Protein AF-0000000071400602 (afdb_homodimer)

Nearest PDB structures (foldseek):
  2wb8-assembly1_A  TM=9.797E-01  e=1.158E-50  Homo sapiens
  6g39-assembly1_A  TM=9.875E-01  e=8.197E-50  Homo sapiens
  6g36-assembly1_A  TM=9.840E-01  e=9.197E-50  Homo sapiens
  6g3a-assembly1_A  TM=9.836E-01  e=4.608E-49  Homo sapiens
  9flt-assembly1_A  TM=9.696E-01  e=3.261E-48  Homo sapiens

Secondary structure (DSSP, 8-state):
---------HHHHHHHHTT-SS-B-HHHHS-HHHHTT-EEEEEETTEEEEEEE-TTS-EEEEEEEEES-SS-BTTBPPBPHHHHHHHHHHHHHHHGGGG-SSSB-S-BPPEEEEEEEESSPPHHHHHHHHHHHHHH---SPPS----TT-EEEEEEEE---EEGGGGTTTS--HHHHHHHHHHHHHHHHHHHHHH--B-S---GGGEEEEE-S-SEEEEEETTEEEEEE-TTEEEEE---TT-EEEETTEEEE---TT-HHHHH--SSHHHHHHHHHHHHTTT--SS--THHHHHHHHHHHHHHHHS--SS----HHHHHHHHHHHHHGGGSSSHHHHHHH-GGG-/---------HHHHHHHHTT-SS-B-HHHHS-HHHHTT-EEEEEETTEEEEEEE-TTS-EEEEEEEEES-SS-BTTBPPBPHHHHHHHHHHHHHHHGGGG-SSSB-S-BPPEEEEEEEESSPPHHHHHHHHHHHHHH---SPPS----TT-EEEEEEEE---EEGGGGTTTS--HHHHHHHHHHHHHHHHHHHHHH--B-S---GGGEEEEE-S-SEEEEEETTEEEEEE-TTEEEEE---TT-EEEETTEEEE---TT-HHHHH--SSHHHHHHHHHHHHTTT--SS--THHHHHHHHHHHHHHHHS--SS----HHHHHHHHHHHHHGGGSSSHHHHHHH-GGG-

Sequence (692 aa):
MASYDEDISDAEKVYQECHQSGPLSFSDCIPPARMKLCSKIGEGTFGEVFSTINDSNKTVALKIIPVEGSQQVNGEQQKTFGEILHEIIISKELSCLNMKEINKTDGFIGLNNLHCVRGCYPDALLKAWDKFDRQKGSENDRPDFFDDEQLFLILEFEFGGSDLENMNGKLSSLVQAKSVLHQVTAALAVAEQALCFEHRDLHWGNILVKDVKHKHNEFILNGTVHCIETRGVHVNIIDYSLSRLEIDGLTVSCDISNDEELFMGQGDYQFEIYRLMKKENNNCWSTYNPHSNVLWLHYLAEKLLNMKYKNKGQQKTLKNALTSFQSEILSFPSATEALMNCRLFQMASYDEDISDAEKVYQECHQSGPLSFSDCIPPARMKLCSKIGEGTFGEVFSTINDSNKTVALKIIPVEGSQQVNGEQQKTFGEILHEIIISKELSCLNMKEINKTDGFIGLNNLHCVRGCYPDALLKAWDKFDRQKGSENDRPDFFDDEQLFLILEFEFGGSDLENMNGKLSSLVQAKSVLHQVTAALAVAEQALCFEHRDLHWGNILVKDVKHKHNEFILNGTVHCIETRGVHVNIIDYSLSRLEIDGLTVSCDISNDEELFMGQGDYQFEIYRLMKKENNNCWSTYNPHSNVLWLHYLAEKLLNMKYKNKGQQKTLKNALTSFQSEILSFPSATEALMNCRLFQ

pLDDT: mean 93.56, std 9.43, range [18.41, 98.94]

Radius of gyration: 28.65 Å; Cα contacts (8 Å, |Δi|>4): 1351; chains: 2; bounding box: 56×82×63 Å

Solvent-accessible surface area (backbone atoms only — not comparable to full-atom values): 36496 Å² total; per-residue (Å²): 133,79,66,88,72,66,86,66,52,51,61,51,50,48,22,51,76,35,74,37,97,55,68,38,42,58,56,77,76,42,42,64,77,42,35,66,59,33,38,48,74,50,72,54,78,64,34,43,25,28,32,30,56,48,95,83,71,40,64,27,28,36,38,40,28,56,28,71,44,89,60,62,44,74,86,32,76,39,44,42,51,60,59,48,45,49,40,51,52,52,43,52,55,49,29,46,25,57,74,43,78,40,36,17,31,66,30,39,48,41,64,73,48,50,42,46,26,36,31,49,63,53,66,50,55,50,50,21,44,51,52,38,34,73,74,71,57,62,90,62,63,79,72,77,77,55,49,68,77,33,34,30,40,35,43,30,26,53,61,46,64,43,34,44,62,78,33,59,45,63,42,56,34,68,69,35,48,49,26,49,53,49,48,53,34,48,32,46,20,22,36,32,73,64,22,55,35,33,51,79,56,60,48,52,73,28,31,19,40,27,81,44,86,59,57,64,46,64,36,20,52,83,61,41,79,46,78,42,62,21,70,40,41,46,54,19,42,49,75,54,76,56,19,32,35,38,56,96,75,25,34,37,52,42,79,59,71,81,44,60,69,64,53,63,46,75,88,56,70,63,27,54,48,46,42,49,43,36,63,74,45,68,58,36,57,68,63,86,58,43,37,48,45,21,52,33,49,36,52,47,41,53,50,60,72,71,48,52,45,59,45,78,77,67,56,65,66,57,53,51,46,50,52,52,44,46,70,48,45,75,78,34,65,24,30,48,54,36,54,77,63,38,71,83,73,101,131,78,68,86,73,65,88,64,52,52,61,53,50,48,22,51,74,35,73,38,97,54,68,39,43,59,56,77,76,41,43,64,76,42,35,65,59,33,38,49,75,49,75,53,78,65,32,42,26,28,31,32,56,48,98,83,70,40,64,27,28,37,39,41,28,57,29,72,44,88,61,64,43,73,85,33,76,39,44,42,50,61,59,48,45,48,40,51,52,51,44,51,56,48,30,47,24,56,74,43,77,40,36,16,30,66,28,39,47,43,65,73,47,50,42,46,25,38,31,49,66,52,67,50,54,50,50,22,44,50,52,37,32,74,73,70,56,64,92,62,65,77,70,77,78,56,49,66,78,33,34,31,41,35,41,30,27,53,62,47,64,43,35,44,62,77,33,58,46,63,41,56,33,68,68,36,47,50,26,50,53,49,48,52,34,49,32,45,21,24,38,32,72,65,22,55,35,33,49,80,56,61,48,52,72,29,29,19,41,26,81,44,84,60,58,64,43,65,35,19,52,84,60,41,80,44,78,42,61,21,70,40,40,44,53,19,40,49,75,54,76,56,19,31,34,38,56,97,76,25,35,36,52,42,81,57,72,81,46,59,68,64,53,65,47,76,88,55,69,64,26,55,48,47,42,50,42,38,64,73,44,68,57,37,56,68,61,85,59,42,37,46,44,20,53,33,49,37,51,47,42,52,52,60,72,70,48,51,44,58,45,77,76,68,57,64,69,57,53,51,45,50,51,51,44,46,70,49,43,74,77,34,65,24,32,47,55,37,56,76,62,38,71,83,71,103

InterPro domains:
  IPR000719 Protein kinase domain [PS50011] (35-346)
  IPR000719 Protein kinase domain [SM00220] (35-310)
  IPR011009 Protein kinase-like domain superfamily [SSF56112] (34-251)
  IPR017441 Protein kinase, ATP binding site [PS00107] (41-63)
  IPR024604 Serine/threonine-protein kinase haspin, C-terminal [SM01331] (260-345)

Foldseek 3Di:
DDPVPPPDDLQCVQCVLQVHNHAAAPCVVQPPVFLLQWAWDDDDQFFTKIWTADPVRAIKIKTKGWEPDPDHWNNHDGHYSVLVVLVSVVQQVLLCQCVDQFQHAPQAWHWDHKHKHFAFDDPSVLVNVVVCCVPPNDSTDRRGPDGRGIIMMMTMTHDQAAQQVVCFAPAAALVQLLLQLLRLLSSFLSQCQPWLKDQLQQASRQKHKDFDDDQWDWTHHRNDIDITGNVGIGIHGDDRSQMWTHDPNRIRGDQCLPVVVLQPDDDQCSNVLNVVVCVVCVSDTRDRQQLSVLSVSLSSLVCSLPGHHNDPPHDPVSSVLSVVCSVCSSVDRHSNRCCVDRPSND/DPPPPPPDDLQCVQCVLQVHRHAAAPCVVQPPVFLLQWAWDDDDQFFTKIWTADPVRAIKIKTKGWEPDPDHWNNHDGHYSVLVVLVSVVQQVLLCQCVDQFQHAPQAWHWDHKHKHFAFDDPSVLVSVVVCCVPPNDSTDRRGPDGRGIIMMMTMTHDQAAQQVVCFAPAAALVQLLLQLLRLLSSFLSQCQPWLKDQLQQASRQKHKDFDDDQWGWTHHRNDIDITGNVGIGIHGHDRSQMWTHDPNRIRGDQCLPVPVLQPDDDQCSNVLNVVVCVVCVSDTRDRQQLSVLSVSLSSLVCSLPGHHNDPPHPPVSSVLSVVCSVCSSVDRHSNRCCVDRPSND

Organism: Carassius auratus (NCBI:txid7957)

Structure (mmCIF, N/CA/C/O backbone):
data_AF-0000000071400602-model_v1
#
loop_
_entity.id
_entity.type
_entity.pdbx_description
1 polymer 'Serine/threonine-protein kinase haspin'
#
loop_
_atom_site.group_PDB
_atom_site.id
_atom_site.type_symbol
_atom_site.label_atom_id
_atom_site.label_alt_id
_atom_site.label_comp_id
_atom_site.label_asym_id
_atom_site.label_entity_id
_atom_site.label_seq_id
_atom_site.pdbx_PDB_ins_code
_atom_site.Cartn_x
_atom_site.Cartn_y
_atom_site.Cartn_z
_atom_site.occupancy
_atom_site.B_iso_or_equiv
_atom_site.auth_seq_id
_atom_site.auth_comp_id
_atom_site.auth_asym_id
_atom_site.auth_atom_id
_atom_site.pdbx_PDB_model_num
ATOM 1 N N . MET A 1 1 ? -4.184 2.812 -19.953 1 19.97 1 MET A N 1
ATOM 2 C CA . MET A 1 1 ? -3.195 2.539 -20.984 1 19.97 1 MET A CA 1
ATOM 3 C C . MET A 1 1 ? -1.793 2.906 -20.516 1 19.97 1 MET A C 1
ATOM 5 O O . MET A 1 1 ? -1.378 4.062 -20.641 1 19.97 1 MET A O 1
ATOM 9 N N . ALA A 1 2 ? -1.433 2.35 -19.422 1 27.62 2 ALA A N 1
ATOM 10 C CA . ALA A 1 2 ? -0.216 2.676 -18.672 1 27.62 2 ALA A CA 1
ATOM 11 C C . ALA A 1 2 ? 1.011 2.604 -19.578 1 27.62 2 ALA A C 1
ATOM 13 O O . ALA A 1 2 ? 1.208 1.616 -20.297 1 27.62 2 ALA A O 1
ATOM 14 N N . SER A 1 3 ? 1.55 3.67 -19.938 1 30.3 3 SER A N 1
ATOM 15 C CA . SER A 1 3 ? 2.885 3.809 -20.516 1 30.3 3 SER A CA 1
ATOM 16 C C . SER A 1 3 ? 3.834 2.748 -19.969 1 30.3 3 SER A C 1
ATOM 18 O O . SER A 1 3 ? 3.607 2.207 -18.875 1 30.3 3 SER A O 1
ATOM 20 N N . TYR A 1 4 ? 4.508 2.051 -20.766 1 35.31 4 TYR A N 1
ATOM 21 C CA . TYR A 1 4 ? 5.684 1.217 -20.547 1 35.31 4 TYR A CA 1
ATOM 22 C C . TYR A 1 4 ? 6.523 1.742 -19.391 1 35.31 4 TYR A C 1
ATOM 24 O O . TYR A 1 4 ? 7.27 2.711 -19.547 1 35.31 4 TYR A O 1
ATOM 32 N N . ASP A 1 5 ? 5.992 2.033 -18.203 1 42.81 5 ASP A N 1
ATOM 33 C CA . ASP A 1 5 ? 6.656 2.699 -17.078 1 42.81 5 ASP A CA 1
ATOM 34 C C . ASP A 1 5 ? 7.945 1.975 -16.703 1 42.81 5 ASP A C 1
ATOM 36 O O . ASP A 1 5 ? 7.918 0.796 -16.344 1 42.81 5 ASP A O 1
ATOM 40 N N . GLU A 1 6 ? 8.977 2.279 -17.406 1 48.59 6 GLU A N 1
ATOM 41 C CA . GLU A 1 6 ? 10.359 2.023 -17.016 1 48.59 6 GLU A CA 1
ATOM 42 C C . GLU A 1 6 ? 10.516 1.976 -15.5 1 48.59 6 GLU A C 1
ATOM 44 O O . GLU A 1 6 ? 9.766 2.629 -14.773 1 48.59 6 GLU A O 1
ATOM 49 N N . ASP A 1 7 ? 10.961 0.85 -15.023 1 60.34 7 ASP A N 1
ATOM 50 C CA . ASP A 1 7 ? 11.398 0.739 -13.633 1 60.34 7 ASP A CA 1
ATOM 51 C C . ASP A 1 7 ? 12.117 2.006 -13.188 1 60.34 7 ASP A C 1
ATOM 53 O O . ASP A 1 7 ? 13.328 2.15 -13.398 1 60.34 7 ASP A O 1
ATOM 57 N N . ILE A 1 8 ? 11.516 3.016 -12.953 1 73.81 8 ILE A N 1
ATOM 58 C CA . ILE A 1 8 ? 12.133 4.289 -12.594 1 73.81 8 ILE A CA 1
ATOM 59 C C . ILE A 1 8 ? 12.461 4.293 -11.102 1 73.81 8 ILE A C 1
ATOM 61 O O . ILE A 1 8 ? 11.75 3.686 -10.297 1 73.81 8 ILE A O 1
ATOM 65 N N . SER A 1 9 ? 13.695 4.801 -10.719 1 81.81 9 SER A N 1
ATOM 66 C CA . SER A 1 9 ? 14.18 4.918 -9.352 1 81.81 9 SER A CA 1
ATOM 67 C C . SER A 1 9 ? 13.266 5.797 -8.508 1 81.81 9 SER A C 1
ATOM 69 O O . SER A 1 9 ? 12.43 6.523 -9.047 1 81.81 9 SER A O 1
ATOM 71 N N . ASP A 1 10 ? 13.352 5.684 -7.223 1 85.12 10 ASP A N 1
ATOM 72 C CA . ASP A 1 10 ? 12.602 6.547 -6.312 1 85.12 10 ASP A CA 1
ATOM 73 C C . ASP A 1 10 ? 12.898 8.016 -6.586 1 85.12 10 ASP A C 1
ATOM 75 O O . ASP A 1 10 ? 12 8.859 -6.5 1 85.12 10 ASP A O 1
ATOM 79 N N . ALA A 1 11 ? 14.172 8.281 -6.859 1 91.12 11 ALA A N 1
ATOM 80 C CA . ALA A 1 11 ? 14.539 9.648 -7.207 1 91.12 11 ALA A CA 1
ATOM 81 C C . ALA A 1 11 ? 13.758 10.141 -8.422 1 91.12 11 ALA A C 1
ATOM 83 O O . ALA A 1 11 ? 13.203 11.242 -8.406 1 91.12 11 ALA A O 1
ATOM 84 N N . GLU A 1 12 ? 13.703 9.344 -9.367 1 89.5 12 GLU A N 1
ATOM 85 C CA . GLU A 1 12 ? 13 9.703 -10.602 1 89.5 12 GLU A CA 1
ATOM 86 C C . GLU A 1 12 ? 11.508 9.883 -10.344 1 89.5 12 GLU A C 1
ATOM 88 O O 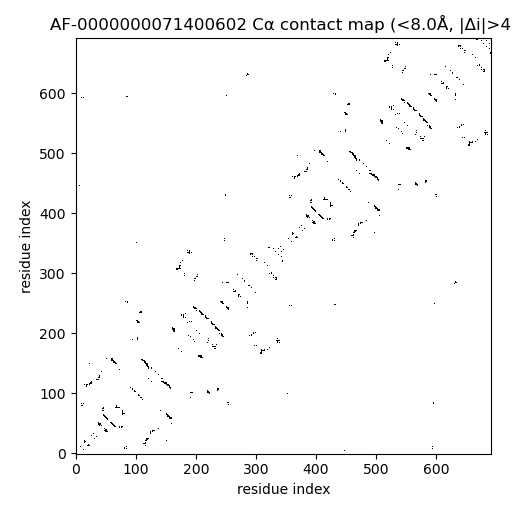. GLU A 1 12 ? 10.875 10.773 -10.93 1 89.5 12 GLU A O 1
ATOM 93 N N . LYS A 1 13 ? 10.977 9.031 -9.523 1 88.69 13 LYS A N 1
ATOM 94 C CA . LYS A 1 13 ? 9.562 9.164 -9.164 1 88.69 13 LYS A CA 1
ATOM 95 C C . LYS A 1 13 ? 9.297 10.508 -8.492 1 88.69 13 LYS A C 1
ATOM 97 O O . LYS A 1 13 ? 8.289 11.164 -8.781 1 88.69 13 LYS A O 1
ATOM 102 N N . VAL A 1 14 ? 10.195 10.867 -7.562 1 93.56 14 VAL A N 1
ATOM 103 C CA . VAL A 1 14 ? 10.055 12.148 -6.879 1 93.56 14 VAL A CA 1
ATOM 104 C C . VAL A 1 14 ? 10.156 13.289 -7.891 1 93.56 14 VAL A C 1
ATOM 106 O O . VAL A 1 14 ? 9.359 14.227 -7.852 1 93.56 14 VAL A O 1
ATOM 109 N N . TYR A 1 15 ? 11.125 13.203 -8.82 1 95.69 15 TYR A N 1
ATOM 110 C CA . TYR A 1 15 ? 11.266 14.227 -9.844 1 95.69 15 TYR A CA 1
ATOM 111 C C . TYR A 1 15 ? 10.008 14.328 -10.695 1 95.69 15 TYR A C 1
ATOM 113 O O . TYR A 1 15 ? 9.594 15.43 -11.07 1 95.69 15 TYR A O 1
ATOM 121 N N . GLN A 1 16 ? 9.398 13.211 -10.961 1 91.75 16 GLN A N 1
ATOM 122 C CA . GLN A 1 16 ? 8.164 13.195 -11.734 1 91.75 16 GLN A CA 1
ATOM 123 C C . GLN A 1 16 ? 7.035 13.898 -10.984 1 91.75 16 GLN A C 1
ATOM 125 O O . GLN A 1 16 ? 6.273 14.672 -11.578 1 91.75 16 GLN A O 1
ATOM 130 N N . GLU A 1 17 ? 6.938 13.586 -9.695 1 92.12 17 GLU A N 1
ATOM 131 C CA . GLU A 1 17 ? 5.934 14.25 -8.867 1 92.12 17 GLU A CA 1
ATOM 132 C C . GLU A 1 17 ? 6.137 15.758 -8.867 1 92.12 17 GLU A C 1
ATOM 134 O O . GLU A 1 17 ? 5.172 16.516 -8.773 1 92.12 17 GLU A O 1
ATOM 139 N N . CYS A 1 18 ? 7.379 16.156 -8.977 1 95.81 18 CYS A N 1
ATOM 140 C CA . CYS A 1 18 ? 7.727 17.578 -8.977 1 95.81 18 CYS A CA 1
ATOM 141 C C . CYS A 1 18 ? 7.641 18.156 -10.391 1 95.81 18 CYS A C 1
ATOM 143 O O . CYS A 1 18 ? 7.848 19.344 -10.586 1 95.81 18 CYS A O 1
ATOM 145 N N . HIS A 1 19 ? 7.371 17.328 -11.391 1 95.12 19 HIS A N 1
ATOM 146 C CA . HIS A 1 19 ? 7.414 17.719 -12.797 1 95.12 19 HIS A CA 1
ATOM 147 C C . HIS A 1 19 ? 8.781 18.281 -13.164 1 95.12 19 HIS A C 1
ATOM 149 O O . HIS A 1 19 ? 8.867 19.344 -13.797 1 95.12 19 HIS A O 1
ATOM 155 N N . GLN A 1 20 ? 9.797 17.625 -12.672 1 96.25 20 GLN A N 1
ATOM 156 C CA . GLN A 1 20 ? 11.188 17.984 -12.914 1 96.25 20 GLN A CA 1
ATOM 157 C C . GLN A 1 20 ? 11.961 16.828 -13.516 1 96.25 20 GLN A C 1
ATOM 159 O O . GLN A 1 20 ? 11.602 15.656 -13.305 1 96.25 20 GLN A O 1
ATOM 164 N N . SER A 1 21 ? 13.008 17.078 -14.297 1 94.69 21 SER A N 1
ATOM 165 C CA . SER A 1 21 ? 13.898 16.031 -14.805 1 94.69 21 SER A CA 1
ATOM 166 C C . SER A 1 21 ? 15.008 15.719 -13.805 1 94.69 21 SER A C 1
ATOM 168 O O . SER A 1 21 ? 15.656 14.672 -13.898 1 94.69 21 SER A O 1
ATOM 170 N N . GLY A 1 22 ? 15.227 16.578 -12.898 1 96.69 22 GLY A N 1
ATOM 171 C CA . GLY A 1 22 ? 16.234 16.516 -11.844 1 96.69 22 GLY A CA 1
ATOM 172 C C . GLY A 1 22 ? 16.125 17.656 -10.852 1 96.69 22 GLY A C 1
ATOM 173 O O . GLY A 1 22 ? 15.203 18.484 -10.938 1 96.69 22 GLY A O 1
ATOM 174 N N . PRO A 1 23 ? 16.969 17.625 -9.914 1 97.88 23 PRO A N 1
ATOM 175 C CA . PRO A 1 23 ? 16.891 18.703 -8.922 1 97.88 23 PRO A CA 1
ATOM 176 C C . PRO A 1 23 ? 17.219 20.078 -9.523 1 97.88 23 PRO A C 1
ATOM 178 O O . PRO A 1 23 ? 18 20.172 -10.477 1 97.88 23 PRO A O 1
ATOM 181 N N . LEU A 1 24 ? 16.609 21.078 -8.984 1 98.06 24 LEU A N 1
ATOM 182 C CA . LEU A 1 24 ? 16.859 22.469 -9.359 1 98.06 24 LEU A CA 1
ATOM 183 C C . LEU A 1 24 ? 17.625 23.203 -8.25 1 98.06 24 LEU A C 1
ATOM 185 O O . LEU A 1 24 ? 17.891 22.625 -7.191 1 98.06 24 LEU A O 1
ATOM 189 N N . SER A 1 25 ? 18.016 24.422 -8.57 1 97.44 25 SER A N 1
ATOM 190 C CA . SER A 1 25 ? 18.594 25.25 -7.516 1 97.44 25 SER A CA 1
ATOM 191 C C . SER A 1 25 ? 17.5 25.906 -6.664 1 97.44 25 SER A C 1
ATOM 193 O O . SER A 1 25 ? 16.344 26.016 -7.098 1 97.44 25 SER A O 1
ATOM 195 N N . PHE A 1 26 ? 17.859 26.312 -5.488 1 97.19 26 PHE A N 1
ATOM 196 C CA . PHE A 1 26 ? 16.922 27.031 -4.633 1 97.19 26 PHE A CA 1
ATOM 197 C C . PHE A 1 26 ? 16.375 28.266 -5.352 1 97.19 26 PHE A C 1
ATOM 199 O O . PHE A 1 26 ? 15.172 28.547 -5.281 1 97.19 26 PHE A O 1
ATOM 206 N N . SER A 1 27 ? 17.266 28.969 -6.051 1 95.62 27 SER A N 1
ATOM 207 C CA . SER A 1 27 ? 16.875 30.219 -6.703 1 95.62 27 SER A CA 1
ATOM 208 C C . SER A 1 27 ? 15.938 29.969 -7.875 1 95.62 27 SER A C 1
ATOM 210 O O . SER A 1 27 ? 15.117 30.812 -8.219 1 95.62 27 SER A O 1
ATOM 212 N N . ASP A 1 28 ? 16.094 28.812 -8.5 1 94 28 ASP A N 1
ATOM 213 C CA . ASP A 1 28 ? 15.172 28.438 -9.578 1 94 28 ASP A CA 1
ATOM 214 C C . ASP A 1 28 ? 13.758 28.219 -9.039 1 94 28 ASP A C 1
ATOM 216 O O . ASP A 1 28 ? 12.781 28.5 -9.742 1 94 28 ASP A O 1
ATOM 220 N N . CYS A 1 29 ? 13.656 27.75 -7.828 1 93.12 29 CYS A N 1
ATOM 221 C CA . CYS A 1 29 ? 12.367 27.391 -7.25 1 93.12 29 CYS A CA 1
ATOM 222 C C . CYS A 1 29 ? 11.773 28.578 -6.48 1 93.12 29 CYS A C 1
ATOM 224 O O . CYS A 1 29 ? 10.562 28.781 -6.504 1 93.12 29 CYS A O 1
ATOM 226 N N . ILE A 1 30 ? 12.633 29.266 -5.781 1 94.56 30 ILE A N 1
ATOM 227 C CA . ILE A 1 30 ? 12.266 30.453 -5.031 1 94.56 30 ILE A CA 1
ATOM 228 C C . ILE A 1 30 ? 13.094 31.641 -5.512 1 94.56 30 ILE A C 1
ATOM 230 O O . ILE A 1 30 ? 14.195 31.891 -5.008 1 94.56 30 ILE A O 1
ATOM 234 N N . PRO A 1 31 ? 12.508 32.375 -6.355 1 92.12 31 PRO A N 1
ATOM 235 C CA . PRO A 1 31 ? 13.273 33.531 -6.832 1 92.12 31 PRO A CA 1
ATOM 236 C C . PRO A 1 31 ? 13.812 34.406 -5.691 1 92.12 31 PRO A C 1
ATOM 238 O O . PRO A 1 31 ? 13.148 34.562 -4.664 1 92.12 31 PRO A O 1
AT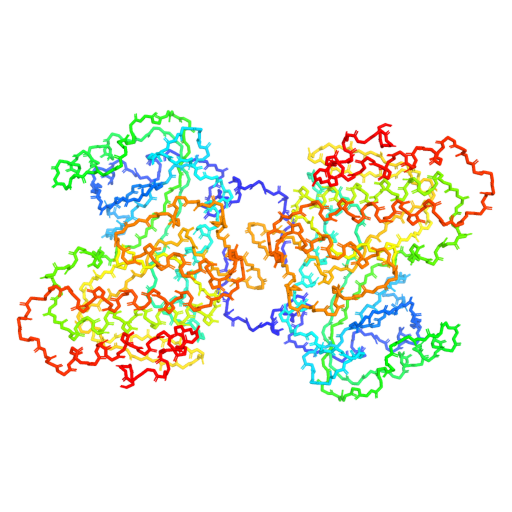OM 241 N N . PRO A 1 32 ? 14.922 34.969 -5.953 1 90.88 32 PRO A N 1
ATOM 242 C CA . PRO A 1 32 ? 15.602 35.719 -4.898 1 90.88 32 PRO A CA 1
ATOM 243 C C . PRO A 1 32 ? 14.711 36.812 -4.285 1 90.88 32 PRO A C 1
ATOM 245 O O . PRO A 1 32 ? 14.727 37 -3.066 1 90.88 32 PRO A O 1
ATOM 248 N N . ALA A 1 33 ? 13.977 37.469 -5.094 1 90.12 33 ALA A N 1
ATOM 249 C CA . ALA A 1 33 ? 13.094 38.5 -4.582 1 90.12 33 ALA A CA 1
ATOM 250 C C . ALA A 1 33 ? 12.062 37.938 -3.615 1 90.12 33 ALA A C 1
ATOM 252 O O . ALA A 1 33 ? 11.742 38.531 -2.598 1 90.12 33 ALA A O 1
ATOM 253 N N . ARG A 1 34 ? 11.547 36.812 -3.906 1 92.38 34 ARG A N 1
ATOM 254 C CA . ARG A 1 34 ? 10.594 36.125 -3.051 1 92.38 34 ARG A CA 1
ATOM 255 C C . ARG A 1 34 ? 11.273 35.562 -1.797 1 92.38 34 ARG A C 1
ATOM 257 O O . ARG A 1 34 ? 10.68 35.562 -0.716 1 92.38 34 ARG A O 1
ATOM 264 N N . MET A 1 35 ? 12.43 35.094 -1.925 1 92.44 35 MET A N 1
ATOM 265 C CA . MET A 1 35 ? 13.188 34.531 -0.818 1 92.44 35 MET A CA 1
ATOM 266 C C . MET A 1 35 ? 13.453 35.562 0.264 1 92.44 35 MET A C 1
ATOM 268 O O . MET A 1 35 ? 13.43 35.25 1.455 1 92.44 35 MET A O 1
ATOM 272 N N . LYS A 1 36 ? 13.68 36.781 -0.177 1 91.31 36 LYS A N 1
ATOM 273 C CA . LYS A 1 36 ? 13.945 37.875 0.751 1 91.31 36 LYS A CA 1
ATOM 274 C C . LYS A 1 36 ? 12.711 38.188 1.598 1 91.31 36 LYS A C 1
ATOM 276 O O . LYS A 1 36 ? 12.828 38.75 2.684 1 91.31 36 LYS A O 1
ATOM 281 N N . LEU A 1 37 ? 11.602 37.781 1.11 1 93.5 37 LEU A N 1
ATOM 282 C CA . LEU A 1 37 ? 10.344 38.062 1.798 1 93.5 37 LEU A CA 1
ATOM 283 C C . LEU A 1 37 ? 9.945 36.875 2.688 1 93.5 37 LEU A C 1
ATOM 285 O O . LEU A 1 37 ? 8.922 36.938 3.373 1 93.5 37 LEU A O 1
ATOM 289 N N . CYS A 1 38 ? 10.742 35.906 2.773 1 96.38 38 CYS A N 1
ATOM 290 C CA . CYS A 1 38 ? 10.414 34.688 3.537 1 96.38 38 CYS A CA 1
ATOM 291 C C . CYS A 1 38 ? 10.547 34.969 5.035 1 96.38 38 CYS A C 1
ATOM 293 O O . CYS A 1 38 ? 11.461 35.656 5.469 1 96.38 38 CYS A O 1
ATOM 295 N N . SER A 1 39 ? 9.641 34.469 5.781 1 97.25 39 SER A N 1
ATOM 296 C CA . SER A 1 39 ? 9.703 34.438 7.242 1 97.25 39 SER A CA 1
ATOM 297 C C . SER A 1 39 ? 9.508 33.031 7.766 1 97.25 39 SER A C 1
ATOM 299 O O . SER A 1 39 ? 8.602 32.312 7.328 1 97.25 39 SER A O 1
ATOM 301 N N . LYS A 1 40 ? 10.422 32.625 8.625 1 97.56 40 LYS A N 1
ATOM 302 C CA . LYS A 1 40 ? 10.219 31.312 9.25 1 97.56 40 LYS A CA 1
ATOM 303 C C . LYS A 1 40 ? 9 31.312 10.164 1 97.56 40 LYS A C 1
ATOM 305 O O . LYS A 1 40 ? 8.828 32.219 10.969 1 97.56 40 LYS A O 1
ATOM 310 N N . ILE A 1 41 ? 8.141 30.312 10.016 1 95.69 41 ILE A N 1
ATOM 311 C CA . ILE A 1 41 ? 6.895 30.312 10.766 1 95.69 41 ILE A CA 1
ATOM 312 C C . ILE A 1 41 ? 6.758 29.016 11.562 1 95.69 41 ILE A C 1
ATOM 314 O O . ILE A 1 41 ? 5.828 28.875 12.359 1 95.69 41 ILE A O 1
ATOM 318 N N . GLY A 1 42 ? 7.602 28.109 11.344 1 94 42 GLY A N 1
ATOM 319 C CA . GLY A 1 42 ? 7.496 26.859 12.078 1 94 42 GLY A CA 1
ATOM 320 C C . GLY A 1 42 ? 8.656 25.922 11.828 1 94 42 GLY A C 1
ATOM 321 O O . GLY A 1 42 ? 9.531 26.203 11 1 94 42 GLY A O 1
ATOM 322 N N . GLU A 1 43 ? 8.695 24.875 12.594 1 93.88 43 GLU A N 1
ATOM 323 C CA . GLU A 1 43 ? 9.75 23.875 12.477 1 93.88 43 GLU A CA 1
ATOM 324 C C . GLU A 1 43 ? 9.266 22.5 12.961 1 93.88 43 GLU A C 1
ATOM 326 O O . GLU A 1 43 ? 8.32 22.422 13.75 1 93.88 43 GLU A O 1
ATOM 331 N N . GLY A 1 44 ? 9.781 21.484 12.312 1 89.44 44 GLY A N 1
ATOM 332 C CA . GLY A 1 44 ? 9.672 20.094 12.734 1 89.44 44 GLY A CA 1
ATOM 333 C C . GLY A 1 44 ? 10.992 19.344 12.695 1 89.44 44 GLY A C 1
ATOM 334 O O . GLY A 1 44 ? 11.961 19.828 12.109 1 89.44 44 GLY A O 1
ATOM 335 N N . THR A 1 45 ? 11.008 18.203 13.219 1 86.44 45 THR A N 1
ATOM 336 C CA . THR A 1 45 ? 12.227 17.406 13.328 1 86.44 45 THR A CA 1
ATOM 337 C C . THR A 1 45 ? 12.906 17.266 11.969 1 86.44 45 THR A C 1
ATOM 339 O O . THR A 1 45 ? 14.133 17.281 11.875 1 86.44 45 THR A O 1
ATOM 342 N N . PHE A 1 46 ? 12.164 17.328 10.891 1 88.12 46 PHE A N 1
ATOM 343 C CA . PHE A 1 46 ? 12.75 16.953 9.609 1 88.12 46 PHE A CA 1
ATOM 344 C C . PHE A 1 46 ? 12.852 18.172 8.695 1 88.12 46 PHE A C 1
ATOM 346 O O . PHE A 1 46 ? 13.305 18.062 7.555 1 88.12 46 PHE A O 1
ATOM 353 N N . GLY A 1 47 ? 12.422 19.328 9.227 1 92.88 47 GLY A N 1
ATOM 354 C CA . GLY A 1 47 ? 12.523 20.438 8.305 1 92.88 47 GLY A CA 1
ATOM 355 C C . GLY A 1 47 ? 12.062 21.75 8.914 1 92.88 47 GLY A C 1
ATOM 356 O O . GLY A 1 47 ? 11.734 21.812 10.102 1 92.88 47 GLY A O 1
ATOM 357 N N . GLU A 1 48 ? 12.195 22.797 8.086 1 96.69 48 GLU A N 1
ATOM 358 C CA . GLU A 1 48 ? 11.812 24.172 8.43 1 96.69 48 GLU A CA 1
ATOM 359 C C . GLU A 1 48 ? 10.633 24.641 7.586 1 96.69 48 GLU A C 1
ATOM 361 O O . GLU A 1 48 ? 10.461 24.188 6.449 1 96.69 48 GLU A O 1
ATOM 366 N N . VAL A 1 49 ? 9.859 25.484 8.188 1 97.56 49 VAL A N 1
ATOM 367 C CA . VAL A 1 49 ? 8.711 26 7.465 1 97.56 49 VAL A CA 1
ATOM 368 C C . VAL A 1 49 ? 8.797 27.516 7.375 1 97.56 49 VAL A C 1
ATOM 370 O O . VAL A 1 49 ? 8.977 28.203 8.391 1 97.56 49 VAL A O 1
ATOM 373 N N . PHE A 1 50 ? 8.664 28.047 6.16 1 97.81 50 PHE A N 1
ATOM 374 C CA . PHE A 1 50 ? 8.719 29.484 5.895 1 97.81 50 PHE A CA 1
ATOM 375 C C . PHE A 1 50 ? 7.434 29.969 5.234 1 97.81 50 PHE A C 1
ATOM 377 O O . PHE A 1 50 ? 6.766 29.203 4.539 1 97.81 50 PHE A O 1
ATOM 384 N N . SER A 1 51 ? 7.074 31.125 5.48 1 97.56 51 SER A N 1
ATOM 385 C CA . SER A 1 51 ? 6.008 31.781 4.73 1 97.56 51 SER A CA 1
ATOM 386 C C . SER A 1 51 ? 6.574 32.75 3.703 1 97.56 51 SER A C 1
ATOM 388 O O . SER A 1 51 ? 7.641 33.344 3.912 1 97.56 51 SER A O 1
ATOM 390 N N . THR A 1 52 ? 5.938 32.844 2.611 1 96.5 52 THR A N 1
ATOM 391 C CA . THR A 1 52 ? 6.289 33.812 1.575 1 96.5 52 THR A CA 1
ATOM 392 C C . THR A 1 52 ? 5.086 34.125 0.687 1 96.5 52 THR A C 1
ATOM 394 O O . THR A 1 52 ? 3.98 33.656 0.949 1 96.5 52 THR A O 1
ATOM 397 N N . ILE A 1 53 ? 5.309 35.031 -0.222 1 94.62 53 ILE A N 1
ATOM 398 C CA . ILE A 1 53 ? 4.27 35.375 -1.179 1 94.62 53 ILE A CA 1
ATOM 399 C C . ILE A 1 53 ? 4.566 34.75 -2.533 1 94.62 53 ILE A C 1
ATOM 401 O O . ILE A 1 53 ? 5.68 34.875 -3.053 1 94.62 53 ILE A O 1
ATOM 405 N N . ASN A 1 54 ? 3.609 34.031 -3.059 1 90.31 54 ASN A N 1
ATOM 406 C CA . ASN A 1 54 ? 3.852 33.375 -4.328 1 90.31 54 ASN A CA 1
ATOM 407 C C . ASN A 1 54 ? 3.578 34.281 -5.516 1 90.31 54 ASN A C 1
ATOM 409 O O . ASN A 1 54 ? 3.377 35.5 -5.336 1 90.31 54 ASN A O 1
ATOM 413 N N . ASP A 1 55 ? 3.668 33.688 -6.75 1 86.81 55 ASP A N 1
ATOM 414 C CA . ASP A 1 55 ? 3.555 34.469 -7.98 1 86.81 55 ASP A CA 1
ATOM 415 C C . ASP A 1 55 ? 2.162 35.062 -8.117 1 86.81 55 ASP A C 1
ATOM 417 O O . ASP A 1 55 ? 1.989 36.094 -8.781 1 86.81 55 ASP A O 1
ATOM 421 N N . SER A 1 56 ? 1.159 34.5 -7.484 1 90.12 56 SER A N 1
ATOM 422 C CA . SER A 1 56 ? -0.207 35.031 -7.52 1 90.12 56 SER A CA 1
ATOM 423 C C . SER A 1 56 ? -0.469 35.969 -6.363 1 90.12 56 SER A C 1
ATOM 425 O O . SER A 1 56 ? -1.623 36.281 -6.039 1 90.12 56 SER A O 1
ATOM 427 N N . ASN A 1 57 ? 0.554 36.344 -5.656 1 91.25 57 ASN A N 1
ATOM 428 C CA . ASN A 1 57 ? 0.493 37.312 -4.551 1 91.25 57 ASN A CA 1
ATOM 429 C C . ASN A 1 57 ? -0.305 36.75 -3.375 1 91.25 57 ASN A C 1
ATOM 431 O O . ASN A 1 57 ? -1.004 37.5 -2.686 1 91.25 57 ASN A O 1
ATOM 435 N N . LYS A 1 58 ? -0.289 35.5 -3.258 1 94.19 58 LYS A N 1
ATOM 436 C CA . LYS A 1 58 ? -0.908 34.844 -2.117 1 94.19 58 LYS A CA 1
ATOM 437 C C . LYS A 1 58 ? 0.146 34.344 -1.123 1 94.19 58 LYS A C 1
ATOM 439 O O . LYS A 1 58 ? 1.221 33.906 -1.521 1 94.19 58 LYS A O 1
ATOM 444 N N . THR A 1 59 ? -0.206 34.5 0.11 1 95.81 59 THR A N 1
ATOM 445 C CA . THR A 1 59 ? 0.674 33.969 1.147 1 95.81 59 THR A CA 1
ATOM 446 C C . THR A 1 59 ? 0.683 32.438 1.127 1 95.81 59 THR A C 1
ATOM 448 O O . THR A 1 59 ? -0.374 31.828 1.05 1 95.81 59 THR A O 1
ATOM 451 N N . VAL A 1 60 ? 1.862 31.891 1.119 1 97 60 VAL A N 1
ATOM 452 C CA . VAL A 1 60 ? 2.004 30.438 1.097 1 97 60 VAL A CA 1
ATOM 453 C C . VAL A 1 60 ? 3.014 30 2.156 1 97 60 VAL A C 1
ATOM 455 O O . VAL A 1 60 ? 3.738 30.828 2.711 1 97 60 VAL A O 1
ATOM 458 N N . ALA A 1 61 ? 2.969 28.75 2.514 1 97.5 61 ALA A N 1
ATOM 459 C CA . ALA A 1 61 ? 3.928 28.141 3.432 1 97.5 61 ALA A CA 1
ATOM 460 C C . ALA A 1 61 ? 4.84 27.172 2.701 1 97.5 61 ALA A C 1
ATOM 462 O O . ALA A 1 61 ? 4.371 26.328 1.924 1 97.5 61 ALA A O 1
ATOM 463 N N . LEU A 1 62 ? 6.125 27.266 2.895 1 97.38 62 LEU A N 1
ATOM 464 C CA . LEU A 1 62 ? 7.129 26.391 2.303 1 97.38 62 LEU A CA 1
ATOM 465 C C . LEU A 1 62 ? 7.75 25.484 3.361 1 97.38 62 LEU A C 1
ATOM 467 O O . LEU A 1 62 ? 8.422 25.969 4.281 1 97.38 62 LEU A O 1
ATOM 471 N N . LYS A 1 63 ? 7.469 24.203 3.279 1 97.25 63 LYS A N 1
ATOM 472 C CA . LYS A 1 63 ? 8.164 23.234 4.109 1 97.25 63 LYS A CA 1
ATOM 473 C C . LYS A 1 63 ? 9.391 22.672 3.391 1 97.25 63 LYS A C 1
ATOM 475 O O . LYS A 1 63 ? 9.273 22.062 2.324 1 97.25 63 LYS A O 1
ATOM 480 N N . ILE A 1 64 ? 10.539 22.938 3.938 1 97.69 64 ILE A N 1
ATOM 481 C CA . ILE A 1 64 ? 11.797 22.531 3.32 1 97.69 64 ILE A CA 1
ATOM 482 C C . ILE A 1 64 ? 12.391 21.359 4.098 1 97.69 64 ILE A C 1
ATOM 484 O O . ILE A 1 64 ? 12.727 21.5 5.277 1 97.69 64 ILE A O 1
ATOM 488 N N . ILE A 1 65 ? 12.594 20.219 3.418 1 96.88 65 ILE A N 1
ATOM 489 C CA . ILE A 1 65 ? 13.016 18.969 4.062 1 96.88 65 ILE A CA 1
ATOM 490 C C . ILE A 1 65 ? 14.297 18.469 3.408 1 96.88 65 ILE A C 1
ATOM 492 O O . ILE A 1 65 ? 14.297 18.094 2.229 1 96.88 65 ILE A O 1
ATOM 496 N N . PRO A 1 66 ? 15.422 18.438 4.137 1 97.38 66 PRO A N 1
ATOM 497 C CA . PRO A 1 66 ? 16.609 17.766 3.584 1 97.38 66 PRO A CA 1
ATOM 498 C C . PRO A 1 66 ? 16.406 16.266 3.379 1 97.38 66 PRO A C 1
ATOM 500 O O . PRO A 1 66 ? 15.789 15.609 4.219 1 97.38 66 PRO A O 1
ATOM 503 N N . VAL A 1 67 ? 16.875 15.789 2.225 1 97 67 VAL A N 1
ATOM 504 C CA . VAL A 1 67 ? 16.672 14.375 1.923 1 97 67 VAL A CA 1
ATOM 505 C C . VAL A 1 67 ? 17.969 13.766 1.402 1 97 67 VAL A C 1
ATOM 507 O O . VAL A 1 67 ? 18.812 14.469 0.848 1 97 67 VAL A O 1
ATOM 510 N N . GLU A 1 68 ? 18.188 12.461 1.566 1 96.06 68 GLU A N 1
ATOM 511 C CA . GLU A 1 68 ? 19.203 11.602 0.96 1 96.06 68 GLU A CA 1
ATOM 512 C C . GLU A 1 68 ? 20.609 12 1.407 1 96.06 68 GLU A C 1
ATOM 514 O O . GLU A 1 68 ? 21.594 11.5 0.873 1 96.06 68 GLU A O 1
ATOM 519 N N . GLY A 1 69 ? 20.703 12.883 2.367 1 94.94 69 GLY A N 1
ATOM 520 C CA . GLY A 1 69 ? 22.016 13.242 2.869 1 94.94 69 GLY A CA 1
ATOM 521 C C . GLY A 1 69 ? 22.516 12.328 3.971 1 94.94 69 GLY A C 1
ATOM 522 O O . GLY A 1 69 ? 21.719 11.656 4.629 1 94.94 69 GLY A O 1
ATOM 523 N N . SER A 1 70 ? 23.781 12.32 4.215 1 92.44 70 SER A N 1
ATOM 524 C CA . SER A 1 70 ? 24.375 11.453 5.223 1 92.44 70 SER A CA 1
ATOM 525 C C . SER A 1 70 ? 24.453 12.148 6.582 1 92.44 70 SER A C 1
ATOM 527 O O . SER A 1 70 ? 24.578 11.484 7.613 1 92.44 70 SER A O 1
ATOM 529 N N . GLN A 1 71 ? 24.375 13.438 6.555 1 91.38 71 GLN A N 1
ATOM 530 C CA . GLN A 1 71 ? 24.438 14.172 7.812 1 91.38 71 GLN A CA 1
ATOM 531 C C . GLN A 1 71 ? 23.109 14.078 8.57 1 91.38 71 GLN A C 1
ATOM 533 O O . GLN A 1 71 ? 22.047 14.117 7.969 1 91.38 71 GLN A O 1
ATOM 538 N N . GLN A 1 72 ? 23.234 13.969 9.852 1 92.25 72 GLN A N 1
ATOM 539 C CA . GLN A 1 72 ? 22.047 14.008 10.695 1 92.25 72 GLN A CA 1
ATOM 540 C C . GLN A 1 72 ? 21.5 15.422 10.805 1 92.25 72 GLN A C 1
ATOM 542 O O . GLN A 1 72 ? 22.25 16.391 10.797 1 92.25 72 GLN A O 1
ATOM 547 N N . VAL A 1 73 ? 20.297 15.531 10.82 1 91.62 73 VAL A N 1
ATOM 548 C CA . VAL A 1 73 ? 19.578 16.797 11.023 1 91.62 73 VAL A CA 1
ATOM 549 C C . VAL A 1 73 ? 18.734 16.703 12.289 1 91.62 73 VAL A C 1
ATOM 551 O O . VAL A 1 73 ? 17.812 15.883 12.375 1 91.62 73 VAL A O 1
ATOM 554 N N . ASN A 1 74 ? 19.047 17.547 13.281 1 92.25 74 ASN A N 1
ATOM 555 C CA . ASN A 1 74 ? 18.344 17.531 14.555 1 92.25 74 ASN A CA 1
ATOM 556 C C . ASN A 1 74 ? 18.406 16.156 15.219 1 92.25 74 ASN A C 1
ATOM 558 O O . ASN A 1 74 ? 17.422 15.695 15.805 1 92.25 74 ASN A O 1
ATOM 562 N N . GLY A 1 75 ? 19.422 15.492 14.953 1 89.12 75 GLY A N 1
ATOM 563 C CA . GLY A 1 75 ? 19.656 14.203 15.594 1 89.12 75 GLY A CA 1
ATOM 564 C C . GLY A 1 75 ? 19.062 13.039 14.828 1 89.12 75 GLY A C 1
ATOM 565 O O . GLY A 1 75 ? 19.125 11.898 15.273 1 89.12 75 GLY A O 1
ATOM 566 N N . GLU A 1 76 ? 18.453 13.273 13.688 1 89.75 76 GLU A N 1
ATOM 567 C CA . GLU A 1 76 ? 17.781 12.234 12.906 1 89.75 76 GLU A CA 1
ATOM 568 C C . GLU A 1 76 ? 18.422 12.086 11.523 1 89.75 76 GLU A C 1
ATOM 570 O O . GLU A 1 76 ? 18.984 13.047 10.984 1 89.75 76 GLU A O 1
ATOM 575 N N . GLN A 1 77 ? 18.359 10.883 11.062 1 91.12 77 GLN A N 1
ATOM 576 C CA . GLN A 1 77 ? 18.766 10.672 9.68 1 91.12 77 GLN A CA 1
ATOM 577 C C . GLN A 1 77 ? 17.812 11.383 8.711 1 91.12 77 GLN A C 1
ATOM 579 O O . GLN A 1 77 ? 16.625 11.492 8.977 1 91.12 77 GLN A O 1
ATOM 584 N N . GLN A 1 78 ? 18.406 11.883 7.668 1 94.12 78 GLN A N 1
ATOM 585 C CA . GLN A 1 78 ? 17.547 12.484 6.641 1 94.12 78 GLN A CA 1
ATOM 586 C C . GLN A 1 78 ? 16.656 11.438 5.992 1 94.12 78 GLN A C 1
ATOM 588 O O . GLN A 1 78 ? 17.031 10.273 5.863 1 94.12 78 GLN A O 1
ATOM 593 N N . LYS A 1 79 ? 15.477 11.859 5.594 1 91.12 79 LYS A N 1
ATOM 594 C CA . LYS A 1 79 ? 14.562 10.953 4.898 1 91.12 79 LYS A CA 1
ATOM 595 C C . LYS A 1 79 ? 15.133 10.531 3.549 1 91.12 79 LYS A C 1
ATOM 597 O O . LYS A 1 79 ? 15.852 11.289 2.902 1 91.12 79 LYS A O 1
ATOM 602 N N . THR A 1 80 ? 14.805 9.352 3.172 1 91.06 80 THR A N 1
ATOM 603 C CA . THR A 1 80 ? 15.133 8.859 1.837 1 91.06 80 THR A CA 1
ATOM 604 C C . THR A 1 80 ? 14.078 9.305 0.825 1 91.06 80 THR A C 1
ATOM 606 O O . THR A 1 80 ? 13.016 9.797 1.204 1 91.06 80 THR A O 1
ATOM 609 N N . PHE A 1 81 ? 14.359 9.109 -0.456 1 91 81 PHE A N 1
ATOM 610 C CA . PHE A 1 81 ? 13.383 9.391 -1.501 1 91 81 PHE A CA 1
ATOM 611 C C . PHE A 1 81 ? 12.148 8.508 -1.334 1 91 81 PHE A C 1
ATOM 613 O O . PHE A 1 81 ? 11.023 8.953 -1.589 1 91 81 PHE A O 1
ATOM 620 N N . GLY A 1 82 ? 12.336 7.312 -0.921 1 84.31 82 GLY A N 1
ATOM 621 C CA . GLY A 1 82 ? 11.211 6.434 -0.669 1 84.31 82 GLY A CA 1
ATOM 622 C C . GLY A 1 82 ? 10.281 6.953 0.413 1 84.31 82 GLY A C 1
ATOM 623 O O . GLY A 1 82 ? 9.055 6.941 0.247 1 84.31 82 GLY A O 1
ATOM 624 N N . GLU A 1 83 ? 10.891 7.383 1.459 1 84.12 83 GLU A N 1
ATOM 625 C CA . GLU A 1 83 ? 10.102 7.891 2.578 1 84.12 83 GLU A CA 1
ATOM 626 C C . GLU A 1 83 ? 9.383 9.188 2.205 1 84.12 83 GLU A C 1
ATOM 628 O O . GLU A 1 83 ? 8.227 9.391 2.57 1 84.12 83 GLU A O 1
ATOM 633 N N . ILE A 1 84 ? 10.07 10.023 1.52 1 90.75 84 ILE A N 1
ATOM 634 C CA . ILE A 1 84 ? 9.492 11.32 1.207 1 90.75 84 ILE A CA 1
ATOM 635 C C . ILE A 1 84 ? 8.398 11.164 0.15 1 90.75 84 ILE A C 1
ATOM 637 O O . ILE A 1 84 ? 7.457 11.953 0.098 1 90.75 84 ILE A O 1
ATOM 641 N N . LEU A 1 85 ? 8.578 10.188 -0.75 1 89.62 85 LEU A N 1
ATOM 642 C CA . LEU A 1 85 ? 7.551 9.891 -1.739 1 89.62 85 LEU A CA 1
ATOM 643 C C . LEU A 1 85 ? 6.215 9.609 -1.063 1 89.62 85 LEU A C 1
ATOM 645 O O . LEU A 1 85 ? 5.164 10.039 -1.547 1 89.62 85 LEU A O 1
ATOM 649 N N . HIS A 1 86 ? 6.234 8.961 0.031 1 89.19 86 HIS A N 1
ATOM 650 C CA . HIS A 1 86 ? 5.031 8.688 0.811 1 89.19 86 HIS A CA 1
ATOM 651 C C . HIS A 1 86 ? 4.352 9.984 1.249 1 89.19 86 HIS A C 1
ATOM 653 O O . HIS A 1 86 ? 3.133 10.117 1.14 1 89.19 86 HIS A O 1
ATOM 659 N N . GLU A 1 87 ? 5.113 10.812 1.716 1 89.75 87 GLU A N 1
ATOM 660 C CA . GLU A 1 87 ? 4.59 12.094 2.18 1 89.75 87 GLU A CA 1
ATOM 661 C C . GLU A 1 87 ? 3.979 12.891 1.03 1 89.75 87 GLU A C 1
ATOM 663 O O . GLU A 1 87 ? 2.945 13.539 1.199 1 89.75 87 GLU A O 1
ATOM 668 N N . ILE A 1 88 ? 4.66 12.805 -0.089 1 94 88 ILE A N 1
ATOM 669 C CA . ILE A 1 88 ? 4.168 13.5 -1.274 1 94 88 ILE A CA 1
ATOM 670 C C . ILE A 1 88 ? 2.807 12.938 -1.674 1 94 88 ILE A C 1
ATOM 672 O O . ILE A 1 88 ? 1.849 13.695 -1.863 1 94 88 ILE A O 1
ATOM 676 N N . ILE A 1 89 ? 2.699 11.656 -1.711 1 92.25 89 ILE A N 1
ATOM 677 C CA . ILE A 1 89 ? 1.486 10.977 -2.152 1 92.25 89 ILE A CA 1
ATOM 678 C C . ILE A 1 89 ? 0.337 11.297 -1.201 1 92.25 89 ILE A C 1
ATOM 680 O O . ILE A 1 89 ? -0.75 11.68 -1.64 1 92.25 89 ILE A O 1
ATOM 684 N N . ILE A 1 90 ? 0.576 11.227 0.043 1 95.31 90 ILE A N 1
ATOM 685 C CA . ILE A 1 90 ? -0.459 11.469 1.043 1 95.31 90 ILE A CA 1
ATOM 686 C C . ILE A 1 90 ? -0.906 12.93 0.979 1 95.31 90 ILE A C 1
ATOM 688 O O . ILE A 1 90 ? -2.105 13.219 0.987 1 95.31 90 ILE A O 1
ATOM 692 N N . SER A 1 91 ? 0.041 13.812 0.882 1 96.69 91 SER A N 1
ATOM 693 C CA . SER A 1 91 ? -0.285 15.234 0.805 1 96.69 91 SER A CA 1
ATOM 694 C C . SER A 1 91 ? -1.146 15.539 -0.417 1 96.69 91 SER A C 1
ATOM 696 O O . SER A 1 91 ? -2.105 16.312 -0.33 1 96.69 91 SER A O 1
ATOM 698 N N . LYS A 1 92 ? -0.804 14.961 -1.535 1 95.31 92 LYS A N 1
ATOM 699 C CA . LYS A 1 92 ? -1.559 15.172 -2.768 1 95.31 92 LYS A CA 1
ATOM 700 C C . LYS A 1 92 ? -2.986 14.656 -2.633 1 95.31 92 LYS A C 1
ATOM 702 O O . LYS A 1 92 ? -3.941 15.344 -2.998 1 95.31 92 LYS A O 1
ATOM 707 N N . GLU A 1 93 ? -3.127 13.469 -2.119 1 94.31 93 GLU A N 1
ATOM 708 C CA . GLU A 1 93 ? -4.434 12.828 -2.002 1 94.31 93 GLU A CA 1
ATOM 709 C C . GLU A 1 93 ? -5.344 13.602 -1.052 1 94.31 93 GLU A C 1
ATOM 711 O O . GLU A 1 93 ? -6.523 13.805 -1.345 1 94.31 93 GLU A O 1
ATOM 716 N N . LEU A 1 94 ? -4.781 13.984 0.07 1 97.88 94 LEU A N 1
ATOM 717 C CA . LEU A 1 94 ? -5.582 14.719 1.045 1 97.88 94 LEU A CA 1
ATOM 718 C C . LEU A 1 94 ? -5.938 16.109 0.524 1 97.88 94 LEU A C 1
ATOM 720 O O . LEU A 1 94 ? -7.043 16.594 0.759 1 97.88 94 LEU A O 1
ATOM 724 N N . SER A 1 95 ? -5.008 16.719 -0.158 1 97.44 95 SER A N 1
ATOM 725 C CA . SER A 1 95 ? -5.262 18.016 -0.776 1 97.44 95 SER A CA 1
ATOM 726 C C . SER A 1 95 ? -6.414 17.938 -1.774 1 97.44 95 SER A C 1
ATOM 728 O O . SER A 1 95 ? -7.195 18.875 -1.902 1 97.44 95 SER A O 1
ATOM 730 N N . CYS A 1 96 ? -6.605 16.859 -2.434 1 96.19 96 CYS A N 1
ATOM 731 C CA . CYS A 1 96 ? -7.574 16.688 -3.51 1 96.19 96 CYS A CA 1
ATOM 732 C C . CYS A 1 96 ? -8.953 16.359 -2.955 1 96.19 96 CYS A C 1
ATOM 734 O O . CYS A 1 96 ? -9.945 16.375 -3.688 1 96.19 96 CYS A O 1
ATOM 736 N N . LEU A 1 97 ? -9.094 16.109 -1.685 1 96.75 97 LEU A N 1
ATOM 737 C CA . LEU A 1 97 ? -10.383 15.75 -1.104 1 96.75 97 LEU A CA 1
ATOM 738 C C . LEU A 1 97 ? -11.391 16.875 -1.291 1 96.75 97 LEU A C 1
ATOM 740 O O . LEU A 1 97 ? -12.602 16.641 -1.3 1 96.75 97 LEU A O 1
ATOM 744 N N . ASN A 1 98 ? -10.914 18.109 -1.452 1 96.5 98 ASN A N 1
ATOM 745 C CA . ASN A 1 98 ? -11.82 19.25 -1.593 1 96.5 98 ASN A CA 1
ATOM 746 C C . ASN A 1 98 ? -12.438 19.297 -2.984 1 96.5 98 ASN A C 1
ATOM 748 O O . ASN A 1 98 ? -13.328 20.109 -3.242 1 96.5 98 ASN A O 1
ATOM 752 N N . MET A 1 99 ? -12.062 18.438 -3.865 1 94.88 99 MET A N 1
ATOM 753 C CA . MET A 1 99 ? -12.578 18.438 -5.23 1 94.88 99 MET A CA 1
ATOM 754 C C . MET A 1 99 ? -13.375 17.156 -5.496 1 94.88 99 MET A C 1
ATOM 756 O O . MET A 1 99 ? -13.891 16.969 -6.598 1 94.88 99 MET A O 1
ATOM 760 N N . LYS A 1 100 ? -13.461 16.266 -4.461 1 93.94 100 LYS A N 1
ATOM 761 C CA . LYS A 1 100 ? -14.148 15 -4.648 1 93.94 100 LYS A CA 1
ATOM 762 C C . LYS A 1 100 ? -15.656 15.172 -4.559 1 93.94 100 LYS A C 1
ATOM 764 O O . LYS A 1 100 ? -16.141 16.234 -4.156 1 93.94 100 LYS A O 1
ATOM 769 N N . GLU A 1 101 ? -16.422 14.172 -4.984 1 93.44 101 GLU A N 1
ATOM 770 C CA . GLU A 1 101 ? -17.875 14.32 -5.102 1 93.44 101 GLU A CA 1
ATOM 771 C C . GLU A 1 101 ? -18.594 13.523 -4.023 1 93.44 101 GLU A C 1
ATOM 773 O O . GLU A 1 101 ? -19.656 13.945 -3.541 1 93.44 101 GLU A O 1
ATOM 778 N N . ILE A 1 102 ? -18.078 12.383 -3.602 1 94.25 102 ILE A N 1
ATOM 779 C CA . ILE A 1 102 ? -18.781 11.461 -2.711 1 94.25 102 ILE A CA 1
ATOM 780 C C . ILE A 1 102 ? -18.344 11.703 -1.27 1 94.25 102 ILE A C 1
ATOM 782 O O . ILE A 1 102 ? -19.156 11.633 -0.345 1 94.25 102 ILE A O 1
ATOM 786 N N . ASN A 1 103 ? -17.047 11.867 -1.054 1 96.75 103 ASN A N 1
ATOM 787 C CA . ASN A 1 103 ? -16.422 12.25 0.205 1 96.75 103 ASN A CA 1
ATOM 788 C C . ASN A 1 103 ? -15.5 13.461 0.029 1 96.75 103 ASN A C 1
ATOM 790 O O . ASN A 1 103 ? -14.398 13.336 -0.509 1 96.75 103 ASN A O 1
ATOM 794 N N . LYS A 1 104 ? -15.992 14.586 0.54 1 97.88 104 LYS A N 1
ATOM 795 C CA . LYS A 1 104 ? -15.352 15.867 0.255 1 97.88 104 LYS A CA 1
ATOM 796 C C . LYS A 1 104 ? -15.156 16.688 1.531 1 97.88 104 LYS A C 1
ATOM 798 O O . LYS A 1 104 ? -16.031 16.703 2.398 1 97.88 104 LYS A O 1
ATOM 803 N N . THR A 1 105 ? -14.016 17.297 1.686 1 98.56 105 THR A N 1
ATOM 804 C CA . THR A 1 105 ? -13.758 18.203 2.795 1 98.56 105 THR A CA 1
ATOM 805 C C . THR A 1 105 ? -12.648 19.188 2.439 1 98.56 105 THR A C 1
ATOM 807 O O . THR A 1 105 ? -11.812 18.906 1.576 1 98.56 105 THR A O 1
ATOM 810 N N . ASP A 1 106 ? -12.703 20.297 2.996 1 97.69 106 ASP A N 1
ATOM 811 C CA . ASP A 1 106 ? -11.641 21.297 2.871 1 97.69 106 ASP A CA 1
ATOM 812 C C . ASP A 1 106 ? -10.797 21.359 4.141 1 97.69 106 ASP A C 1
ATOM 814 O O . ASP A 1 106 ? -10.141 22.359 4.406 1 97.69 106 ASP A O 1
ATOM 818 N N . GLY A 1 107 ? -10.828 20.312 4.918 1 98.44 107 GLY A N 1
ATOM 819 C CA . GLY A 1 107 ? -10.203 20.344 6.23 1 98.44 107 GLY A CA 1
ATOM 820 C C . GLY A 1 107 ? -8.719 20.031 6.195 1 98.44 107 GLY A C 1
ATOM 821 O O . GLY A 1 107 ? -8.039 20.109 7.223 1 98.44 107 GLY A O 1
ATOM 822 N N . PHE A 1 108 ? -8.172 19.625 5.047 1 98.81 108 PHE A N 1
ATOM 823 C CA . PHE A 1 108 ? -6.754 19.344 4.898 1 98.81 108 PHE A CA 1
ATOM 824 C C . PHE A 1 108 ? -6.059 20.422 4.086 1 98.81 108 PHE A C 1
ATOM 826 O O . PHE A 1 108 ? -6.617 20.922 3.109 1 98.81 108 PHE A O 1
ATOM 833 N N . ILE A 1 109 ? -4.859 20.766 4.504 1 98.5 109 ILE A N 1
ATOM 834 C CA . ILE A 1 109 ? -4.145 21.875 3.889 1 98.5 109 ILE A CA 1
ATOM 835 C C . ILE A 1 109 ? -3.893 21.578 2.412 1 98.5 109 ILE A C 1
ATOM 837 O O . ILE A 1 109 ? -3.561 20.453 2.051 1 98.5 109 ILE A O 1
ATOM 841 N N . GLY A 1 110 ? -4.105 22.547 1.612 1 97.81 110 GLY A N 1
ATOM 842 C CA . GLY A 1 110 ? -3.885 22.391 0.182 1 97.81 110 GLY A CA 1
ATOM 843 C C . GLY A 1 110 ? -2.414 22.391 -0.196 1 97.81 110 GLY A C 1
ATOM 844 O O . GLY A 1 110 ? -1.638 23.203 0.305 1 97.81 110 GLY A O 1
ATOM 845 N N . LEU A 1 111 ? -2.014 21.438 -1.004 1 97.94 111 LEU A N 1
ATOM 846 C CA . LEU A 1 111 ? -0.68 21.391 -1.594 1 97.94 111 LEU A CA 1
ATOM 847 C C . LEU A 1 111 ? -0.648 22.141 -2.924 1 97.94 111 LEU A C 1
ATOM 849 O O . LEU A 1 111 ? -1.312 21.734 -3.881 1 97.94 111 LEU A O 1
ATOM 853 N N . ASN A 1 112 ? 0.159 23.172 -2.973 1 96.5 112 ASN A N 1
ATOM 854 C CA . ASN A 1 112 ? 0.189 24.016 -4.16 1 96.5 112 ASN A CA 1
ATOM 855 C C . ASN A 1 112 ? 1.25 23.547 -5.152 1 96.5 112 ASN A C 1
ATOM 857 O O . ASN A 1 112 ? 1.055 23.641 -6.367 1 96.5 112 ASN A O 1
ATOM 861 N N . ASN A 1 113 ? 2.35 23.156 -4.621 1 95.12 113 ASN A N 1
ATOM 862 C CA . ASN A 1 113 ? 3.477 22.828 -5.488 1 95.12 113 ASN A CA 1
ATOM 863 C C . ASN A 1 113 ? 4.516 21.984 -4.766 1 95.12 113 ASN A C 1
ATOM 865 O O . ASN A 1 113 ? 4.5 21.891 -3.535 1 95.12 113 ASN A O 1
ATOM 869 N N . LEU A 1 114 ? 5.348 21.328 -5.555 1 97.06 114 LEU A N 1
ATOM 870 C CA . LEU A 1 114 ? 6.457 20.5 -5.09 1 97.06 114 LEU A CA 1
ATOM 871 C C . LEU A 1 114 ? 7.73 20.812 -5.871 1 97.06 114 LEU A C 1
ATOM 873 O O . LEU A 1 114 ? 7.688 20.953 -7.098 1 97.06 114 LEU A O 1
ATOM 877 N N . HIS A 1 115 ? 8.852 20.938 -5.172 1 97.38 115 HIS A N 1
ATOM 878 C CA . HIS A 1 115 ? 10.141 21.109 -5.84 1 97.38 115 HIS A CA 1
ATOM 879 C C . HIS A 1 115 ? 11.234 20.297 -5.156 1 97.38 115 HIS A C 1
ATOM 881 O O . HIS A 1 115 ? 11.297 20.25 -3.926 1 97.38 115 HIS A O 1
ATOM 887 N N . CYS A 1 116 ? 11.984 19.625 -5.934 1 98.19 116 CYS A N 1
ATOM 888 C CA . CYS A 1 116 ? 13.234 19.047 -5.465 1 98.19 116 CYS A CA 1
ATOM 889 C C . CYS A 1 116 ? 14.414 19.938 -5.82 1 98.19 116 CYS A C 1
ATOM 891 O O . CYS A 1 116 ? 14.594 20.312 -6.98 1 98.19 116 CYS A O 1
ATOM 893 N N . VAL A 1 117 ? 15.188 20.281 -4.852 1 98.38 117 VAL A N 1
ATOM 894 C CA . VAL A 1 117 ? 16.266 21.25 -5.09 1 98.38 117 VAL A CA 1
ATOM 895 C C . VAL A 1 117 ? 17.578 20.688 -4.543 1 98.38 117 VAL A C 1
ATOM 897 O O . VAL A 1 117 ? 17.578 19.766 -3.73 1 98.38 117 VAL A O 1
ATOM 900 N N . ARG A 1 118 ? 18.609 21.203 -5.039 1 98.31 118 ARG A N 1
ATOM 901 C CA . ARG A 1 118 ? 19.953 20.828 -4.613 1 98.31 118 ARG A CA 1
ATOM 902 C C . ARG A 1 118 ? 20.797 22.078 -4.324 1 98.31 118 ARG A C 1
ATOM 904 O O . ARG A 1 118 ? 20.734 23.062 -5.059 1 98.31 118 ARG A O 1
ATOM 911 N N . GLY A 1 119 ? 21.562 22.016 -3.211 1 97.38 119 GLY A N 1
A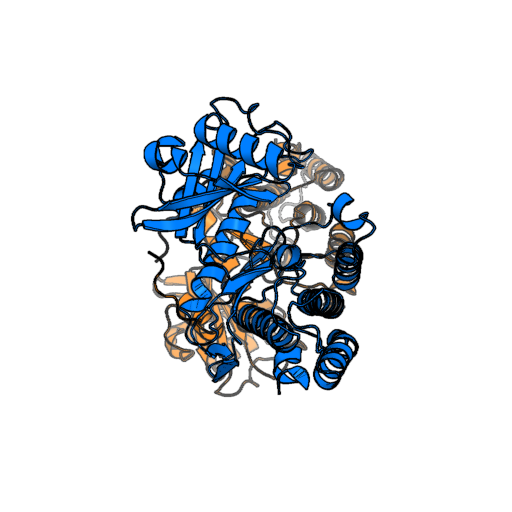TOM 912 C CA . GLY A 1 119 ? 22.484 23.109 -2.904 1 97.38 119 GLY A CA 1
ATOM 913 C C . GLY A 1 119 ? 22.531 23.438 -1.426 1 97.38 119 GLY A C 1
ATOM 914 O O . GLY A 1 119 ? 21.906 22.766 -0.606 1 97.38 119 GLY A O 1
ATOM 915 N N . CYS A 1 120 ? 23.312 24.484 -1.132 1 96.81 120 CYS A N 1
ATOM 916 C CA . CYS A 1 120 ? 23.375 25 0.23 1 96.81 120 CYS A CA 1
ATOM 917 C C . CYS A 1 120 ? 22.109 25.797 0.572 1 96.81 120 CYS A C 1
ATOM 919 O O . CYS A 1 120 ? 21.469 26.344 -0.315 1 96.81 120 CYS A O 1
ATOM 921 N N . TYR A 1 121 ? 21.797 25.75 1.827 1 96.38 121 TYR A N 1
ATOM 922 C CA . TYR A 1 121 ? 20.688 26.578 2.285 1 96.38 121 TYR A CA 1
ATOM 923 C C . TYR A 1 121 ? 20.922 28.047 1.979 1 96.38 121 TYR A C 1
ATOM 925 O O . TYR A 1 121 ? 21.984 28.594 2.32 1 96.38 121 TYR A O 1
ATOM 933 N N . PRO A 1 122 ? 20.078 28.797 1.3 1 96.94 122 PRO A N 1
ATOM 934 C CA . PRO A 1 122 ? 20.312 30.188 0.875 1 96.94 122 PRO A CA 1
ATOM 935 C C . PRO A 1 122 ? 20.453 31.141 2.051 1 96.94 122 PRO A C 1
ATOM 937 O O . PRO A 1 122 ? 19.766 31 3.062 1 96.94 122 PRO A O 1
ATOM 940 N N . ASP A 1 123 ? 21.156 32.219 1.856 1 96.31 123 ASP A N 1
ATOM 941 C CA . ASP A 1 123 ? 21.438 33.188 2.889 1 96.31 123 ASP A CA 1
ATOM 942 C C . ASP A 1 123 ? 20.141 33.844 3.377 1 96.31 123 ASP A C 1
ATOM 944 O O . ASP A 1 123 ? 19.984 34.094 4.574 1 96.31 123 ASP A O 1
ATOM 948 N N . ALA A 1 124 ? 19.297 34.188 2.455 1 96.88 124 ALA A N 1
ATOM 949 C CA . ALA A 1 124 ? 18.047 34.844 2.814 1 96.88 124 ALA A CA 1
ATOM 950 C C . ALA A 1 124 ? 17.219 33.969 3.75 1 96.88 124 ALA A C 1
ATOM 952 O O . ALA A 1 124 ? 16.578 34.469 4.676 1 96.88 124 ALA A O 1
ATOM 953 N N . LEU A 1 125 ? 17.172 32.688 3.529 1 97.56 125 LEU A N 1
ATOM 954 C CA . LEU A 1 125 ? 16.438 31.766 4.387 1 97.56 125 LEU A CA 1
ATOM 955 C C . LEU A 1 125 ? 17.125 31.625 5.738 1 97.56 125 LEU A C 1
ATOM 957 O O . LEU A 1 125 ? 16.453 31.469 6.766 1 97.56 125 LEU A O 1
ATOM 961 N N . LEU A 1 126 ? 18.469 31.625 5.73 1 97.81 126 LEU A N 1
ATOM 962 C CA . LEU A 1 126 ? 19.219 31.562 6.98 1 97.81 126 LEU A CA 1
ATOM 963 C C . LEU A 1 126 ? 18.953 32.812 7.832 1 97.81 126 LEU A C 1
ATOM 965 O O . LEU A 1 126 ? 18.844 32.719 9.055 1 97.81 126 LEU A O 1
ATOM 969 N N . LYS A 1 127 ? 18.859 33.906 7.141 1 97.5 127 LYS A N 1
ATOM 970 C CA . LYS A 1 127 ? 18.516 35.156 7.855 1 97.5 127 LYS A CA 1
ATOM 971 C C . LYS A 1 127 ? 17.125 35.062 8.484 1 97.5 127 LYS A C 1
ATOM 973 O O . LYS A 1 127 ? 16.922 35.5 9.617 1 97.5 127 LYS A O 1
ATOM 978 N N . ALA A 1 128 ? 16.203 34.562 7.703 1 97.75 128 ALA A N 1
ATOM 979 C CA . ALA A 1 128 ? 14.859 34.344 8.234 1 97.75 128 ALA A CA 1
ATOM 980 C C . ALA A 1 128 ? 14.883 33.406 9.422 1 97.75 128 ALA A C 1
ATOM 982 O O . ALA A 1 128 ? 14.156 33.594 10.398 1 97.75 128 ALA A O 1
ATOM 983 N N . TRP A 1 129 ? 15.703 32.344 9.336 1 98.06 129 TRP A N 1
ATOM 984 C CA . TRP A 1 129 ? 15.867 31.391 10.43 1 98.06 129 TRP A CA 1
ATOM 985 C C . TRP A 1 129 ? 16.422 32.094 11.672 1 98.06 129 TRP A C 1
ATOM 987 O O . TRP A 1 129 ? 15.891 31.906 12.773 1 98.06 129 TRP A O 1
ATOM 997 N N . ASP A 1 130 ? 17.422 32.938 11.531 1 98.25 130 ASP A N 1
ATOM 998 C CA . ASP A 1 130 ? 18.062 33.656 12.625 1 98.25 130 ASP A CA 1
ATOM 999 C C . ASP A 1 130 ? 17.062 34.562 13.32 1 98.25 130 ASP A C 1
ATOM 1001 O O . ASP A 1 130 ? 17.078 34.719 14.547 1 98.25 130 ASP A O 1
ATOM 1005 N N . LYS A 1 131 ? 16.281 35.25 12.484 1 97.81 131 LYS A N 1
ATOM 1006 C CA . LYS A 1 131 ? 15.266 36.125 13.047 1 97.81 131 LYS A CA 1
ATOM 1007 C C . LYS A 1 131 ? 14.289 35.375 13.922 1 97.81 131 LYS A C 1
ATOM 1009 O O . LYS A 1 131 ? 13.953 35.812 15.023 1 97.81 131 LYS A O 1
ATOM 1014 N N . PHE A 1 132 ? 13.836 34.281 13.453 1 97.38 132 PHE A N 1
ATOM 1015 C CA . PHE A 1 132 ? 12.938 33.406 14.211 1 97.38 132 PHE A CA 1
ATOM 1016 C C . PHE A 1 132 ? 13.594 32.938 15.5 1 97.38 132 PHE A C 1
ATOM 1018 O O . PHE A 1 132 ? 12.961 32.938 16.562 1 97.38 132 PHE A O 1
ATOM 1025 N N . ASP A 1 133 ? 14.828 32.5 15.43 1 97.31 133 ASP A N 1
ATOM 1026 C CA . ASP A 1 133 ? 15.57 32 16.594 1 97.31 133 ASP A CA 1
ATOM 1027 C C . ASP A 1 133 ? 15.695 33.094 17.656 1 97.31 133 ASP A C 1
ATOM 1029 O O . ASP A 1 133 ? 15.555 32.844 18.844 1 97.31 133 ASP A O 1
ATOM 1033 N N . ARG A 1 134 ? 15.938 34.281 17.234 1 97.25 134 ARG A N 1
ATOM 1034 C CA . ARG A 1 134 ? 16.078 35.406 18.156 1 97.25 134 ARG A CA 1
ATOM 1035 C C . ARG A 1 134 ? 14.742 35.75 18.828 1 97.25 134 ARG A C 1
ATOM 1037 O O . ARG A 1 134 ? 14.703 36.031 20.016 1 97.25 134 ARG A O 1
ATOM 1044 N N . GLN A 1 135 ? 13.68 35.656 18.078 1 96 135 GLN A N 1
ATOM 1045 C CA . GLN A 1 135 ? 12.383 36.125 18.547 1 96 135 GLN A CA 1
ATOM 1046 C C . GLN A 1 135 ? 11.648 35.031 19.312 1 96 135 GLN A C 1
ATOM 1048 O O . GLN A 1 135 ? 10.984 35.312 20.312 1 96 135 GLN A O 1
ATOM 1053 N N . LYS A 1 136 ? 11.727 33.812 18.875 1 92.44 136 LYS A N 1
ATOM 1054 C CA . LYS A 1 136 ? 10.883 32.75 19.422 1 92.44 136 LYS A CA 1
ATOM 1055 C C . LYS A 1 136 ? 11.727 31.625 19.984 1 92.44 136 LYS A C 1
ATOM 1057 O O . LYS A 1 136 ? 11.242 30.797 20.75 1 92.44 136 LYS A O 1
ATOM 1062 N N . GLY A 1 137 ? 13.031 31.625 19.656 1 93.88 137 GLY A N 1
ATOM 1063 C CA . GLY A 1 137 ? 13.883 30.516 20.047 1 93.88 137 GLY A CA 1
ATOM 1064 C C . GLY A 1 137 ? 13.648 29.266 19.219 1 93.88 137 GLY A C 1
ATOM 1065 O O . GLY A 1 137 ? 12.57 28.672 19.266 1 93.88 137 GLY A O 1
ATOM 1066 N N . SER A 1 138 ? 14.602 28.797 18.453 1 94.44 138 SER A N 1
ATOM 1067 C CA . SER A 1 138 ? 14.516 27.594 17.641 1 94.44 138 SER A CA 1
ATOM 1068 C C . SER A 1 138 ? 15.031 26.375 18.391 1 94.44 138 SER A C 1
ATOM 1070 O O . SER A 1 138 ? 16.016 26.469 19.125 1 94.44 138 SER A O 1
ATOM 1072 N N . GLU A 1 139 ? 14.359 25.266 18.234 1 92.75 139 GLU A N 1
ATOM 1073 C CA . GLU A 1 139 ? 14.82 24 18.812 1 92.75 139 GLU A CA 1
ATOM 1074 C C . GLU A 1 139 ? 15.68 23.234 17.812 1 92.75 139 GLU A C 1
ATOM 1076 O O . GLU A 1 139 ? 16.391 22.297 18.188 1 92.75 139 GLU A O 1
ATOM 1081 N N . ASN A 1 140 ? 15.648 23.609 16.562 1 95.5 140 ASN A N 1
ATOM 1082 C CA . ASN A 1 140 ? 16.359 22.906 15.492 1 95.5 140 ASN A CA 1
ATOM 1083 C C . ASN A 1 140 ? 17.781 23.438 15.32 1 95.5 140 ASN A C 1
ATOM 1085 O O . ASN A 1 140 ? 18.078 24.562 15.711 1 95.5 140 ASN A O 1
ATOM 1089 N N . ASP A 1 141 ? 18.578 22.578 14.719 1 93.81 141 ASP A N 1
ATOM 1090 C CA . ASP A 1 141 ? 19.891 23.031 14.266 1 93.81 141 ASP A CA 1
ATOM 1091 C C . ASP A 1 141 ? 19.766 24.031 13.125 1 93.81 141 ASP A C 1
ATOM 1093 O O . ASP A 1 141 ? 18.922 23.891 12.242 1 93.81 141 ASP A O 1
ATOM 1097 N N . ARG A 1 142 ? 20.578 25.062 13.273 1 96.75 142 ARG A N 1
ATOM 1098 C CA . ARG A 1 142 ? 20.625 26 12.141 1 96.75 142 ARG A CA 1
ATOM 1099 C C . ARG A 1 142 ? 21.078 25.281 10.875 1 96.75 142 ARG A C 1
ATOM 1101 O O . ARG A 1 142 ? 22.109 24.594 10.867 1 96.75 142 ARG A O 1
ATOM 1108 N N . PRO A 1 143 ? 20.312 25.422 9.82 1 96.38 143 PRO A N 1
ATOM 1109 C CA . PRO A 1 143 ? 20.609 24.609 8.633 1 96.38 143 PRO A CA 1
ATOM 1110 C C . PRO A 1 143 ? 21.672 25.234 7.738 1 96.38 143 PRO A C 1
ATOM 1112 O O . PRO A 1 143 ? 21.484 25.344 6.523 1 96.38 143 PRO A O 1
ATOM 1115 N N . ASP A 1 144 ? 22.828 25.562 8.281 1 96.5 144 ASP A N 1
ATOM 1116 C CA . ASP A 1 144 ? 23.906 26.188 7.523 1 96.5 144 ASP A CA 1
ATOM 1117 C C . ASP A 1 144 ? 25.062 25.203 7.312 1 96.5 144 ASP A C 1
ATOM 1119 O O . ASP A 1 144 ? 26.156 25.594 6.898 1 96.5 144 ASP A O 1
ATOM 1123 N N . PHE A 1 145 ? 24.891 23.984 7.531 1 95.69 145 PHE A N 1
ATOM 1124 C CA . PHE A 1 145 ? 25.984 23.031 7.5 1 95.69 145 PHE A CA 1
ATOM 1125 C C . PHE A 1 145 ? 25.906 22.141 6.266 1 95.69 145 PHE A C 1
ATOM 1127 O O . PHE A 1 145 ? 26.781 21.312 6.035 1 95.69 145 PHE A O 1
ATOM 1134 N N . PHE A 1 146 ? 24.844 22.281 5.508 1 95.5 146 PHE A N 1
ATOM 1135 C CA . PHE A 1 146 ? 24.688 21.469 4.316 1 95.5 146 PHE A CA 1
ATOM 1136 C C . PHE A 1 146 ? 25.672 21.891 3.232 1 95.5 146 PHE A C 1
ATOM 1138 O O . PHE A 1 146 ? 25.953 23.078 3.064 1 95.5 146 PHE A O 1
ATOM 1145 N N . ASP A 1 147 ? 26.156 20.969 2.441 1 94.94 147 ASP A N 1
ATOM 1146 C CA . ASP A 1 147 ? 27.031 21.297 1.316 1 94.94 147 ASP A CA 1
ATOM 1147 C C . ASP A 1 147 ? 26.219 21.547 0.048 1 94.94 147 ASP A C 1
ATOM 1149 O O . ASP A 1 147 ? 24.984 21.594 0.094 1 94.94 147 ASP A O 1
ATOM 1153 N N . ASP A 1 148 ? 26.953 21.766 -1.067 1 96.25 148 ASP A N 1
ATOM 1154 C CA . ASP A 1 148 ? 26.297 22.203 -2.299 1 96.25 148 ASP A CA 1
ATOM 1155 C C . ASP A 1 148 ? 25.672 21.016 -3.027 1 96.25 148 ASP A C 1
ATOM 1157 O O . ASP A 1 148 ? 24.953 21.188 -4.02 1 96.25 148 ASP A O 1
ATOM 1161 N N . GLU A 1 149 ? 25.797 19.797 -2.492 1 97.06 149 GLU A N 1
ATOM 1162 C CA . GLU A 1 149 ? 25.219 18.609 -3.125 1 97.06 149 GLU A CA 1
ATOM 1163 C C . GLU A 1 149 ? 23.953 18.156 -2.408 1 97.06 149 GLU A C 1
ATOM 1165 O O . GLU A 1 149 ? 23.266 17.266 -2.883 1 97.06 149 GLU A O 1
ATOM 1170 N N . GLN A 1 150 ? 23.656 18.812 -1.299 1 97.88 150 GLN A N 1
ATOM 1171 C CA . GLN A 1 150 ? 22.516 18.406 -0.489 1 97.88 150 GLN A CA 1
ATOM 1172 C C . GLN A 1 150 ? 21.219 18.547 -1.27 1 97.88 150 GLN A C 1
ATOM 1174 O O . GLN A 1 150 ? 20.984 19.562 -1.931 1 97.88 150 GLN A O 1
ATOM 1179 N N . LEU A 1 151 ? 20.375 17.5 -1.2 1 98.31 151 LEU A N 1
ATOM 1180 C CA . LEU A 1 151 ? 19.062 17.516 -1.81 1 98.31 151 LEU A CA 1
ATOM 1181 C C . LEU A 1 151 ? 18 17.906 -0.788 1 98.31 151 LEU A C 1
ATOM 1183 O O . LEU A 1 151 ? 18.109 17.547 0.39 1 98.31 151 LEU A O 1
ATOM 1187 N N . PHE A 1 152 ? 17 18.688 -1.258 1 98.12 152 PHE A N 1
ATOM 1188 C CA . PHE A 1 152 ? 15.836 19.062 -0.45 1 98.12 152 PHE A CA 1
ATOM 1189 C C . PHE A 1 152 ? 14.539 18.828 -1.224 1 98.12 152 PHE A C 1
ATOM 1191 O O . PHE A 1 152 ? 14.523 18.938 -2.451 1 98.12 152 PHE A O 1
ATOM 1198 N N . LEU A 1 153 ? 13.539 18.516 -0.493 1 97.81 153 LEU A N 1
ATOM 1199 C CA . LEU A 1 153 ? 12.172 18.641 -1.001 1 97.81 153 LEU A CA 1
ATOM 1200 C C . LEU A 1 153 ? 11.492 19.875 -0.427 1 97.81 153 LEU A C 1
ATOM 1202 O O . LEU A 1 153 ? 11.539 20.109 0.783 1 97.81 153 LEU A O 1
ATOM 1206 N N . ILE A 1 154 ? 10.93 20.656 -1.264 1 97.5 154 ILE A N 1
ATOM 1207 C CA . ILE A 1 154 ? 10.133 21.812 -0.852 1 97.5 154 ILE A CA 1
ATOM 1208 C C . ILE A 1 154 ? 8.656 21.547 -1.159 1 97.5 154 ILE A C 1
ATOM 1210 O O . ILE A 1 154 ? 8.281 21.391 -2.32 1 97.5 154 ILE A O 1
ATOM 1214 N N . LEU A 1 155 ? 7.871 21.484 -0.135 1 97.31 155 LEU A N 1
ATOM 1215 C CA . LEU A 1 155 ? 6.418 21.422 -0.28 1 97.31 155 LEU A CA 1
ATOM 1216 C C . LEU A 1 155 ? 5.797 22.797 -0.069 1 97.31 155 LEU A C 1
ATOM 1218 O O . LEU A 1 155 ? 5.98 23.406 0.984 1 97.31 155 LEU A O 1
ATOM 1222 N N . GLU A 1 156 ? 5.141 23.297 -1.06 1 97 156 GLU A N 1
ATOM 1223 C CA . GLU A 1 156 ? 4.43 24.562 -0.938 1 97 156 GLU A CA 1
ATOM 1224 C C . GLU A 1 156 ? 2.953 24.328 -0.619 1 97 156 GLU A C 1
ATOM 1226 O O . GLU A 1 156 ? 2.229 23.719 -1.404 1 97 156 GLU A O 1
ATOM 1231 N N . PHE A 1 157 ? 2.566 24.844 0.508 1 97.81 157 PHE A N 1
ATOM 1232 C CA . PHE A 1 157 ? 1.179 24.734 0.946 1 97.81 157 PHE A CA 1
ATOM 1233 C C . PHE A 1 157 ? 0.507 26.109 0.953 1 97.81 157 PHE A C 1
ATOM 1235 O O . PHE A 1 157 ? 1.184 27.141 0.988 1 97.81 157 PHE A O 1
ATOM 1242 N N . GLU A 1 158 ? -0.793 26.047 0.85 1 96.94 158 GLU A N 1
ATOM 1243 C CA . GLU A 1 158 ? -1.52 27.266 1.168 1 96.94 158 GLU A CA 1
ATOM 1244 C C . GLU A 1 158 ? -1.29 27.688 2.617 1 96.94 158 GLU A C 1
ATOM 1246 O O . GLU A 1 158 ? -0.89 26.875 3.449 1 96.94 158 GLU A O 1
ATOM 1251 N N . PHE A 1 159 ? -1.461 28.906 2.852 1 96.12 159 PHE A N 1
ATOM 1252 C CA . PHE A 1 159 ? -1.325 29.391 4.219 1 96.12 159 PHE A CA 1
ATOM 1253 C C . PHE A 1 159 ? -2.562 29.062 5.039 1 96.12 159 PHE A C 1
ATOM 1255 O O . PHE A 1 159 ? -3.662 29.531 4.742 1 96.12 159 PHE A O 1
ATOM 1262 N N . GLY A 1 160 ? -2.396 28.25 6.109 1 95.69 160 GLY A N 1
ATOM 1263 C CA . GLY A 1 160 ? -3.525 27.719 6.855 1 95.69 160 GLY A CA 1
ATOM 1264 C C . GLY A 1 160 ? -3.754 28.438 8.172 1 95.69 160 GLY A C 1
ATOM 1265 O O . GLY A 1 160 ? -4.633 28.062 8.953 1 95.69 160 GLY A O 1
ATOM 1266 N N . GLY A 1 161 ? -2.971 29.453 8.461 1 94.75 161 GLY A N 1
ATOM 1267 C CA . GLY A 1 161 ? -3.137 30.172 9.711 1 94.75 161 GLY A CA 1
ATOM 1268 C C . GLY A 1 161 ? -2.133 29.75 10.773 1 94.75 161 GLY A C 1
ATOM 1269 O O . GLY A 1 161 ? -0.961 29.531 10.469 1 94.75 161 GLY A O 1
ATOM 1270 N N . SER A 1 162 ? -2.609 29.812 12.016 1 95.44 162 SER A N 1
ATOM 1271 C CA . SER A 1 162 ? -1.75 29.484 13.148 1 95.44 162 SER A CA 1
ATOM 1272 C C . SER A 1 162 ? -2.113 28.141 13.742 1 95.44 162 SER A C 1
ATOM 1274 O O . SER A 1 162 ? -3.281 27.734 13.734 1 95.44 162 SER A O 1
ATOM 1276 N N . ASP A 1 163 ? -1.058 27.484 14.227 1 96.12 163 ASP A N 1
ATOM 1277 C CA . ASP A 1 163 ? -1.362 26.203 14.852 1 96.12 163 ASP A CA 1
ATOM 1278 C C . ASP A 1 163 ? -2.148 26.391 16.141 1 96.12 163 ASP A C 1
ATOM 1280 O O . ASP A 1 163 ? -2.014 27.422 16.812 1 96.12 163 ASP A O 1
ATOM 1284 N N . LEU A 1 164 ? -2.922 25.453 16.484 1 97.19 164 LEU A N 1
ATOM 1285 C CA . LEU A 1 164 ? -3.834 25.531 17.625 1 97.19 164 LEU A CA 1
ATOM 1286 C C . LEU A 1 164 ? -3.064 25.703 18.922 1 97.19 164 LEU A C 1
ATOM 1288 O O . LEU A 1 164 ? -3.551 26.344 19.859 1 97.19 164 LEU A O 1
ATOM 1292 N N . GLU A 1 165 ? -1.881 25.125 19.031 1 94.06 165 GLU A N 1
ATOM 1293 C CA . GLU A 1 165 ? -1.033 25.297 20.203 1 94.06 165 GLU A CA 1
ATOM 1294 C C . GLU A 1 165 ? -0.759 26.781 20.469 1 94.06 165 GLU A C 1
ATOM 1296 O O . GLU A 1 165 ? -0.815 27.219 21.625 1 94.06 165 GLU A O 1
ATOM 1301 N N . ASN A 1 166 ? -0.583 27.531 19.438 1 92.25 166 ASN A N 1
ATOM 1302 C CA . ASN A 1 166 ? -0.284 28.953 19.562 1 92.25 166 ASN A CA 1
ATOM 1303 C C . ASN A 1 166 ? -1.559 29.797 19.609 1 92.25 166 ASN A C 1
ATOM 1305 O O . ASN A 1 166 ? -1.497 31.031 19.641 1 92.25 166 ASN A O 1
ATOM 1309 N N . MET A 1 167 ? -2.652 29.188 19.625 1 94.06 167 MET A N 1
ATOM 1310 C CA . MET A 1 167 ? -3.934 29.875 19.719 1 94.06 167 MET A CA 1
ATOM 1311 C C . MET A 1 167 ? -4.418 29.922 21.172 1 94.06 167 MET A C 1
ATOM 1313 O O . MET A 1 167 ? -5.48 30.484 21.453 1 94.06 167 MET A O 1
ATOM 1317 N N . ASN A 1 168 ? -3.639 29.359 22.031 1 92.19 168 ASN A N 1
ATOM 1318 C CA . ASN A 1 168 ? -3.992 29.422 23.438 1 92.19 168 ASN A CA 1
ATOM 1319 C C . ASN A 1 168 ? -4.215 30.859 23.906 1 92.19 168 ASN A C 1
ATOM 1321 O O . ASN A 1 168 ? -3.32 31.688 23.781 1 92.19 168 ASN A O 1
ATOM 1325 N N . GLY A 1 169 ? -5.414 31.172 24.297 1 91.62 169 GLY A N 1
ATOM 1326 C CA . GLY A 1 169 ? -5.766 32.531 24.719 1 91.62 169 GLY A CA 1
ATOM 1327 C C . GLY A 1 169 ? -6.254 33.406 23.578 1 91.62 169 GLY A C 1
ATOM 1328 O O . GLY A 1 169 ? -6.664 34.531 23.812 1 91.62 169 GLY A O 1
ATOM 1329 N N . LYS A 1 170 ? -6.27 32.781 22.422 1 93.62 170 LYS A N 1
ATOM 1330 C CA . LYS A 1 170 ? -6.594 33.625 21.266 1 93.62 170 LYS A CA 1
ATOM 1331 C C . LYS A 1 170 ? -7.934 33.219 20.656 1 93.62 170 LYS A C 1
ATOM 1333 O O . LYS A 1 170 ? -8.547 34 19.922 1 93.62 170 LYS A O 1
ATOM 1338 N N . LEU A 1 171 ? -8.375 32 20.922 1 94.31 171 LEU A N 1
ATOM 1339 C CA . LEU A 1 171 ? -9.727 31.641 20.516 1 94.31 171 LEU A CA 1
ATOM 1340 C C . LEU A 1 171 ? -10.766 32.406 21.328 1 94.31 171 LEU A C 1
ATOM 1342 O O . LEU A 1 171 ? -10.562 32.688 22.516 1 94.31 171 LEU A O 1
ATOM 1346 N N . SER A 1 172 ? -11.867 32.688 20.734 1 92.31 172 SER A N 1
ATOM 1347 C CA . SER A 1 172 ? -12.828 33.594 21.344 1 92.31 172 SER A CA 1
ATOM 1348 C C . SER A 1 172 ? -13.586 32.906 22.484 1 92.31 172 SER A C 1
ATOM 1350 O O . SER A 1 172 ? -13.891 33.562 23.5 1 92.31 172 SER A O 1
ATOM 1352 N N . SER A 1 173 ? -13.984 31.672 22.281 1 93.06 173 SER A N 1
ATOM 1353 C CA . SER A 1 173 ? -14.883 31.031 23.234 1 93.06 173 SER A CA 1
ATOM 1354 C C . SER A 1 173 ? -14.906 29.516 23.031 1 93.06 173 SER A C 1
ATOM 1356 O O . SER A 1 173 ? -14.312 29 22.078 1 93.06 173 SER A O 1
ATOM 1358 N N . LEU A 1 174 ? -15.609 28.875 23.906 1 94.19 174 LEU A N 1
ATOM 1359 C CA . LEU A 1 174 ? -15.805 27.438 23.797 1 94.19 174 LEU A CA 1
ATOM 1360 C C . LEU A 1 174 ? -16.672 27.078 22.594 1 94.19 174 LEU A C 1
ATOM 1362 O O . LEU A 1 174 ? -16.578 25.969 22.062 1 94.19 174 LEU A O 1
ATOM 1366 N N . VAL A 1 175 ? -17.453 28.016 22.141 1 94.25 175 VAL A N 1
ATOM 1367 C CA . VAL A 1 175 ? -18.25 27.828 20.922 1 94.25 175 VAL A CA 1
ATOM 1368 C C . VAL A 1 175 ? -17.312 27.656 19.719 1 94.25 175 VAL A C 1
ATOM 1370 O O . VAL A 1 175 ? -17.531 26.781 18.891 1 94.25 175 VAL A O 1
ATOM 1373 N N . GLN A 1 176 ? -16.328 28.469 19.703 1 95.44 176 GLN A N 1
ATOM 1374 C CA . GLN A 1 176 ? -15.312 28.359 18.641 1 95.44 176 GLN A CA 1
ATOM 1375 C C . GLN A 1 176 ? -14.523 27.062 18.781 1 95.44 176 GLN A C 1
ATOM 1377 O O . GLN A 1 176 ? -14.18 26.438 17.781 1 95.44 176 GLN A O 1
ATOM 1382 N N . ALA A 1 177 ? -14.227 26.688 20.031 1 95.94 177 ALA A N 1
ATOM 1383 C CA . ALA A 1 177 ? -13.531 25.438 20.297 1 95.94 177 ALA A CA 1
ATOM 1384 C C . ALA A 1 177 ? -14.336 24.25 19.766 1 95.94 177 ALA A C 1
ATOM 1386 O O . ALA A 1 177 ? -13.773 23.328 19.172 1 95.94 177 ALA A O 1
ATOM 1387 N N . LYS A 1 178 ? -15.609 24.297 20.047 1 96.56 178 LYS A N 1
ATOM 1388 C CA . LYS A 1 178 ? -16.484 23.234 19.562 1 96.56 178 LYS A CA 1
ATOM 1389 C C . LYS A 1 178 ? -16.453 23.156 18.031 1 96.56 178 LYS A C 1
ATOM 1391 O O . LYS A 1 178 ? -16.438 22.078 17.469 1 96.56 178 LYS A O 1
ATOM 1396 N N . SER A 1 179 ? -16.484 24.297 17.391 1 97.56 179 SER A N 1
ATOM 1397 C CA . SER A 1 179 ? -16.438 24.328 15.93 1 97.56 179 SER A CA 1
ATOM 1398 C C . SER A 1 179 ? -15.133 23.719 15.414 1 97.56 179 SER A C 1
ATOM 1400 O O . SER A 1 179 ? -15.148 22.953 14.445 1 97.56 179 SER A O 1
ATOM 1402 N N . VAL A 1 180 ? -14.008 24.016 16.047 1 98.31 180 VAL A N 1
ATOM 1403 C CA . VAL A 1 180 ? -12.711 23.453 15.68 1 98.31 180 VAL A CA 1
ATOM 1404 C C . VAL A 1 180 ? -12.758 21.938 15.773 1 98.31 180 VAL A C 1
ATOM 1406 O O . VAL A 1 180 ? -12.383 21.234 14.836 1 98.31 180 VAL A O 1
ATOM 1409 N N . LEU A 1 181 ? -13.266 21.469 16.906 1 98.62 181 LEU A N 1
ATOM 1410 C CA . LEU A 1 181 ? -13.359 20.031 17.141 1 98.62 181 LEU A CA 1
ATOM 1411 C C . LEU A 1 181 ? -14.25 19.359 16.094 1 98.62 181 LEU A C 1
ATOM 1413 O O . LEU A 1 181 ? -13.922 18.297 15.578 1 98.62 181 LEU A O 1
ATOM 1417 N N . HIS A 1 182 ? -15.336 20.016 15.812 1 98.56 182 HIS A N 1
ATOM 1418 C CA . HIS A 1 182 ? -16.281 19.5 14.828 1 98.56 182 HIS A CA 1
ATOM 1419 C C . HIS A 1 182 ? -15.648 19.438 13.438 1 98.56 182 HIS A C 1
ATOM 1421 O O . HIS A 1 182 ? -15.797 18.438 12.734 1 98.56 182 HIS A O 1
ATOM 1427 N N . GLN A 1 183 ? -14.977 20.484 13.047 1 98.75 183 GLN A N 1
ATOM 1428 C CA . GLN A 1 183 ? -14.336 20.547 11.734 1 98.75 183 GLN A CA 1
ATOM 1429 C C . GLN A 1 183 ? -13.258 19.484 11.602 1 98.75 183 GLN A C 1
ATOM 1431 O O . GLN A 1 183 ? -13.164 18.812 10.57 1 98.75 183 GLN A O 1
ATOM 1436 N N . VAL A 1 184 ? -12.461 19.266 12.648 1 98.88 184 VAL A N 1
ATOM 1437 C CA . VAL A 1 184 ? -11.414 18.25 12.633 1 98.88 184 VAL A CA 1
ATOM 1438 C C . VAL A 1 184 ? -12.039 16.859 12.508 1 98.88 184 VAL A C 1
ATOM 1440 O O . VAL A 1 184 ? -11.594 16.031 11.711 1 98.88 184 VAL A O 1
ATOM 1443 N N . THR A 1 185 ? -13.094 16.641 13.305 1 98.88 185 THR A N 1
ATOM 1444 C CA . THR A 1 185 ? -13.766 15.344 13.281 1 98.88 185 THR A CA 1
ATOM 1445 C C . THR A 1 185 ? -14.352 15.062 11.906 1 98.88 185 THR A C 1
ATOM 1447 O O . THR A 1 185 ? -14.242 13.938 11.398 1 98.88 185 THR A O 1
ATOM 1450 N N . ALA A 1 186 ? -14.961 16.078 11.312 1 98.81 186 ALA A N 1
ATOM 1451 C CA . ALA A 1 186 ? -15.547 15.938 9.984 1 98.81 186 ALA A CA 1
ATOM 1452 C C . ALA A 1 186 ? -14.477 15.617 8.945 1 98.81 186 ALA A C 1
ATOM 1454 O O . ALA A 1 186 ? -14.672 14.742 8.094 1 98.81 186 ALA A O 1
ATOM 1455 N N . ALA A 1 187 ? -13.367 16.328 8.984 1 98.88 187 ALA A N 1
ATOM 1456 C CA . ALA A 1 187 ? -12.273 16.078 8.047 1 98.88 187 ALA A CA 1
ATOM 1457 C C . ALA A 1 187 ? -11.758 14.656 8.164 1 98.88 187 ALA A C 1
ATOM 1459 O O . ALA A 1 187 ? -11.562 13.977 7.152 1 98.88 187 ALA A O 1
ATOM 1460 N N . LEU A 1 188 ? -11.562 14.188 9.398 1 98.88 188 LEU A N 1
ATOM 1461 C CA . LEU A 1 188 ? -11.094 12.828 9.633 1 98.88 188 LEU A CA 1
ATOM 1462 C C . LEU A 1 188 ? -12.102 11.805 9.117 1 98.88 188 LEU A C 1
ATOM 1464 O O . LEU A 1 188 ? -11.727 10.812 8.492 1 98.88 188 LEU A O 1
ATOM 1468 N N . ALA A 1 189 ? -13.367 12.07 9.383 1 98.81 189 ALA A N 1
ATOM 1469 C CA . ALA A 1 189 ? -14.422 11.156 8.945 1 98.81 189 ALA A CA 1
ATOM 1470 C C . ALA A 1 189 ? -14.422 11.016 7.422 1 98.81 189 ALA A C 1
ATOM 1472 O O . ALA A 1 189 ? -14.477 9.906 6.895 1 98.81 189 ALA A O 1
ATOM 1473 N N . VAL A 1 190 ? -14.352 12.141 6.734 1 98.62 190 VAL A N 1
ATOM 1474 C CA . VAL A 1 190 ? -14.336 12.133 5.273 1 98.62 190 VAL A CA 1
ATOM 1475 C C . VAL A 1 190 ? -13.117 11.367 4.77 1 98.62 190 VAL A C 1
ATOM 1477 O O . VAL A 1 190 ? -13.234 10.523 3.877 1 98.62 190 VAL A O 1
ATOM 1480 N N . ALA A 1 191 ? -11.945 11.648 5.328 1 98.62 191 ALA A N 1
ATOM 1481 C CA . ALA A 1 191 ? -10.711 11 4.891 1 98.62 191 ALA A CA 1
ATOM 1482 C C . ALA A 1 191 ? -10.727 9.508 5.215 1 98.62 191 ALA A C 1
ATOM 1484 O O . ALA A 1 191 ? -10.18 8.695 4.469 1 98.62 191 ALA A O 1
ATOM 1485 N N . GLU A 1 192 ? -11.359 9.102 6.391 1 98.25 192 GLU A N 1
ATOM 1486 C CA . GLU A 1 192 ? -11.555 7.691 6.703 1 98.25 192 GLU A CA 1
ATOM 1487 C C . GLU A 1 192 ? -12.344 6.984 5.605 1 98.25 192 GLU A C 1
ATOM 1489 O O . GLU A 1 192 ? -11.938 5.922 5.129 1 98.25 192 GLU A O 1
ATOM 1494 N N . GLN A 1 193 ? -13.391 7.617 5.199 1 96.25 193 GLN A N 1
ATOM 1495 C CA . GLN A 1 193 ? -14.273 6.992 4.227 1 96.25 193 GLN A CA 1
ATOM 1496 C C . GLN A 1 193 ? -13.648 6.984 2.834 1 96.25 193 GLN A C 1
ATOM 1498 O O . GLN A 1 193 ? -13.773 6.004 2.098 1 96.25 193 GLN A O 1
ATOM 1503 N N . ALA A 1 194 ? -12.953 8.023 2.506 1 95.12 194 ALA A N 1
ATOM 1504 C CA . ALA A 1 194 ? -12.422 8.18 1.155 1 95.12 194 ALA A CA 1
ATOM 1505 C C . ALA A 1 194 ? -11.133 7.375 0.979 1 95.12 194 ALA A C 1
ATOM 1507 O O . ALA A 1 194 ? -10.859 6.863 -0.11 1 95.12 194 ALA A O 1
ATOM 1508 N N . LEU A 1 195 ? -10.32 7.254 2.07 1 95.75 195 LEU A N 1
ATOM 1509 C CA . LEU A 1 195 ? -8.938 6.836 1.848 1 95.75 195 LEU A CA 1
ATOM 1510 C C . LEU A 1 195 ? -8.477 5.887 2.945 1 95.75 195 LEU A C 1
ATOM 1512 O O . LEU A 1 195 ? -7.293 5.555 3.029 1 95.75 195 LEU A O 1
ATOM 1516 N N . CYS A 1 196 ? -9.398 5.473 3.824 1 94.94 196 CYS A N 1
ATOM 1517 C CA . CYS A 1 196 ? -8.953 4.723 4.996 1 94.94 196 CYS A CA 1
ATOM 1518 C C . CYS A 1 196 ? -7.809 5.434 5.699 1 94.94 196 CYS A C 1
ATOM 1520 O O . CYS A 1 196 ? -6.77 4.828 5.969 1 94.94 196 CYS A O 1
ATOM 1522 N N . PHE A 1 197 ? -8.039 6.633 6.043 1 98.12 197 PHE A N 1
ATOM 1523 C CA . PHE A 1 197 ? -6.988 7.539 6.488 1 98.12 197 PHE A CA 1
ATOM 1524 C C . PHE A 1 197 ? -6.816 7.469 8 1 98.12 197 PHE A C 1
ATOM 1526 O O . PHE A 1 197 ? -7.801 7.402 8.742 1 98.12 197 PHE A O 1
ATOM 1533 N N . GLU A 1 198 ? -5.578 7.449 8.492 1 98.62 198 GLU A N 1
ATOM 1534 C CA . GLU A 1 198 ? -5.137 7.68 9.867 1 98.62 198 GLU A CA 1
ATOM 1535 C C . GLU A 1 198 ? -4.062 8.758 9.922 1 98.62 198 GLU A C 1
ATOM 1537 O O . GLU A 1 198 ? -3.043 8.672 9.234 1 98.62 198 GLU A O 1
ATOM 1542 N N . HIS A 1 199 ? -4.266 9.766 10.703 1 98.56 199 HIS A N 1
ATOM 1543 C CA . HIS A 1 199 ? -3.262 10.82 10.797 1 98.56 199 HIS A CA 1
ATOM 1544 C C . HIS A 1 199 ? -2.043 10.359 11.586 1 98.56 199 HIS A C 1
ATOM 1546 O O . HIS A 1 199 ? -0.904 10.57 11.164 1 98.56 199 HIS A O 1
ATOM 1552 N N . ARG A 1 200 ? -2.211 9.867 12.766 1 98.12 200 ARG A N 1
ATOM 1553 C CA . ARG A 1 200 ? -1.273 9.18 13.648 1 98.12 200 ARG A CA 1
ATOM 1554 C C . ARG A 1 200 ? -0.347 10.172 14.344 1 98.12 200 ARG A C 1
ATOM 1556 O O . ARG A 1 200 ? 0.517 9.773 15.125 1 98.12 200 ARG A O 1
ATOM 1563 N N . ASP A 1 201 ? -0.472 11.438 14.141 1 97.12 201 ASP A N 1
ATOM 1564 C CA . ASP A 1 201 ? 0.271 12.477 14.844 1 97.12 201 ASP A CA 1
ATOM 1565 C C . ASP A 1 201 ? -0.526 13.781 14.906 1 97.12 201 ASP A C 1
ATOM 1567 O O . ASP A 1 201 ? -0.019 14.844 14.531 1 97.12 201 ASP A O 1
ATOM 1571 N N . LEU A 1 202 ? -1.766 13.688 15.328 1 98.44 202 LEU A N 1
ATOM 1572 C CA . LEU A 1 202 ? -2.666 14.836 15.258 1 98.44 202 LEU A CA 1
ATOM 1573 C C . LEU A 1 202 ? -2.654 15.617 16.578 1 98.44 202 LEU A C 1
ATOM 1575 O O . LEU A 1 202 ? -3.709 15.867 17.156 1 98.44 202 LEU A O 1
ATOM 1579 N N . HIS A 1 203 ? -1.467 15.914 17.062 1 97.62 203 HIS A N 1
ATOM 1580 C CA . HIS A 1 203 ? -1.384 16.844 18.188 1 97.62 203 HIS A CA 1
ATOM 1581 C C . HIS A 1 203 ? -1.754 18.266 17.75 1 97.62 203 HIS A C 1
ATOM 1583 O O . HIS A 1 203 ? -1.772 18.562 16.547 1 97.62 203 HIS A O 1
ATOM 1589 N N . TRP A 1 204 ? -2.104 19.125 18.672 1 97.5 204 TRP A N 1
ATOM 1590 C CA . TRP A 1 204 ? -2.701 20.422 18.391 1 97.5 204 TRP A CA 1
ATOM 1591 C C . TRP A 1 204 ? -1.724 21.328 17.641 1 97.5 204 TRP A C 1
ATOM 1593 O O . TRP A 1 204 ? -2.125 22.328 17.047 1 97.5 204 TRP A O 1
ATOM 1603 N N . GLY A 1 205 ? -0.45 20.922 17.547 1 95.88 205 GLY A N 1
ATOM 1604 C CA . GLY A 1 205 ? 0.498 21.609 16.688 1 95.88 205 GLY A CA 1
ATOM 1605 C C . GLY A 1 205 ? 0.286 21.328 15.211 1 95.88 205 GLY A C 1
ATOM 1606 O O . GLY A 1 205 ? 0.817 22.031 14.344 1 95.88 205 GLY A O 1
ATOM 1607 N N . ASN A 1 206 ? -0.456 20.312 14.914 1 97.31 206 ASN A N 1
ATOM 1608 C CA . ASN A 1 206 ? -0.699 19.922 13.531 1 97.31 206 ASN A CA 1
ATOM 1609 C C . ASN A 1 206 ? -2.113 20.281 13.086 1 97.31 206 ASN A C 1
ATOM 1611 O O . ASN A 1 206 ? -2.627 19.719 12.117 1 97.31 206 ASN A O 1
ATOM 1615 N N . ILE A 1 207 ? -2.721 21.203 13.805 1 98.56 207 ILE A N 1
ATOM 1616 C CA . ILE A 1 207 ? -4.016 21.781 13.469 1 98.56 207 ILE A CA 1
ATOM 1617 C C . ILE A 1 207 ? -3.891 23.297 13.336 1 98.56 207 ILE A C 1
ATOM 1619 O O . ILE A 1 207 ? -3.611 23.984 14.32 1 98.56 207 ILE A O 1
ATOM 1623 N N . LEU A 1 208 ? -4.117 23.734 12.117 1 98.38 208 LEU A N 1
ATOM 1624 C CA . LEU A 1 208 ? -4.055 25.172 11.875 1 98.38 208 LEU A CA 1
ATOM 1625 C C . LEU A 1 208 ? -5.445 25.797 11.938 1 98.38 208 LEU A C 1
ATOM 1627 O O . LEU A 1 208 ? -6.43 25.172 11.547 1 98.38 208 LEU A O 1
ATOM 1631 N N . VAL A 1 209 ? -5.5 26.984 12.453 1 98.06 209 VAL A N 1
ATOM 1632 C CA . VAL A 1 209 ? -6.742 27.75 12.562 1 98.06 209 VAL A CA 1
ATOM 1633 C C . VAL A 1 209 ? -6.562 29.125 11.922 1 98.06 209 VAL A C 1
ATOM 1635 O O . VAL A 1 209 ? -5.574 29.812 12.18 1 98.06 209 VAL A O 1
ATOM 1638 N N . LYS A 1 210 ? -7.441 29.453 11.117 1 96.62 210 LYS A N 1
ATOM 1639 C CA . LYS A 1 210 ? -7.422 30.781 10.5 1 96.62 210 LYS A CA 1
ATOM 1640 C C . LYS A 1 210 ? -8.789 31.453 10.594 1 96.62 210 LYS A C 1
ATOM 1642 O O . LYS A 1 210 ? -9.82 30.781 10.547 1 96.62 210 LYS A O 1
ATOM 1647 N N . ASP A 1 211 ? -8.836 32.719 10.68 1 96.19 211 ASP A N 1
ATOM 1648 C CA . ASP A 1 211 ? -10.078 33.5 10.727 1 96.19 211 ASP A CA 1
ATOM 1649 C C . ASP A 1 211 ? -10.758 33.5 9.359 1 96.19 211 ASP A C 1
ATOM 1651 O O . ASP A 1 211 ? -10.094 33.656 8.328 1 96.19 211 ASP A O 1
ATOM 1655 N N . VAL A 1 212 ? -12.016 33.281 9.469 1 97.06 212 VAL A N 1
ATOM 1656 C CA . VAL A 1 212 ? -12.789 33.344 8.227 1 97.06 212 VAL A CA 1
ATOM 1657 C C . VAL A 1 212 ? -14.062 34.156 8.453 1 97.06 212 VAL A C 1
ATOM 1659 O O . VAL A 1 212 ? -14.5 34.344 9.586 1 97.06 212 VAL A O 1
ATOM 1662 N N . LYS A 1 213 ? -14.68 34.594 7.281 1 96.69 213 LYS A N 1
ATOM 1663 C CA . LYS A 1 213 ? -15.883 35.406 7.352 1 96.69 213 LYS A CA 1
ATOM 1664 C C . LYS A 1 213 ? -17.141 34.562 7.113 1 96.69 213 LYS A C 1
ATOM 1666 O O . LYS A 1 213 ? -18.219 34.875 7.617 1 96.69 213 LYS A O 1
ATOM 1671 N N . HIS A 1 214 ? -16.938 33.5 6.375 1 95.44 214 HIS A N 1
ATOM 1672 C CA . HIS A 1 214 ? -18.125 32.719 6.07 1 95.44 214 HIS A CA 1
ATOM 1673 C C . HIS A 1 214 ? -18.609 31.953 7.301 1 95.44 214 HIS A C 1
ATOM 1675 O O . HIS A 1 214 ? -17.797 31.516 8.125 1 95.44 214 HIS A O 1
ATOM 1681 N N . LYS A 1 215 ? -19.859 31.719 7.402 1 96.88 215 LYS A N 1
ATOM 1682 C CA . LYS A 1 215 ? -20.5 31.234 8.617 1 96.88 215 LYS A CA 1
ATOM 1683 C C . LYS A 1 215 ? -20.578 29.719 8.633 1 96.88 215 LYS A C 1
ATOM 1685 O O . LYS A 1 215 ? -20.719 29.094 9.688 1 96.88 215 LYS A O 1
ATOM 1690 N N . HIS A 1 216 ? -20.5 29.203 7.422 1 97.06 216 HIS A N 1
ATOM 1691 C CA . HIS A 1 216 ? -20.688 27.75 7.336 1 97.06 216 HIS A CA 1
ATOM 1692 C C . HIS A 1 216 ? -19.656 27.109 6.426 1 97.06 216 HIS A C 1
ATOM 1694 O O . HIS A 1 216 ? -19.188 27.734 5.465 1 97.06 216 HIS A O 1
ATOM 1700 N N . ASN A 1 217 ? -19.234 25.953 6.824 1 96.06 217 ASN A N 1
ATOM 1701 C CA . ASN A 1 217 ? -18.453 25.047 5.98 1 96.06 217 ASN A CA 1
ATOM 1702 C C . ASN A 1 217 ? -19.25 23.797 5.617 1 96.06 217 ASN A C 1
ATOM 1704 O O . ASN A 1 217 ? -20 23.281 6.434 1 96.06 217 ASN A O 1
ATOM 1708 N N . GLU A 1 218 ? -19.031 23.375 4.449 1 97.38 218 GLU A N 1
ATOM 1709 C CA . GLU A 1 218 ? -19.734 22.172 4.004 1 97.38 218 GLU A CA 1
ATOM 1710 C C . GLU A 1 218 ? -18.75 21.031 3.746 1 97.38 218 GLU A C 1
ATOM 1712 O O . GLU A 1 218 ? -17.594 21.266 3.377 1 97.38 218 GLU A O 1
ATOM 1717 N N . PHE A 1 219 ? -19.203 19.844 3.998 1 98.19 219 PHE A N 1
ATOM 1718 C CA . PHE A 1 219 ? -18.484 18.625 3.621 1 98.19 219 PHE A CA 1
ATOM 1719 C C . PHE A 1 219 ? -19.469 17.547 3.16 1 98.19 219 PHE A C 1
ATOM 1721 O O . PHE A 1 219 ? -20.672 17.672 3.385 1 98.19 219 PHE A O 1
ATOM 1728 N N . ILE A 1 220 ? -18.984 16.641 2.385 1 98.25 220 ILE A N 1
ATOM 1729 C CA . ILE A 1 220 ? -19.797 15.539 1.876 1 98.25 220 ILE A CA 1
ATOM 1730 C C . ILE A 1 220 ? -19.297 14.219 2.439 1 98.25 220 ILE A C 1
ATOM 1732 O O . ILE A 1 220 ? -18.094 13.93 2.375 1 98.25 220 ILE A O 1
ATOM 1736 N N . LEU A 1 221 ? -20.141 13.492 3.057 1 97.56 221 LEU A N 1
ATOM 1737 C CA . LEU A 1 221 ? -19.844 12.164 3.58 1 97.56 221 LEU A CA 1
ATOM 1738 C C . LEU A 1 221 ? -20.766 11.117 2.959 1 97.56 221 LEU A C 1
ATOM 1740 O O . LEU A 1 221 ? -21.969 11.141 3.176 1 97.56 221 LEU A O 1
ATOM 1744 N N . ASN A 1 222 ? -20.188 10.281 2.178 1 93.88 222 ASN A N 1
ATOM 1745 C CA . ASN A 1 222 ? -20.938 9.234 1.489 1 93.88 222 ASN A CA 1
ATOM 1746 C C . ASN A 1 222 ? -22.078 9.805 0.671 1 93.88 222 ASN A C 1
ATOM 1748 O O . ASN A 1 222 ? -23.219 9.344 0.785 1 93.88 222 ASN A O 1
ATOM 1752 N N . GLY A 1 223 ? -21.797 10.859 0.024 1 95.06 223 GLY A N 1
ATOM 1753 C CA . GLY A 1 223 ? -22.75 11.445 -0.903 1 95.06 223 GLY A CA 1
ATOM 1754 C C . GLY A 1 223 ? -23.703 12.422 -0.24 1 95.06 223 GLY A C 1
ATOM 1755 O O . GLY A 1 223 ? -24.453 13.125 -0.921 1 95.06 223 GLY A O 1
ATOM 1756 N N . THR A 1 224 ? -23.703 12.523 1.075 1 97.31 224 THR A N 1
ATOM 1757 C CA . THR A 1 224 ? -24.609 13.422 1.795 1 97.31 224 THR A CA 1
ATOM 1758 C C . THR A 1 224 ? -23.891 14.719 2.176 1 97.31 224 THR A C 1
ATOM 1760 O O . THR A 1 224 ? -22.797 14.68 2.756 1 97.31 224 THR A O 1
ATOM 1763 N N . VAL A 1 225 ? -24.5 15.805 1.882 1 97.69 225 VAL A N 1
ATOM 1764 C CA . VAL A 1 225 ? -23.938 17.109 2.195 1 97.69 225 VAL A CA 1
ATOM 1765 C C . VAL A 1 225 ? -24.219 17.469 3.652 1 97.69 225 VAL A C 1
ATOM 1767 O O . VAL A 1 225 ? -25.359 17.344 4.113 1 97.69 225 VAL A O 1
ATOM 1770 N N . HIS A 1 226 ? -23.25 17.844 4.375 1 97.81 226 HIS A N 1
ATOM 1771 C CA . HIS A 1 226 ? -23.359 18.312 5.754 1 97.81 226 HIS A CA 1
ATOM 1772 C C . HIS A 1 226 ? -22.797 19.719 5.906 1 97.81 226 HIS A C 1
ATOM 1774 O O . HIS A 1 226 ? -22.031 20.172 5.062 1 97.81 226 HIS A O 1
ATOM 1780 N N . CYS A 1 227 ? -23.234 20.375 6.957 1 96.75 227 CYS A N 1
ATOM 1781 C CA . CYS A 1 227 ? -22.812 21.734 7.207 1 96.75 227 CYS A CA 1
ATOM 1782 C C . CYS A 1 227 ? -22.328 21.906 8.641 1 96.75 227 CYS A C 1
ATOM 1784 O O . CYS A 1 227 ? -22.906 21.328 9.57 1 96.75 227 CYS A O 1
ATOM 1786 N N . ILE A 1 228 ? -21.281 22.672 8.812 1 97.31 228 ILE A N 1
ATOM 1787 C CA . ILE A 1 228 ? -20.75 23.016 10.133 1 97.31 228 ILE A CA 1
ATOM 1788 C C . ILE A 1 228 ? -20.656 24.531 10.281 1 97.31 228 ILE A C 1
ATOM 1790 O O . ILE A 1 228 ? -20.188 25.219 9.367 1 97.31 228 ILE A O 1
ATOM 1794 N N . GLU A 1 229 ? -21.094 25.016 11.398 1 97.25 229 GLU A N 1
ATOM 1795 C CA . GLU A 1 229 ? -20.875 26.438 11.68 1 97.25 229 GLU A CA 1
ATOM 1796 C C . GLU A 1 229 ? -19.406 26.719 11.938 1 97.25 229 GLU A C 1
ATOM 1798 O O . GLU A 1 229 ? -18.781 26.094 12.805 1 97.25 229 GLU A O 1
ATOM 1803 N N . THR A 1 230 ? -18.844 27.703 11.258 1 97.88 230 THR A N 1
ATOM 1804 C CA . THR A 1 230 ? -17.422 27.984 11.367 1 97.88 230 THR A CA 1
ATOM 1805 C C . THR A 1 230 ? -17.109 28.734 12.656 1 97.88 230 THR A C 1
ATOM 1807 O O . THR A 1 230 ? -16.016 28.609 13.203 1 97.88 230 THR A O 1
ATOM 1810 N N . ARG A 1 231 ? -18.141 29.531 13.109 1 96.75 231 ARG A N 1
ATOM 1811 C CA . ARG A 1 231 ? -17.969 30.422 14.25 1 96.75 231 ARG A CA 1
ATOM 1812 C C . ARG A 1 231 ? -16.734 31.297 14.07 1 96.75 231 ARG A C 1
ATOM 1814 O O . ARG A 1 231 ? -15.992 31.531 15.016 1 96.75 231 ARG A O 1
ATOM 1821 N N . GLY A 1 232 ? -16.438 31.656 12.828 1 97.12 232 GLY A N 1
ATOM 1822 C CA . GLY A 1 232 ? -15.414 32.625 12.5 1 97.12 232 GLY A CA 1
ATOM 1823 C C . GLY A 1 232 ? -14.047 32.031 12.266 1 97.12 232 GLY A C 1
ATOM 1824 O O . GLY A 1 232 ? -13.062 32.75 12.07 1 97.12 232 GLY A O 1
ATOM 1825 N N . VAL A 1 233 ? -13.953 30.641 12.312 1 97.81 233 VAL A N 1
ATOM 1826 C CA . VAL A 1 233 ? -12.633 30.062 12.109 1 97.81 233 VAL A CA 1
ATOM 1827 C C . VAL A 1 233 ? -12.734 28.875 11.156 1 97.81 233 VAL A C 1
ATOM 1829 O O . VAL A 1 233 ? -13.789 28.234 11.055 1 97.81 233 VAL A O 1
ATOM 1832 N N . HIS A 1 234 ? -11.695 28.609 10.445 1 98.12 234 HIS A N 1
ATOM 1833 C CA . HIS A 1 234 ? -11.523 27.453 9.586 1 98.12 234 HIS A CA 1
ATOM 1834 C C . HIS A 1 234 ? -10.281 26.656 9.977 1 98.12 234 HIS A C 1
ATOM 1836 O O . HIS A 1 234 ? -9.242 27.234 10.289 1 98.12 234 HIS A O 1
ATOM 1842 N N . VAL A 1 235 ? -10.43 25.391 9.945 1 98.25 235 VAL A N 1
ATOM 1843 C CA . VAL A 1 235 ? -9.359 24.5 10.383 1 98.25 235 VAL A CA 1
ATOM 1844 C C . VAL A 1 235 ? -8.695 23.844 9.172 1 98.25 235 VAL A C 1
ATOM 1846 O O . VAL A 1 235 ? -9.375 23.484 8.203 1 98.25 235 VAL A O 1
ATOM 1849 N N . ASN A 1 236 ? -7.375 23.734 9.234 1 98.38 236 ASN A N 1
ATOM 1850 C CA . ASN A 1 236 ? -6.59 22.953 8.281 1 98.38 236 ASN A CA 1
ATOM 1851 C C . ASN A 1 236 ? -5.668 21.969 8.992 1 98.38 236 ASN A C 1
ATOM 1853 O O . ASN A 1 236 ? -4.809 22.359 9.781 1 98.38 236 ASN A O 1
ATOM 1857 N N . ILE A 1 237 ? -5.863 20.703 8.711 1 98.69 237 ILE A N 1
ATOM 1858 C CA . ILE A 1 237 ? -4.996 19.672 9.273 1 98.69 237 ILE A CA 1
ATOM 1859 C C . ILE A 1 237 ? -3.715 19.578 8.445 1 98.69 237 ILE A C 1
ATOM 1861 O O . ILE A 1 237 ? -3.76 19.609 7.215 1 98.69 237 ILE A O 1
ATOM 1865 N N . ILE A 1 238 ? -2.549 19.453 9.117 1 97.25 238 ILE A N 1
ATOM 1866 C CA . ILE A 1 238 ? -1.274 19.422 8.414 1 97.25 238 ILE A CA 1
ATOM 1867 C C . ILE A 1 238 ? -0.41 18.281 8.945 1 97.25 238 ILE A C 1
ATOM 1869 O O . ILE A 1 238 ? -0.784 17.609 9.914 1 97.25 238 ILE A O 1
ATOM 1873 N N . ASP A 1 239 ? 0.72 18.047 8.281 1 94 239 ASP A N 1
ATOM 1874 C CA . ASP A 1 239 ? 1.812 17.156 8.648 1 94 239 ASP A CA 1
ATOM 1875 C C . ASP A 1 239 ? 1.354 15.695 8.648 1 94 239 ASP A C 1
ATOM 1877 O O . ASP A 1 239 ? 0.813 15.211 9.648 1 94 239 ASP A O 1
ATOM 1881 N N . TYR A 1 240 ? 1.664 15.062 7.629 1 94.81 240 TYR A N 1
ATOM 1882 C CA . TYR A 1 240 ? 1.212 13.695 7.414 1 94.81 240 TYR A CA 1
ATOM 1883 C C . TYR A 1 240 ? 2.387 12.719 7.434 1 94.81 240 TYR A C 1
ATOM 1885 O O . TYR A 1 240 ? 2.332 11.656 6.805 1 94.81 240 TYR A O 1
ATOM 1893 N N . SER A 1 241 ? 3.455 13.031 8.117 1 90.19 241 SER A N 1
ATOM 1894 C CA . SER A 1 241 ? 4.699 12.266 8.078 1 90.19 241 SER A CA 1
ATOM 1895 C C . SER A 1 241 ? 4.508 10.867 8.656 1 90.19 241 SER A C 1
ATOM 1897 O O . SER A 1 241 ? 5.195 9.922 8.25 1 90.19 241 SER A O 1
ATOM 1899 N N . LEU A 1 242 ? 3.523 10.711 9.547 1 93.56 242 LEU A N 1
ATOM 1900 C CA . LEU A 1 242 ? 3.314 9.406 10.18 1 93.56 242 LEU A CA 1
ATOM 1901 C C . LEU A 1 242 ? 2.014 8.773 9.695 1 93.56 242 LEU A C 1
ATOM 1903 O O . LEU A 1 242 ? 1.62 7.711 10.172 1 93.56 242 LEU A O 1
ATOM 1907 N N . SER A 1 243 ? 1.369 9.375 8.727 1 96.31 243 SER A N 1
ATOM 1908 C CA . SER A 1 243 ? 0.003 9.016 8.359 1 96.31 243 SER A CA 1
ATOM 1909 C C . SER A 1 243 ? -0.026 7.75 7.512 1 96.31 243 SER A C 1
ATOM 1911 O O . SER A 1 243 ? 1.021 7.254 7.094 1 96.31 243 SER A O 1
ATOM 1913 N N . ARG A 1 244 ? -1.178 7.262 7.395 1 95.56 244 ARG A N 1
ATOM 1914 C CA . ARG A 1 244 ? -1.505 6.098 6.582 1 95.56 244 ARG A CA 1
ATOM 1915 C C . ARG A 1 244 ? -2.738 6.355 5.723 1 95.56 244 ARG A C 1
ATOM 1917 O O . ARG A 1 244 ? -3.701 6.973 6.18 1 95.56 244 ARG A O 1
ATOM 1924 N N . LEU A 1 245 ? -2.777 5.848 4.477 1 96 245 LEU A N 1
ATOM 1925 C CA . LEU A 1 245 ? -4.027 5.844 3.723 1 96 245 LEU A CA 1
ATOM 1926 C C . LEU A 1 245 ? -3.996 4.777 2.631 1 96 245 LEU A C 1
ATOM 1928 O O . LEU A 1 245 ? -2.994 4.082 2.465 1 96 245 LEU A O 1
ATOM 1932 N N . GLU A 1 246 ? -5.09 4.52 2.045 1 91.31 246 GLU A N 1
ATOM 1933 C CA . GLU A 1 246 ? -5.242 3.561 0.955 1 91.31 246 GLU A CA 1
ATOM 1934 C C . GLU A 1 246 ? -5.758 4.238 -0.31 1 91.31 246 GLU A C 1
ATOM 1936 O O . GLU A 1 246 ? -6.66 5.082 -0.247 1 91.31 246 GLU A O 1
ATOM 1941 N N . ILE A 1 247 ? -5.109 3.926 -1.419 1 87.44 247 ILE A N 1
ATOM 1942 C CA . ILE A 1 247 ? -5.516 4.402 -2.736 1 87.44 247 ILE A CA 1
ATOM 1943 C C . ILE A 1 247 ? -5.707 3.217 -3.678 1 87.44 247 ILE A C 1
ATOM 1945 O O . ILE A 1 247 ? -4.762 2.477 -3.953 1 87.44 247 ILE A O 1
ATOM 1949 N N . ASP A 1 248 ? -6.887 3.006 -4.164 1 79.44 248 ASP A N 1
ATOM 1950 C CA . ASP A 1 248 ? -7.18 1.964 -5.145 1 79.44 248 ASP A CA 1
ATOM 1951 C C . ASP A 1 248 ? -6.645 0.61 -4.684 1 79.44 248 ASP A C 1
ATOM 1953 O O . ASP A 1 248 ? -5.969 -0.087 -5.441 1 79.44 248 ASP A O 1
ATOM 1957 N N . GLY A 1 249 ? -6.844 0.406 -3.381 1 77.75 249 GLY A N 1
ATOM 1958 C CA . GLY A 1 249 ? -6.484 -0.896 -2.844 1 77.75 249 GLY A CA 1
ATOM 1959 C C . GLY A 1 249 ? -5.027 -0.988 -2.43 1 77.75 249 GLY A C 1
ATOM 1960 O O . GLY A 1 249 ? -4.59 -2.012 -1.898 1 77.75 249 GLY A O 1
ATOM 1961 N N . LEU A 1 250 ? -4.266 0.033 -2.686 1 86.38 250 LEU A N 1
ATOM 1962 C CA . LEU A 1 250 ? -2.855 0.076 -2.318 1 86.38 250 LEU A CA 1
ATOM 1963 C C . LEU A 1 250 ? -2.643 0.933 -1.075 1 86.38 250 LEU A C 1
ATOM 1965 O O . LEU A 1 250 ? -3.264 1.988 -0.93 1 86.38 250 LEU A O 1
ATOM 1969 N N . THR A 1 251 ? -1.783 0.451 -0.192 1 91.56 251 THR A N 1
ATOM 1970 C CA . THR A 1 251 ? -1.586 1.123 1.088 1 91.56 251 THR A CA 1
ATOM 1971 C C . THR A 1 251 ? -0.287 1.925 1.083 1 91.56 251 THR A C 1
ATOM 1973 O O . THR A 1 251 ? 0.732 1.463 0.565 1 91.56 251 THR A O 1
ATOM 1976 N N . VAL A 1 252 ? -0.37 3.127 1.531 1 91.5 252 VAL A N 1
ATOM 1977 C CA . VAL A 1 252 ? 0.815 3.912 1.866 1 91.5 252 VAL A CA 1
ATOM 1978 C C . VAL A 1 252 ? 0.839 4.199 3.365 1 91.5 252 VAL A C 1
ATOM 1980 O O . VAL A 1 252 ? -0.187 4.551 3.953 1 91.5 252 VAL A O 1
ATOM 1983 N N . SER A 1 253 ? 1.938 3.852 4.012 1 90.06 253 SER A N 1
ATOM 1984 C CA . SER A 1 253 ? 2.068 4.082 5.449 1 90.06 253 SER A CA 1
ATOM 1985 C C . SER A 1 253 ? 3.531 4.207 5.859 1 90.06 253 SER A C 1
ATOM 1987 O O . SER A 1 253 ? 4.414 3.643 5.207 1 90.06 253 SER A O 1
ATOM 1989 N N . CYS A 1 254 ? 3.764 4.969 6.812 1 85.81 254 CYS A N 1
ATOM 1990 C CA . CYS A 1 254 ? 5.078 5.051 7.438 1 85.81 254 CYS A CA 1
ATOM 1991 C C . CYS A 1 254 ? 5.23 4 8.531 1 85.81 254 CYS A C 1
ATOM 1993 O O . CYS A 1 254 ? 4.426 3.955 9.469 1 85.81 254 CYS A O 1
ATOM 1995 N N . ASP A 1 255 ? 6.23 3.199 8.383 1 85.88 255 ASP A N 1
ATOM 1996 C CA . ASP A 1 255 ? 6.48 2.189 9.406 1 85.88 255 ASP A CA 1
ATOM 1997 C C . ASP A 1 255 ? 7.289 2.77 10.562 1 85.88 255 ASP A C 1
ATOM 1999 O O . ASP A 1 255 ? 8.477 3.066 10.414 1 85.88 255 ASP A O 1
ATOM 2003 N N . ILE A 1 256 ? 6.664 2.854 11.688 1 90.25 256 ILE A N 1
ATOM 2004 C CA . ILE A 1 256 ? 7.32 3.43 12.852 1 90.25 256 ILE A CA 1
ATOM 2005 C C . ILE A 1 256 ? 7.516 2.355 13.922 1 90.25 256 ILE A C 1
ATOM 2007 O O . ILE A 1 256 ? 7.699 2.666 15.102 1 90.25 256 ILE A O 1
ATOM 2011 N N . SER A 1 257 ? 7.496 1.125 13.547 1 90.25 257 SER A N 1
ATOM 2012 C CA . SER A 1 257 ? 7.559 0.014 14.492 1 90.25 257 SER A CA 1
ATOM 2013 C C . SER A 1 257 ? 8.883 0.009 15.25 1 90.25 257 SER A C 1
ATOM 2015 O O . SER A 1 257 ? 8.938 -0.439 16.406 1 90.25 257 SER A O 1
ATOM 2017 N N . ASN A 1 258 ? 9.891 0.56 14.617 1 87.5 258 ASN A N 1
ATOM 2018 C CA . ASN A 1 258 ? 11.211 0.521 15.25 1 87.5 258 ASN A CA 1
ATOM 2019 C C . ASN A 1 258 ? 11.609 1.891 15.789 1 87.5 258 ASN A C 1
ATOM 2021 O O . ASN A 1 258 ? 12.766 2.1 16.156 1 87.5 258 ASN A O 1
ATOM 2025 N N . ASP A 1 259 ? 10.703 2.787 15.789 1 87.94 259 ASP A N 1
ATOM 2026 C CA . ASP A 1 259 ? 10.977 4.117 16.328 1 87.94 259 ASP A CA 1
ATOM 2027 C C . ASP A 1 259 ? 10.836 4.129 17.859 1 87.94 259 ASP A C 1
ATOM 2029 O O . ASP A 1 259 ? 9.867 4.668 18.391 1 87.94 259 ASP A O 1
ATOM 2033 N N . GLU A 1 260 ? 11.742 3.758 18.562 1 89.62 260 GLU A N 1
ATOM 2034 C CA . GLU A 1 260 ? 11.695 3.635 20.016 1 89.62 260 GLU A CA 1
ATOM 2035 C C . GLU A 1 260 ? 11.547 5 20.688 1 89.62 260 GLU A C 1
ATOM 2037 O O . GLU A 1 260 ? 10.836 5.133 21.688 1 89.62 260 GLU A O 1
ATOM 2042 N N . GLU A 1 261 ? 12.203 5.941 20.125 1 87.5 261 GLU A N 1
ATOM 2043 C CA . GLU A 1 261 ? 12.18 7.273 20.719 1 87.5 261 GLU A CA 1
ATOM 2044 C C . GLU A 1 261 ? 10.766 7.844 20.734 1 87.5 261 GLU A C 1
ATOM 2046 O O . GLU A 1 261 ? 10.375 8.508 21.688 1 87.5 261 GLU A O 1
ATOM 2051 N N . LEU A 1 262 ? 10.07 7.602 19.703 1 91.19 262 LEU A N 1
ATOM 2052 C CA . LEU A 1 262 ? 8.695 8.078 19.609 1 91.19 262 LEU A CA 1
ATOM 2053 C C . LEU A 1 262 ? 7.84 7.543 20.75 1 91.19 262 LEU A C 1
ATOM 2055 O O . LEU A 1 262 ? 7.008 8.266 21.297 1 91.19 262 LEU A O 1
ATOM 2059 N N . PHE A 1 263 ? 8.094 6.371 21.203 1 95.44 263 PHE A N 1
ATOM 2060 C CA . PHE A 1 263 ? 7.219 5.691 22.156 1 95.44 263 PHE A CA 1
ATOM 2061 C C . PHE A 1 263 ? 7.723 5.867 23.578 1 95.44 263 PHE A C 1
ATOM 2063 O O . PHE A 1 263 ? 7.008 5.562 24.531 1 95.44 263 PHE A O 1
ATOM 2070 N N . MET A 1 264 ? 8.859 6.406 23.734 1 94.06 264 MET A N 1
ATOM 2071 C CA . MET A 1 264 ? 9.445 6.547 25.062 1 94.06 264 MET A CA 1
ATOM 2072 C C . MET A 1 264 ? 9.25 7.957 25.609 1 94.06 264 MET A C 1
ATOM 2074 O O . MET A 1 264 ? 9.547 8.234 26.766 1 94.06 264 MET A O 1
ATOM 2078 N N . GLY A 1 265 ? 8.758 8.781 24.75 1 91.38 265 GLY A N 1
ATOM 2079 C CA . GLY A 1 265 ? 8.531 10.148 25.203 1 91.38 265 GLY A CA 1
ATOM 2080 C C . GLY A 1 265 ? 7.664 10.227 26.438 1 91.38 265 GLY A C 1
ATOM 2081 O O . GLY A 1 265 ? 6.879 9.312 26.719 1 91.38 265 GLY A O 1
ATOM 2082 N N . GLN A 1 266 ? 7.848 11.352 27.219 1 91.88 266 GLN A N 1
ATOM 2083 C CA . GLN A 1 266 ? 7.07 11.578 28.422 1 91.88 266 GLN A CA 1
ATOM 2084 C C . GLN A 1 266 ? 6.59 13.023 28.5 1 91.88 266 GLN A C 1
ATOM 2086 O O . GLN A 1 266 ? 7.082 13.891 27.781 1 91.88 266 GLN A O 1
ATOM 2091 N N . GLY A 1 267 ? 5.562 13.266 29.438 1 92.81 267 GLY A N 1
ATOM 2092 C CA . GLY A 1 267 ? 5.094 14.617 29.672 1 92.81 267 GLY A CA 1
ATOM 2093 C C . GLY A 1 267 ? 3.73 14.891 29.078 1 92.81 267 GLY A C 1
ATOM 2094 O O . GLY A 1 267 ? 2.703 14.648 29.719 1 92.81 267 GLY A O 1
ATOM 2095 N N . ASP A 1 268 ? 3.834 15.203 27.797 1 94.25 268 ASP A N 1
ATOM 2096 C CA . ASP A 1 268 ? 2.578 15.555 27.141 1 94.25 268 ASP A CA 1
ATOM 2097 C C . ASP A 1 268 ? 1.731 14.32 26.859 1 94.25 268 ASP A C 1
ATOM 2099 O O . ASP A 1 268 ? 2.268 13.234 26.641 1 94.25 268 ASP A O 1
ATOM 2103 N N . TYR A 1 269 ? 0.374 14.508 26.891 1 97.31 269 TYR A N 1
ATOM 2104 C CA . TYR A 1 269 ? -0.597 13.453 26.641 1 97.31 269 TYR A CA 1
ATOM 2105 C C . TYR A 1 269 ? -0.367 12.812 25.266 1 97.31 269 TYR A C 1
ATOM 2107 O O . TYR A 1 269 ? -0.721 11.656 25.047 1 97.31 269 TYR A O 1
ATOM 2115 N N . GLN A 1 270 ? 0.27 13.477 24.344 1 97.31 270 GLN A N 1
ATOM 2116 C CA . GLN A 1 270 ? 0.504 12.953 23 1 97.31 270 GLN A CA 1
ATOM 2117 C C . GLN A 1 270 ? 1.339 11.672 23.047 1 97.31 270 GLN A C 1
ATOM 2119 O O . GLN A 1 270 ? 1.14 10.766 22.234 1 97.31 270 GLN A O 1
ATOM 2124 N N . PHE A 1 271 ? 2.238 11.57 24.031 1 97.38 271 PHE A N 1
ATOM 2125 C CA . PHE A 1 271 ? 3.119 10.414 24.109 1 97.38 271 PHE A CA 1
ATOM 2126 C C . PHE A 1 271 ? 2.355 9.18 24.578 1 97.38 271 PHE A C 1
ATOM 2128 O O . PHE A 1 271 ? 2.656 8.062 24.156 1 97.38 271 PHE A O 1
ATOM 2135 N N . GLU A 1 272 ? 1.392 9.445 25.422 1 97.88 272 GLU A N 1
ATOM 2136 C CA . GLU A 1 272 ? 0.502 8.352 25.797 1 97.88 272 GLU A CA 1
ATOM 2137 C C . GLU A 1 272 ? -0.321 7.875 24.609 1 97.88 272 GLU A C 1
ATOM 2139 O O . GLU A 1 272 ? -0.562 6.676 24.453 1 97.88 272 GLU A O 1
ATOM 2144 N N . ILE A 1 273 ? -0.725 8.781 23.75 1 98.5 273 ILE A N 1
ATOM 2145 C CA . ILE A 1 273 ? -1.492 8.43 22.562 1 98.5 273 ILE A CA 1
ATOM 2146 C C . ILE A 1 273 ? -0.654 7.535 21.656 1 98.5 273 ILE A C 1
ATOM 2148 O O . ILE A 1 273 ? -1.153 6.543 21.109 1 98.5 273 ILE A O 1
ATOM 2152 N N . TYR A 1 274 ? 0.644 7.883 21.5 1 98.12 274 TYR A N 1
ATOM 2153 C CA . TYR A 1 274 ? 1.531 7.055 20.703 1 98.12 274 TYR A CA 1
ATOM 2154 C C . TYR A 1 274 ? 1.575 5.625 21.219 1 98.12 274 TYR A C 1
ATOM 2156 O O . TYR A 1 274 ? 1.497 4.668 20.453 1 98.12 274 TYR A O 1
ATOM 2164 N N . ARG A 1 275 ? 1.685 5.48 22.531 1 98.12 275 ARG A N 1
ATOM 2165 C CA . ARG A 1 275 ? 1.767 4.156 23.141 1 98.12 275 ARG A CA 1
ATOM 2166 C C . ARG A 1 275 ? 0.446 3.408 23 1 98.12 275 ARG A C 1
ATOM 2168 O O . ARG A 1 275 ? 0.435 2.193 22.797 1 98.12 275 ARG A O 1
ATOM 2175 N N . LEU A 1 276 ? -0.654 4.125 23.125 1 98.31 276 LEU A N 1
ATOM 2176 C CA . LEU A 1 276 ? -1.964 3.506 22.953 1 98.31 276 LEU A CA 1
ATOM 2177 C C . LEU A 1 276 ? -2.158 3.021 21.516 1 98.31 276 LEU A C 1
ATOM 2179 O O . LEU A 1 276 ? -2.689 1.931 21.297 1 98.31 276 LEU A O 1
ATOM 2183 N N . MET A 1 277 ? -1.732 3.816 20.531 1 98.12 277 MET A N 1
ATOM 2184 C CA . MET A 1 277 ? -1.811 3.398 19.141 1 98.12 277 MET A CA 1
ATOM 2185 C C . MET A 1 277 ? -1.025 2.111 18.906 1 98.12 277 MET A C 1
ATOM 2187 O O . MET A 1 277 ? -1.52 1.184 18.266 1 98.12 277 MET A O 1
ATOM 2191 N N . LYS A 1 278 ? 0.208 2.104 19.438 1 97.12 278 LYS A N 1
ATOM 2192 C CA . LYS A 1 278 ? 1.07 0.934 19.297 1 97.12 278 LYS A CA 1
ATOM 2193 C C . LYS A 1 278 ? 0.424 -0.304 19.922 1 97.12 278 LYS A C 1
ATOM 2195 O O . LYS A 1 278 ? 0.439 -1.382 19.312 1 97.12 278 LYS A O 1
ATOM 2200 N N . LYS A 1 279 ? -0.11 -0.135 21.094 1 97.06 279 LYS A N 1
ATOM 2201 C CA . LYS A 1 279 ? -0.777 -1.238 21.781 1 97.06 279 LYS A CA 1
ATOM 2202 C C . LYS A 1 279 ? -1.963 -1.753 20.969 1 97.06 279 LYS A C 1
ATOM 2204 O O . LYS A 1 279 ? -2.125 -2.963 20.797 1 97.06 279 LYS A O 1
ATOM 2209 N N . GLU A 1 280 ? -2.752 -0.824 20.375 1 97 280 GLU A N 1
ATOM 2210 C CA . GLU A 1 280 ? -3.992 -1.193 19.703 1 97 280 GLU A CA 1
ATOM 2211 C C . GLU A 1 280 ? -3.713 -1.851 18.359 1 97 280 GLU A C 1
ATOM 2213 O O . GLU A 1 280 ? -4.465 -2.723 17.922 1 97 280 GLU A O 1
ATOM 2218 N N . ASN A 1 281 ? -2.676 -1.427 17.688 1 94.56 281 ASN A N 1
ATOM 2219 C CA . ASN A 1 281 ? -2.414 -1.99 16.375 1 94.56 281 ASN A CA 1
ATOM 2220 C C . ASN A 1 281 ? -1.351 -3.084 16.438 1 94.56 281 ASN A C 1
ATOM 2222 O O . ASN A 1 281 ? -0.865 -3.539 15.391 1 94.56 281 ASN A O 1
ATOM 2226 N N . ASN A 1 282 ? -0.917 -3.477 17.625 1 92.06 282 ASN A N 1
ATOM 2227 C CA . ASN A 1 282 ? 0.075 -4.52 17.859 1 92.06 282 ASN A CA 1
ATOM 2228 C C . ASN A 1 282 ? 1.363 -4.25 17.078 1 92.06 282 ASN A C 1
ATOM 2230 O O . ASN A 1 282 ? 1.948 -5.164 16.5 1 92.06 282 ASN A O 1
ATOM 2234 N N . ASN A 1 283 ? 1.666 -2.973 17 1 93.06 283 ASN A N 1
ATOM 2235 C CA . ASN A 1 283 ? 2.887 -2.496 16.359 1 93.06 283 ASN A CA 1
ATOM 2236 C C . ASN A 1 283 ? 2.891 -2.809 14.859 1 93.06 283 ASN A C 1
ATOM 2238 O O . ASN A 1 283 ? 3.955 -2.904 14.242 1 93.06 283 ASN A O 1
ATOM 2242 N N . CYS A 1 284 ? 1.663 -3.02 14.281 1 91.75 284 CYS A N 1
ATOM 2243 C CA . CYS A 1 284 ? 1.486 -3.166 12.844 1 91.75 284 CYS A CA 1
ATOM 2244 C C . CYS A 1 284 ? 0.956 -1.878 12.227 1 91.75 284 CYS A C 1
ATOM 2246 O O . CYS A 1 284 ? -0.214 -1.535 12.406 1 91.75 284 CYS A O 1
ATOM 2248 N N . TRP A 1 285 ? 1.704 -1.212 11.391 1 92.12 285 TRP A N 1
ATOM 2249 C CA . TRP A 1 285 ? 1.408 0.174 11.047 1 92.12 285 TRP A CA 1
ATOM 2250 C C . TRP A 1 285 ? 0.932 0.284 9.602 1 92.12 285 TRP A C 1
ATOM 2252 O O . TRP A 1 285 ? 0.636 1.38 9.117 1 92.12 285 TRP A O 1
ATOM 2262 N N . SER A 1 286 ? 0.749 -0.804 8.984 1 89.38 286 SER A N 1
ATOM 2263 C CA . SER A 1 286 ? 0.194 -0.796 7.637 1 89.38 286 SER A CA 1
ATOM 2264 C C . SER A 1 286 ? -1.292 -1.142 7.648 1 89.38 286 SER A C 1
ATOM 2266 O O . SER A 1 286 ? -2.018 -0.813 6.707 1 89.38 286 SER A O 1
ATOM 2268 N N . THR A 1 287 ? -1.713 -1.813 8.695 1 89.06 287 THR A N 1
ATOM 2269 C CA . THR A 1 287 ? -3.111 -2.207 8.82 1 89.06 287 THR A CA 1
ATOM 2270 C C . THR A 1 287 ? -3.971 -1.023 9.258 1 89.06 287 THR A C 1
ATOM 2272 O O . THR A 1 287 ? -3.559 -0.228 10.102 1 89.06 287 THR A O 1
ATOM 2275 N N . TYR A 1 288 ? -5.148 -0.999 8.664 1 93.31 288 TYR A N 1
ATOM 2276 C CA . TYR A 1 288 ? -6.066 0.097 8.953 1 93.31 288 TYR A CA 1
ATOM 2277 C C . TYR A 1 288 ? -6.703 -0.071 10.328 1 93.31 288 TYR A C 1
ATOM 2279 O O . TYR A 1 288 ? -7.348 -1.086 10.602 1 93.31 288 TYR A O 1
ATOM 2287 N N . ASN A 1 289 ? -6.477 0.858 11.211 1 96.19 289 ASN A N 1
ATOM 2288 C CA . ASN A 1 289 ? -7.043 0.952 12.555 1 96.19 289 ASN A CA 1
ATOM 2289 C C . ASN A 1 289 ? -7.52 2.369 12.867 1 96.19 289 ASN A C 1
ATOM 2291 O O . ASN A 1 289 ? -6.859 3.102 13.602 1 96.19 289 ASN A O 1
ATOM 2295 N N . PRO A 1 290 ? -8.727 2.715 12.43 1 98.06 290 PRO A N 1
ATOM 2296 C CA . PRO A 1 290 ? -9.18 4.105 12.5 1 98.06 290 PRO A CA 1
ATOM 2297 C C . PRO A 1 290 ? -9.391 4.586 13.93 1 98.06 290 PRO A C 1
ATOM 2299 O O . PRO A 1 290 ? -9.547 5.789 14.164 1 98.06 290 PRO A O 1
ATOM 2302 N N . HIS A 1 291 ? -9.344 3.703 14.938 1 98.75 291 HIS A N 1
ATOM 2303 C CA . HIS A 1 291 ? -9.469 4.145 16.328 1 98.75 291 HIS A CA 1
ATOM 2304 C C . HIS A 1 291 ? -8.336 5.09 16.703 1 98.75 291 HIS A C 1
ATOM 2306 O O . HIS A 1 291 ? -8.469 5.887 17.641 1 98.75 291 HIS A O 1
ATOM 2312 N N . SER A 1 292 ? -7.246 4.984 16 1 98.75 292 SER A N 1
ATOM 2313 C CA . SER A 1 292 ? -6.16 5.926 16.25 1 98.75 292 SER A CA 1
ATOM 2314 C C . SER A 1 292 ? -6.633 7.367 16.109 1 98.75 292 SER A C 1
ATOM 2316 O O . SER A 1 292 ? -6.215 8.242 16.859 1 98.75 292 SER A O 1
ATOM 2318 N N . ASN A 1 293 ? -7.508 7.66 15.117 1 98.94 293 ASN A N 1
ATOM 2319 C CA . ASN A 1 293 ? -8.078 8.992 14.961 1 98.94 293 ASN A CA 1
ATOM 2320 C C . ASN A 1 293 ? -8.922 9.391 16.172 1 98.94 293 ASN A C 1
ATOM 2322 O O . ASN A 1 293 ? -8.938 10.555 16.562 1 98.94 293 ASN A O 1
ATOM 2326 N N . VAL A 1 294 ? -9.57 8.438 16.75 1 98.88 294 VAL A N 1
ATOM 2327 C CA . VAL A 1 294 ? -10.391 8.648 17.938 1 98.88 294 VAL A CA 1
ATOM 2328 C C . VAL A 1 294 ? -9.508 9.039 19.109 1 98.88 294 VAL A C 1
ATOM 2330 O O . VAL A 1 294 ? -9.844 9.938 19.875 1 98.88 294 VAL A O 1
ATOM 2333 N N . LEU A 1 295 ? -8.414 8.344 19.25 1 98.88 295 LEU A N 1
ATOM 2334 C CA . LEU A 1 295 ? -7.461 8.68 20.312 1 98.88 295 LEU A CA 1
ATOM 2335 C C . LEU A 1 295 ? -7.012 10.133 20.188 1 98.88 295 LEU A C 1
ATOM 2337 O O . LEU A 1 295 ? -6.93 10.844 21.188 1 98.88 295 LEU A O 1
ATOM 2341 N N . TRP A 1 296 ? -6.77 10.594 19.016 1 98.88 296 TRP A N 1
ATOM 2342 C CA . TRP A 1 296 ? -6.305 11.961 18.797 1 98.88 296 TRP A CA 1
ATOM 2343 C C . TRP A 1 296 ? -7.43 12.961 19.047 1 98.88 296 TRP A C 1
ATOM 2345 O O . TRP A 1 296 ? -7.188 14.078 19.5 1 98.88 296 TRP A O 1
ATOM 2355 N N . LEU A 1 297 ? -8.664 12.555 18.703 1 98.88 297 LEU A N 1
ATOM 2356 C CA . LEU A 1 297 ? -9.797 13.422 19.031 1 98.88 297 LEU A CA 1
ATOM 2357 C C . LEU A 1 297 ? -9.953 13.57 20.531 1 98.88 297 LEU A C 1
ATOM 2359 O O . LEU A 1 297 ? -10.336 14.641 21.016 1 98.88 297 LEU A O 1
ATOM 2363 N N . HIS A 1 298 ? -9.656 12.492 21.25 1 98.88 298 HIS A N 1
ATOM 2364 C CA . HIS A 1 298 ? -9.641 12.57 22.703 1 98.88 298 HIS A CA 1
ATOM 2365 C C . HIS A 1 298 ? -8.586 13.555 23.203 1 98.88 298 HIS A C 1
ATOM 2367 O O . HIS A 1 298 ? -8.852 14.375 24.078 1 98.88 298 HIS A O 1
ATOM 2373 N N . TYR A 1 299 ? -7.445 13.438 22.641 1 98.81 299 TYR A N 1
ATOM 2374 C CA . TYR A 1 299 ? -6.355 14.367 22.922 1 98.81 299 TYR A CA 1
ATOM 2375 C C . TYR A 1 299 ? -6.781 15.805 22.656 1 98.81 299 TYR A C 1
ATOM 2377 O O . TYR A 1 299 ? -6.57 16.688 23.484 1 98.81 299 TYR A O 1
ATOM 2385 N N . LEU A 1 300 ? -7.371 16.047 21.5 1 98.69 300 LEU A N 1
ATOM 2386 C CA . LEU A 1 300 ? -7.758 17.391 21.094 1 98.69 300 LEU A CA 1
ATOM 2387 C C . LEU A 1 300 ? -8.805 17.969 22.047 1 98.69 300 LEU A C 1
ATOM 2389 O O . LEU A 1 300 ? -8.727 19.141 22.422 1 98.69 300 LEU A O 1
ATOM 2393 N N . ALA A 1 301 ? -9.773 17.156 22.406 1 98.38 301 ALA A N 1
ATOM 2394 C CA . ALA A 1 301 ? -10.789 17.594 23.359 1 98.38 301 ALA A CA 1
ATOM 2395 C C . ALA A 1 301 ? -10.156 18.031 24.672 1 98.38 301 ALA A C 1
ATOM 2397 O O . ALA A 1 301 ? -10.547 19.047 25.266 1 98.38 301 ALA A O 1
ATOM 2398 N N . GLU A 1 302 ? -9.234 17.219 25.094 1 97.88 302 GLU A N 1
ATOM 2399 C CA . GLU A 1 302 ? -8.531 17.547 26.344 1 97.88 302 GLU A CA 1
ATOM 2400 C C . GLU A 1 302 ? -7.82 18.891 26.234 1 97.88 302 GLU A C 1
ATOM 2402 O O . GLU A 1 302 ? -7.887 19.719 27.141 1 97.88 302 GLU A O 1
ATOM 2407 N N . LYS A 1 303 ? -7.121 19.125 25.156 1 97.88 303 LYS A N 1
ATOM 2408 C CA . LYS A 1 303 ? -6.414 20.375 24.953 1 97.88 303 LYS A CA 1
ATOM 2409 C C . LYS A 1 303 ? -7.383 21.562 24.891 1 97.88 303 LYS A C 1
ATOM 2411 O O . LYS A 1 303 ? -7.145 22.594 25.516 1 97.88 303 LYS A O 1
ATOM 2416 N N . LEU A 1 304 ? -8.516 21.406 24.203 1 97.19 304 LEU A N 1
ATOM 2417 C CA . LEU A 1 304 ? -9.492 22.484 24.047 1 97.19 304 LEU A CA 1
ATOM 2418 C C . LEU A 1 304 ? -10.164 22.812 25.375 1 97.19 304 LEU A C 1
ATOM 2420 O O . LEU A 1 304 ? -10.5 23.969 25.625 1 97.19 304 LEU A O 1
ATOM 2424 N N . LEU A 1 305 ? -10.383 21.797 26.188 1 95.94 305 LEU A N 1
ATOM 2425 C CA . LEU A 1 305 ? -11.016 21.984 27.484 1 95.94 305 LEU A CA 1
ATOM 2426 C C . LEU A 1 305 ? -10.102 22.75 28.422 1 95.94 305 LEU A C 1
ATOM 2428 O O . LEU A 1 305 ? -10.57 23.484 29.297 1 95.94 305 LEU A O 1
ATOM 2432 N N . ASN A 1 306 ? -8.812 22.656 28.203 1 94.38 306 ASN A N 1
ATOM 2433 C CA . ASN A 1 306 ? -7.859 23.188 29.172 1 94.38 306 ASN A CA 1
ATOM 2434 C C . ASN A 1 306 ? -7.207 24.484 28.672 1 94.38 306 ASN A C 1
ATOM 2436 O O . ASN A 1 306 ? -6.453 25.125 29.406 1 94.38 306 ASN A O 1
ATOM 2440 N N . MET A 1 307 ? -7.504 24.859 27.469 1 93.56 307 MET A N 1
ATOM 2441 C CA . MET A 1 307 ? -6.879 26.078 26.938 1 93.56 307 MET A CA 1
ATOM 2442 C C . MET A 1 307 ? -7.621 27.312 27.422 1 93.56 307 MET A C 1
ATOM 2444 O O . MET A 1 307 ? -8.734 27.219 27.938 1 93.56 307 MET A O 1
ATOM 2448 N N . LYS A 1 308 ? -7.012 28.484 27.328 1 93.38 308 LYS A N 1
ATOM 2449 C CA . LYS A 1 308 ? -7.602 29.766 27.688 1 93.38 308 LYS A CA 1
ATOM 2450 C C . LYS A 1 308 ? -8.344 30.375 26.516 1 93.38 308 LYS A C 1
ATOM 2452 O O . LYS A 1 308 ? -7.984 30.141 25.359 1 93.38 308 LYS A O 1
ATOM 2457 N N . TYR A 1 309 ? -9.391 31.156 26.828 1 93.69 309 TYR A N 1
ATOM 2458 C CA . TYR A 1 309 ? -10.195 31.812 25.797 1 93.69 309 TYR A CA 1
ATOM 2459 C C . TYR A 1 309 ? -10.305 33.312 26.062 1 93.69 309 TYR A C 1
ATOM 2461 O O . TYR A 1 309 ? -10.148 33.75 27.203 1 93.69 309 TYR A O 1
ATOM 2469 N N . LYS A 1 310 ? -10.5 34.062 25.047 1 92.06 310 LYS A N 1
ATOM 2470 C CA . LYS A 1 310 ? -10.586 35.531 25.156 1 92.06 310 LYS A CA 1
ATOM 2471 C C . LYS A 1 310 ? -11.773 35.938 26.016 1 92.06 310 LYS A C 1
ATOM 2473 O O . LYS A 1 310 ? -11.664 36.844 26.844 1 92.06 310 LYS A O 1
ATOM 2478 N N . ASN A 1 311 ? -12.875 35.375 25.688 1 85.31 311 ASN A N 1
ATOM 2479 C CA . ASN A 1 311 ? -14.078 35.688 26.453 1 85.31 311 ASN A CA 1
ATOM 2480 C C . ASN A 1 311 ? -14.219 34.781 27.688 1 85.31 311 ASN A C 1
ATOM 2482 O O . ASN A 1 311 ? -14.188 33.562 27.578 1 85.31 311 ASN A O 1
ATOM 2486 N N . LYS A 1 312 ? -14.07 35.438 28.891 1 72.75 312 LYS A N 1
ATOM 2487 C CA . LYS A 1 312 ? -14.023 34.75 30.188 1 72.75 312 LYS A CA 1
ATOM 2488 C C . LYS A 1 312 ? -15.367 34.125 30.516 1 72.75 312 LYS A C 1
ATOM 2490 O O . LYS A 1 312 ? -15.438 33.188 31.328 1 72.75 312 LYS A O 1
ATOM 2495 N N . GLY A 1 313 ? -16.422 34.5 29.938 1 65.38 313 GLY A N 1
ATOM 2496 C CA . GLY A 1 313 ? -17.672 33.875 30.312 1 65.38 313 GLY A CA 1
ATOM 2497 C C . GLY A 1 313 ? -17.875 32.5 29.672 1 65.38 313 GLY A C 1
ATOM 2498 O O . GLY A 1 313 ? -18.062 32.375 28.469 1 65.38 313 GLY A O 1
ATOM 2499 N N . GLN A 1 314 ? -17.172 31.578 30.297 1 63.12 314 GLN A N 1
ATOM 2500 C CA . GLN A 1 314 ? 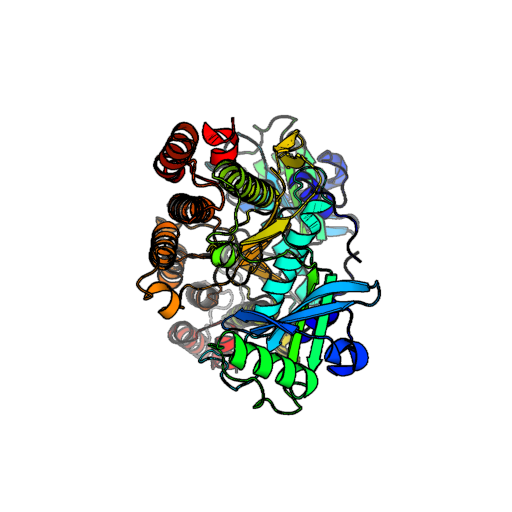-17.375 30.219 29.797 1 63.12 314 GLN A CA 1
ATOM 2501 C C . GLN A 1 314 ? -18.828 29.766 29.984 1 63.12 314 GLN A C 1
ATOM 2503 O O . GLN A 1 314 ? -19.422 30 31.031 1 63.12 314 GLN A O 1
ATOM 2508 N N . GLN A 1 315 ? -19.328 29.406 28.766 1 80.19 315 GLN A N 1
ATOM 2509 C CA . GLN A 1 315 ? -20.672 28.859 28.875 1 80.19 315 GLN A CA 1
ATOM 2510 C C . GLN A 1 315 ? -20.656 27.484 29.531 1 80.19 315 GLN A C 1
ATOM 2512 O O . GLN A 1 315 ? -20.094 26.531 28.984 1 80.19 315 GLN A O 1
ATOM 2517 N N . LYS A 1 316 ? -21.016 27.359 30.812 1 87.62 316 LYS A N 1
ATOM 2518 C CA . LYS A 1 316 ? -21.031 26.125 31.594 1 87.62 316 LYS A CA 1
ATOM 2519 C C . LYS A 1 316 ? -21.625 24.984 30.797 1 87.62 316 LYS A C 1
ATOM 2521 O O . LYS A 1 316 ? -21.125 23.859 30.844 1 87.62 316 LYS A O 1
ATOM 2526 N N . THR A 1 317 ? -22.609 25.25 30.031 1 90.44 317 THR A N 1
ATOM 2527 C CA . THR A 1 317 ? -23.297 24.234 29.266 1 90.44 317 THR A CA 1
ATOM 2528 C C . THR A 1 317 ? -22.391 23.641 28.188 1 90.44 317 THR A C 1
ATOM 2530 O O . THR A 1 317 ? -22.328 22.438 28 1 90.44 317 THR A O 1
ATOM 2533 N N . LEU A 1 318 ? -21.688 24.469 27.547 1 91.81 318 LEU A N 1
ATOM 2534 C CA . LEU A 1 318 ? -20.797 24.031 26.484 1 91.81 318 LEU A CA 1
ATOM 2535 C C . LEU A 1 318 ? -19.594 23.297 27.047 1 91.81 318 LEU A C 1
ATOM 2537 O O . LEU A 1 318 ? -19.094 22.344 26.438 1 91.81 318 LEU A O 1
ATOM 2541 N N . LYS A 1 319 ? -19.109 23.734 28.125 1 93.81 319 LYS A N 1
ATOM 2542 C CA . LYS A 1 319 ? -18 23.047 28.797 1 93.81 319 LYS A CA 1
ATOM 2543 C C . LYS A 1 319 ? -18.406 21.625 29.188 1 93.81 319 LYS A C 1
ATOM 2545 O O . LYS A 1 319 ? -17.625 20.688 29.031 1 93.81 319 LYS A O 1
ATOM 2550 N N . ASN A 1 320 ? -19.625 21.531 29.719 1 95 320 ASN A N 1
ATOM 2551 C CA . ASN A 1 320 ? -20.156 20.219 30.078 1 95 320 ASN A CA 1
ATOM 2552 C C . ASN A 1 320 ? -20.297 19.328 28.844 1 95 320 ASN A C 1
ATOM 2554 O O . ASN A 1 320 ? -20.016 18.125 28.906 1 95 320 ASN A O 1
ATOM 2558 N N . ALA A 1 321 ? -20.734 19.906 27.781 1 94.88 321 ALA A N 1
ATOM 2559 C CA . ALA A 1 321 ? -20.906 19.156 26.531 1 94.88 321 ALA A CA 1
ATOM 2560 C C . ALA A 1 321 ? -19.562 18.641 26.016 1 94.88 321 ALA A C 1
ATOM 2562 O O . ALA A 1 321 ? -19.453 17.5 25.562 1 94.88 321 ALA A O 1
ATOM 2563 N N . LEU A 1 322 ? -18.516 19.453 26.078 1 95.81 322 LEU A N 1
ATOM 2564 C CA . LEU A 1 322 ? -17.188 19.078 25.641 1 95.81 322 LEU A CA 1
ATOM 2565 C C . LEU A 1 322 ? -16.594 18 26.547 1 95.81 322 LEU A C 1
ATOM 2567 O O . LEU A 1 322 ? -15.914 17.094 26.078 1 95.81 322 LEU A O 1
ATOM 2571 N N . THR A 1 323 ? -16.859 18.172 27.812 1 96.75 323 THR A N 1
ATOM 2572 C CA . THR A 1 323 ? -16.406 17.172 28.781 1 96.75 323 THR A CA 1
ATOM 2573 C C . THR A 1 323 ? -17.078 15.828 28.531 1 96.75 323 THR A C 1
ATOM 2575 O O . THR A 1 323 ? -16.438 14.781 28.594 1 96.75 323 THR A O 1
ATOM 2578 N N . SER A 1 324 ? -18.375 15.898 28.266 1 96.44 324 SER A N 1
ATOM 2579 C CA . SER A 1 324 ? -19.094 14.68 27.938 1 96.44 324 SER A CA 1
ATOM 2580 C C . SER A 1 324 ? -18.531 14.031 26.672 1 96.44 324 SER A C 1
ATOM 2582 O O . SER A 1 324 ? -18.422 12.805 26.594 1 96.44 324 SER A O 1
ATOM 2584 N N . PHE A 1 325 ? -18.234 14.828 25.688 1 97.25 325 PHE A N 1
ATOM 2585 C CA . PHE A 1 325 ? -17.609 14.328 24.484 1 97.25 325 PHE A CA 1
ATOM 2586 C C . PHE A 1 325 ? -16.297 13.617 24.797 1 97.25 325 PHE A C 1
ATOM 2588 O O . PHE A 1 325 ? -16.062 12.508 24.312 1 97.25 325 PHE A O 1
ATOM 2595 N N . GLN A 1 326 ? -15.453 14.227 25.562 1 97.19 326 GLN A N 1
ATOM 2596 C CA . GLN A 1 326 ? -14.156 13.656 25.922 1 97.19 326 GLN A CA 1
ATOM 2597 C C . GLN A 1 326 ? -14.32 12.297 26.594 1 97.19 326 GLN A C 1
ATOM 2599 O O . GLN A 1 326 ? -13.539 11.375 26.344 1 97.19 326 GLN A O 1
ATOM 2604 N N . SER A 1 327 ? -15.359 12.148 27.344 1 95.62 327 SER A N 1
ATOM 2605 C CA . SER A 1 327 ? -15.594 10.914 28.094 1 95.62 327 SER A CA 1
ATOM 2606 C C . SER A 1 327 ? -16.125 9.812 27.188 1 95.62 327 SER A C 1
ATOM 2608 O O . SER A 1 327 ? -15.867 8.633 27.422 1 95.62 327 SER A O 1
ATOM 2610 N N . GLU A 1 328 ? -16.797 10.188 26.141 1 96.69 328 GLU A N 1
ATOM 2611 C CA . GLU A 1 328 ? -17.5 9.172 25.359 1 96.69 328 GLU A CA 1
ATOM 2612 C C . GLU A 1 328 ? -16.734 8.836 24.078 1 96.69 328 GLU A C 1
ATOM 2614 O O . GLU A 1 328 ? -16.922 7.766 23.5 1 96.69 328 GLU A O 1
ATOM 2619 N N . ILE A 1 329 ? -15.891 9.719 23.688 1 98.25 329 ILE A N 1
ATOM 2620 C CA . ILE A 1 329 ? -15.273 9.641 22.359 1 98.25 329 ILE A CA 1
ATOM 2621 C C . ILE A 1 329 ? -14.523 8.32 22.219 1 98.25 329 ILE A C 1
ATOM 2623 O O . ILE A 1 329 ? -14.523 7.711 21.141 1 98.25 329 ILE A O 1
ATOM 2627 N N . LEU A 1 330 ? -13.93 7.797 23.281 1 97.88 330 LEU A N 1
ATOM 2628 C CA . LEU A 1 330 ? -13.086 6.609 23.234 1 97.88 330 LEU A CA 1
ATOM 2629 C C . LEU A 1 330 ? -13.922 5.359 22.969 1 97.88 330 LEU A C 1
ATOM 2631 O O . LEU A 1 330 ? -13.375 4.312 22.609 1 97.88 330 LEU A O 1
ATOM 2635 N N . SER A 1 331 ? -15.25 5.438 23.078 1 97.75 331 SER A N 1
ATOM 2636 C CA . SER A 1 331 ? -16.125 4.285 22.891 1 97.75 331 SER A CA 1
ATOM 2637 C C . SER A 1 331 ? -16.438 4.07 21.406 1 97.75 331 SER A C 1
ATOM 2639 O O . SER A 1 331 ? -16.922 3.01 21.016 1 97.75 331 SER A O 1
ATOM 2641 N N . PHE A 1 332 ? -16.125 5.062 20.578 1 98.38 332 PHE A N 1
ATOM 2642 C CA . PHE A 1 332 ? -16.391 4.926 19.156 1 98.38 332 PHE A CA 1
ATOM 2643 C C . PHE A 1 332 ? -15.211 4.266 18.453 1 98.38 332 PHE A C 1
ATOM 2645 O O . PHE A 1 332 ? -14.062 4.48 18.828 1 98.38 332 PHE A O 1
ATOM 2652 N N . PRO A 1 333 ? -15.453 3.51 17.453 1 98.25 333 PRO A N 1
ATOM 2653 C CA . PRO A 1 333 ? -14.375 2.803 16.75 1 98.25 333 PRO A CA 1
ATOM 2654 C C . PRO A 1 333 ? -13.641 3.688 15.75 1 98.25 333 PRO A C 1
ATOM 2656 O O . PRO A 1 333 ? -12.539 3.352 15.32 1 98.25 333 PRO A O 1
ATOM 2659 N N . SER A 1 334 ? -14.258 4.809 15.297 1 98.75 334 SER A N 1
ATOM 2660 C CA . SER A 1 334 ? -13.672 5.672 14.273 1 98.75 334 SER A CA 1
ATOM 2661 C C . SER A 1 334 ? -14.211 7.098 14.383 1 98.75 334 SER A C 1
ATOM 2663 O O . SER A 1 334 ? -15.188 7.348 15.094 1 98.75 334 SER A O 1
ATOM 2665 N N . ALA A 1 335 ? -13.531 8.047 13.742 1 98.81 335 ALA A N 1
ATOM 2666 C CA . ALA A 1 335 ? -14.016 9.422 13.672 1 98.81 335 ALA A CA 1
ATOM 2667 C C . ALA A 1 335 ? -15.352 9.492 12.945 1 98.81 335 ALA A C 1
ATOM 2669 O O . ALA A 1 335 ? -16.203 10.32 13.289 1 98.81 335 ALA A O 1
ATOM 2670 N N . THR A 1 336 ? -15.562 8.625 11.922 1 98.69 336 THR A N 1
ATOM 2671 C CA . THR A 1 336 ? -16.812 8.578 11.188 1 98.69 336 THR A CA 1
ATOM 2672 C C . THR A 1 336 ? -17.984 8.242 12.117 1 98.69 336 THR A C 1
ATOM 2674 O O . THR A 1 336 ? -19 8.938 12.125 1 98.69 336 THR A O 1
ATOM 2677 N N . GLU A 1 337 ? -17.781 7.227 12.922 1 98.44 337 GLU A N 1
ATOM 2678 C CA . GLU A 1 337 ? -18.828 6.824 13.859 1 98.44 337 GLU A CA 1
ATOM 2679 C C . GLU A 1 337 ? -19.047 7.898 14.914 1 98.44 337 GLU A C 1
ATOM 2681 O O . GLU A 1 337 ? -20.188 8.125 15.336 1 98.44 337 GLU A O 1
ATOM 2686 N N . ALA A 1 338 ? -18 8.5 15.344 1 98.38 338 ALA A N 1
ATOM 2687 C CA . ALA A 1 338 ? -18.125 9.578 16.312 1 98.38 338 ALA A CA 1
ATOM 2688 C C . ALA A 1 338 ? -18.906 10.758 15.734 1 98.38 338 ALA A C 1
ATOM 2690 O O . ALA A 1 338 ? -19.812 11.281 16.375 1 98.38 338 ALA A O 1
ATOM 2691 N N . LEU A 1 339 ? -18.562 11.18 14.516 1 98.25 339 LEU A N 1
ATOM 2692 C CA . LEU A 1 339 ? -19.219 12.297 13.859 1 98.25 339 LEU A CA 1
ATOM 2693 C C . LEU A 1 339 ? -20.719 12.047 13.734 1 98.25 339 LEU A C 1
ATOM 2695 O O . LEU A 1 339 ? -21.531 12.953 13.961 1 98.25 339 LEU A O 1
ATOM 2699 N N . MET A 1 340 ? -21.094 10.82 13.445 1 96.81 340 MET A N 1
ATOM 2700 C CA . MET A 1 340 ? -22.484 10.484 13.133 1 96.81 340 MET A CA 1
ATOM 2701 C C . MET A 1 340 ? -23.281 10.234 14.398 1 96.81 340 MET A C 1
ATOM 2703 O O . MET A 1 340 ? -24.516 10.375 14.406 1 96.81 340 MET A O 1
ATOM 2707 N N . ASN A 1 341 ? -22.594 9.969 15.539 1 95.81 341 ASN A N 1
ATOM 2708 C CA . ASN A 1 341 ? -23.359 9.445 16.672 1 95.81 341 ASN A CA 1
ATOM 2709 C C . ASN A 1 341 ? -23.125 10.266 17.938 1 95.81 341 ASN A C 1
ATOM 2711 O O . ASN A 1 341 ? -23.891 10.172 18.891 1 95.81 341 ASN A O 1
ATOM 2715 N N . CYS A 1 342 ? -22.125 11.062 17.984 1 94.88 342 CYS A N 1
ATOM 2716 C CA . CYS A 1 342 ? -21.859 11.852 19.172 1 94.88 342 CYS A CA 1
ATOM 2717 C C . CYS A 1 342 ? -22.891 12.961 19.328 1 94.88 342 CYS A C 1
ATOM 2719 O O . CYS A 1 342 ? -23.234 13.641 18.359 1 94.88 342 CYS A O 1
ATOM 2721 N N . ARG A 1 343 ? -23.344 13.234 20.531 1 91.5 343 ARG A N 1
ATOM 2722 C CA . ARG A 1 343 ? -24.375 14.234 20.828 1 91.5 343 ARG A CA 1
ATOM 2723 C C . ARG A 1 343 ? -23.844 15.641 20.562 1 91.5 343 ARG A C 1
ATOM 2725 O O . ARG A 1 343 ? -24.609 16.531 20.172 1 91.5 343 ARG A O 1
ATOM 2732 N N . LEU A 1 344 ? -22.594 15.789 20.734 1 94.44 344 LEU A N 1
ATOM 2733 C CA . LEU A 1 344 ? -21.984 17.109 20.578 1 94.44 344 LEU A CA 1
ATOM 2734 C C . LEU A 1 344 ? -22.203 17.641 19.172 1 94.44 344 LEU A C 1
ATOM 2736 O O . LEU A 1 344 ? -22.297 18.859 18.969 1 94.44 344 LEU A O 1
ATOM 2740 N N . PHE A 1 345 ? -22.266 16.75 18.172 1 93.19 345 PHE A N 1
ATOM 2741 C CA . PHE A 1 345 ? -22.281 17.188 16.766 1 93.19 345 PHE A CA 1
ATOM 2742 C C . PHE A 1 345 ? -23.688 17.078 16.188 1 93.19 345 PHE A C 1
ATOM 2744 O O . PHE A 1 345 ? -23.922 17.438 15.031 1 93.19 345 PHE A O 1
ATOM 2751 N N . GLN A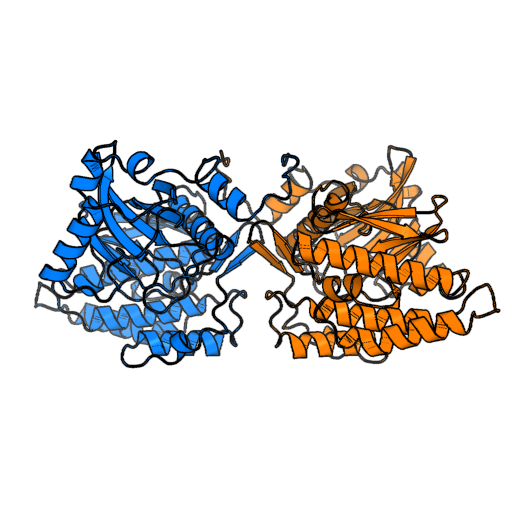 1 346 ? -24.656 16.469 16.953 1 83.62 346 GLN A N 1
ATOM 2752 C CA . GLN A 1 346 ? -26.031 16.359 16.516 1 83.62 346 GLN A CA 1
ATOM 2753 C C . GLN A 1 346 ? -26.812 17.625 16.797 1 83.62 346 GLN A C 1
ATOM 2755 O O . GLN A 1 346 ? -26.5 18.359 17.75 1 83.62 346 GLN A O 1
ATOM 2760 N N . MET B 1 1 ? -1.126 14.383 -15.633 1 18.41 1 MET B N 1
ATOM 2761 C CA . MET B 1 1 ? -2.418 15.055 -15.711 1 18.41 1 MET B CA 1
ATOM 2762 C C . MET B 1 1 ? -3.543 14.133 -15.258 1 18.41 1 MET B C 1
ATOM 2764 O O . MET B 1 1 ? -4.004 13.289 -16.031 1 18.41 1 MET B O 1
ATOM 2768 N N . ALA B 1 2 ? -3.439 13.719 -14.055 1 27.83 2 ALA B N 1
ATOM 2769 C CA . ALA B 1 2 ? -4.359 12.75 -13.461 1 27.83 2 ALA B CA 1
ATOM 2770 C C . ALA B 1 2 ? -5.812 13.172 -13.68 1 27.83 2 ALA B C 1
ATOM 2772 O O . ALA B 1 2 ? -6.191 14.297 -13.367 1 27.83 2 ALA B O 1
ATOM 2773 N N . SER B 1 3 ? -6.453 12.633 -14.617 1 30.31 3 SER B N 1
ATOM 2774 C CA . SER B 1 3 ? -7.902 12.734 -14.742 1 30.31 3 SER B CA 1
ATOM 2775 C C . SER B 1 3 ? -8.57 12.828 -13.375 1 30.31 3 SER B C 1
ATOM 2777 O O . SER B 1 3 ? -8.016 12.375 -12.375 1 30.31 3 SER B O 1
ATOM 2779 N N . TYR B 1 4 ? -9.336 13.789 -13.094 1 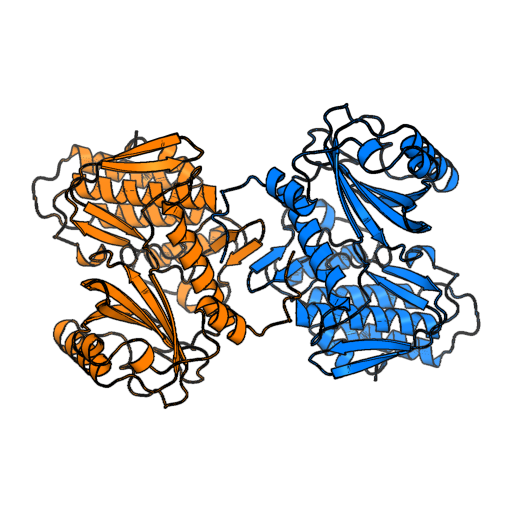35.81 4 TYR B N 1
ATOM 2780 C CA . TYR B 1 4 ? -10.312 13.984 -12.031 1 35.81 4 TYR B CA 1
ATOM 2781 C C . TYR B 1 4 ? -10.898 12.656 -11.578 1 35.81 4 TYR B C 1
ATOM 2783 O O . TYR B 1 4 ? -11.859 12.156 -12.18 1 35.81 4 TYR B O 1
ATOM 2791 N N . ASP B 1 5 ? -10.141 11.617 -11.258 1 42.34 5 ASP B N 1
ATOM 2792 C CA . ASP B 1 5 ? -10.586 10.258 -10.961 1 42.34 5 ASP B CA 1
ATOM 2793 C C . ASP B 1 5 ? -11.633 10.25 -9.852 1 42.34 5 ASP B C 1
ATOM 2795 O O . ASP B 1 5 ? -11.375 10.719 -8.742 1 42.34 5 ASP B O 1
ATOM 2799 N N . GLU B 1 6 ? -12.859 10.461 -10.219 1 48.56 6 GLU B N 1
ATOM 2800 C CA . GLU B 1 6 ? -14.062 10.164 -9.453 1 48.56 6 GLU B CA 1
ATOM 2801 C C . GLU B 1 6 ? -13.82 9.023 -8.469 1 48.56 6 GLU B C 1
ATOM 2803 O O . GLU B 1 6 ? -12.984 8.148 -8.719 1 48.56 6 GLU B O 1
ATOM 2808 N N . ASP B 1 7 ? -14 9.336 -7.215 1 60.28 7 ASP B N 1
ATOM 2809 C CA . ASP B 1 7 ? -14.055 8.297 -6.191 1 60.28 7 ASP B CA 1
ATOM 2810 C C . ASP B 1 7 ? -14.766 7.051 -6.707 1 60.28 7 ASP B C 1
ATOM 2812 O O . ASP B 1 7 ? -15.992 6.961 -6.641 1 60.28 7 ASP B O 1
ATOM 2816 N N . ILE B 1 8 ? -14.25 6.312 -7.492 1 73.88 8 ILE B N 1
ATOM 2817 C CA . ILE B 1 8 ? -14.883 5.145 -8.094 1 73.88 8 ILE B CA 1
ATOM 2818 C C . ILE B 1 8 ? -14.836 3.971 -7.121 1 73.88 8 ILE B C 1
ATOM 2820 O O . ILE B 1 8 ? -13.883 3.836 -6.348 1 73.88 8 ILE B O 1
ATOM 2824 N N . SER B 1 9 ? -15.992 3.213 -6.98 1 81.69 9 SER B N 1
ATOM 2825 C CA . SER B 1 9 ? -16.141 2.041 -6.125 1 81.69 9 SER B CA 1
ATOM 2826 C C . SER B 1 9 ? -15.141 0.948 -6.508 1 81.69 9 SER B C 1
ATOM 2828 O O . SER B 1 9 ? -14.547 0.993 -7.59 1 81.69 9 SER B O 1
ATOM 2830 N N . ASP B 1 10 ? -14.898 0.03 -5.625 1 85.06 10 ASP B N 1
ATOM 2831 C CA . ASP B 1 10 ? -14.047 -1.121 -5.922 1 85.06 10 ASP B CA 1
ATOM 2832 C C . ASP B 1 10 ? -14.57 -1.892 -7.133 1 85.06 10 ASP B C 1
ATOM 2834 O O . ASP B 1 10 ? -13.789 -2.387 -7.945 1 85.06 10 ASP B O 1
ATOM 2838 N N . ALA B 1 11 ? -15.898 -1.992 -7.199 1 91.06 11 ALA B N 1
ATOM 2839 C CA . ALA B 1 11 ? -16.5 -2.646 -8.359 1 91.06 11 ALA B CA 1
ATOM 2840 C C . ALA B 1 11 ? -16.094 -1.942 -9.648 1 91.06 11 ALA B C 1
ATOM 2842 O O . ALA B 1 11 ? -15.68 -2.592 -10.617 1 91.06 11 ALA B O 1
ATOM 2843 N N . GLU B 1 12 ? -16.172 -0.704 -9.625 1 89.44 12 GLU B N 1
ATOM 2844 C CA . GLU B 1 12 ? -15.844 0.084 -10.812 1 89.44 12 GLU B CA 1
ATOM 2845 C C . GLU B 1 12 ? -14.367 -0.051 -11.164 1 89.44 12 GLU B C 1
ATOM 2847 O O . GLU B 1 12 ? -14.008 -0.102 -12.344 1 89.44 12 GLU B O 1
ATOM 2852 N N . LYS B 1 13 ? -13.547 -0.071 -10.148 1 88.69 13 LYS B N 1
ATOM 2853 C CA . LYS B 1 13 ? -12.117 -0.267 -10.375 1 88.69 13 LYS B CA 1
ATOM 2854 C C . LYS B 1 13 ? -11.852 -1.604 -11.062 1 88.69 13 LYS B C 1
ATOM 2856 O O . LYS B 1 13 ? -11.031 -1.686 -11.977 1 88.69 13 LYS B O 1
ATOM 2861 N N . VAL B 1 14 ? -12.531 -2.645 -10.562 1 93.5 14 VAL B N 1
ATOM 2862 C CA . VAL B 1 14 ? -12.383 -3.967 -11.156 1 93.5 14 VAL B CA 1
ATOM 2863 C C . VAL B 1 14 ? -12.852 -3.936 -12.609 1 93.5 14 VAL B C 1
ATOM 2865 O O . VAL B 1 14 ? -12.188 -4.469 -13.5 1 93.5 14 VAL B O 1
ATOM 2868 N N . TYR B 1 15 ? -13.992 -3.285 -12.867 1 95.69 15 TYR B N 1
ATOM 2869 C CA . TYR B 1 15 ? -14.5 -3.178 -14.227 1 95.69 15 TYR B CA 1
ATOM 2870 C C . TYR B 1 15 ? -13.508 -2.447 -15.125 1 95.69 15 TYR B C 1
ATOM 2872 O O . TYR B 1 15 ? -13.32 -2.814 -16.281 1 95.69 15 TYR B O 1
ATOM 2880 N N . GLN B 1 16 ? -12.867 -1.457 -14.57 1 91.75 16 GLN B N 1
ATOM 2881 C CA . GLN B 1 16 ? -11.859 -0.714 -15.328 1 91.75 16 GLN B CA 1
ATOM 2882 C C . GLN B 1 16 ? -10.672 -1.601 -15.688 1 91.75 16 GLN B C 1
ATOM 2884 O O . GLN B 1 16 ? -10.172 -1.559 -16.812 1 91.75 16 GLN B O 1
ATOM 2889 N N . GLU B 1 17 ? -10.227 -2.373 -14.688 1 92.12 17 GLU B N 1
ATOM 2890 C CA . GLU B 1 17 ? -9.133 -3.311 -14.945 1 92.12 17 GLU B CA 1
ATOM 2891 C C . GLU B 1 17 ? -9.5 -4.301 -16.047 1 92.12 17 GLU B C 1
ATOM 2893 O O . GLU B 1 17 ? -8.641 -4.738 -16.812 1 92.12 17 GLU B O 1
ATOM 2898 N N . CYS B 1 18 ? -10.766 -4.617 -16.125 1 95.81 18 CYS B N 1
ATOM 2899 C CA . CYS B 1 18 ? -11.266 -5.555 -17.125 1 95.81 18 CYS B CA 1
ATOM 2900 C C . CYS B 1 18 ? -11.594 -4.844 -18.422 1 95.81 18 CYS B C 1
ATOM 2902 O O . CYS B 1 18 ? -11.969 -5.484 -19.406 1 95.81 18 CYS B O 1
ATOM 2904 N N . HIS B 1 19 ? -11.484 -3.527 -18.453 1 95.12 19 HIS B N 1
ATOM 2905 C CA . HIS B 1 19 ? -11.914 -2.717 -19.594 1 95.12 19 HIS B CA 1
ATOM 2906 C C . HIS B 1 19 ? -13.383 -2.955 -19.922 1 95.12 19 HIS B C 1
ATOM 2908 O O . HIS B 1 19 ? -13.742 -3.152 -21.078 1 95.12 19 HIS B O 1
ATOM 2914 N N . GLN B 1 20 ? -14.156 -3.021 -18.875 1 96.19 20 GLN B N 1
ATOM 2915 C CA . GLN B 1 20 ? -15.602 -3.225 -18.953 1 96.19 20 GLN B CA 1
ATOM 2916 C C . GLN B 1 20 ? -16.359 -2.117 -18.234 1 96.19 20 GLN B C 1
ATOM 2918 O O . GLN B 1 20 ? -15.828 -1.491 -17.312 1 96.19 20 GLN B O 1
ATOM 2923 N N . SER B 1 21 ? -17.594 -1.812 -18.641 1 94.62 21 SER B N 1
ATOM 2924 C CA . SER B 1 21 ? -18.453 -0.864 -17.953 1 94.62 21 SER B CA 1
ATOM 2925 C C . SER B 1 21 ? -19.25 -1.552 -16.844 1 94.62 21 SER B C 1
ATOM 2927 O O . SER B 1 21 ? -19.781 -0.89 -15.945 1 94.62 21 SER B O 1
ATOM 2929 N N . GLY B 1 22 ? -19.328 -2.811 -16.891 1 96.69 22 GLY B N 1
ATOM 2930 C CA . GLY B 1 22 ? -20.047 -3.691 -15.977 1 96.69 22 GLY B CA 1
ATOM 2931 C C . GLY B 1 22 ? -19.812 -5.164 -16.266 1 96.69 22 GLY B C 1
ATOM 2932 O O . GLY B 1 22 ? -19.062 -5.512 -17.172 1 96.69 22 GLY B O 1
ATOM 2933 N N . PRO B 1 23 ? -20.422 -5.957 -15.477 1 97.88 23 PRO B N 1
ATOM 2934 C CA . PRO B 1 23 ? -20.219 -7.387 -15.727 1 97.88 23 PRO B CA 1
ATOM 2935 C C . PRO B 1 23 ? -20.844 -7.844 -17.047 1 97.88 23 PRO B C 1
ATOM 2937 O O . PRO B 1 23 ? -21.828 -7.266 -17.5 1 97.88 23 PRO B O 1
ATOM 2940 N N . LEU B 1 24 ? -20.234 -8.828 -17.641 1 98 24 LEU B N 1
ATOM 2941 C CA . LEU B 1 24 ? -20.734 -9.453 -18.859 1 98 24 LEU B CA 1
ATOM 2942 C C . LEU B 1 24 ? -21.266 -10.852 -18.578 1 98 24 LEU B C 1
ATOM 2944 O O . LEU B 1 24 ? -21.203 -11.328 -17.438 1 98 24 LEU B O 1
ATOM 2948 N N . SER B 1 25 ? -21.875 -11.422 -19.609 1 97.38 25 SER B N 1
ATOM 2949 C CA . SER B 1 25 ? -22.266 -12.82 -19.469 1 97.38 25 SER B CA 1
ATOM 2950 C C . SER B 1 25 ? -21.094 -13.758 -19.719 1 97.38 25 SER B C 1
ATOM 2952 O O . SER B 1 25 ? -20.094 -13.367 -20.328 1 97.38 25 SER B O 1
ATOM 2954 N N . PHE B 1 26 ? -21.188 -14.953 -19.234 1 97.19 26 PHE B N 1
ATOM 2955 C CA . PHE B 1 26 ? -20.172 -15.961 -19.5 1 97.19 26 PHE B CA 1
ATOM 2956 C C . PHE B 1 26 ? -19.953 -16.141 -21 1 97.19 26 PHE B C 1
ATOM 2958 O O . PHE B 1 26 ? -18.812 -16.234 -21.453 1 97.19 26 PHE B O 1
ATOM 2965 N N . SER B 1 27 ? -21.047 -16.156 -21.734 1 95.62 27 SER B N 1
ATOM 2966 C CA . SER B 1 27 ? -20.984 -16.406 -23.172 1 95.62 27 SER B CA 1
ATOM 2967 C C . SER B 1 27 ? -20.328 -15.242 -23.906 1 95.62 27 SER B C 1
ATOM 2969 O O . SER B 1 27 ? -19.719 -15.438 -24.969 1 95.62 27 SER B O 1
ATOM 2971 N N . ASP B 1 28 ? -20.5 -14.047 -23.359 1 94 28 ASP B N 1
ATOM 2972 C CA . ASP B 1 28 ? -19.828 -12.898 -23.953 1 94 28 ASP B CA 1
ATOM 2973 C C . ASP B 1 28 ? -18.312 -13 -23.812 1 94 28 ASP B C 1
ATOM 2975 O O . ASP B 1 28 ? -17.562 -12.531 -24.672 1 94 28 ASP B O 1
ATOM 2979 N N . CYS B 1 29 ? -17.875 -13.609 -22.75 1 93 29 CYS B N 1
ATOM 2980 C CA . CYS B 1 29 ? -16.453 -13.672 -22.438 1 93 29 CYS B CA 1
ATOM 2981 C C . CYS B 1 29 ? -15.828 -14.938 -23.016 1 93 29 CYS B C 1
ATOM 2983 O O . CYS B 1 29 ? -14.688 -14.914 -23.5 1 93 29 CYS B O 1
ATOM 2985 N N . ILE B 1 30 ? -16.562 -16.016 -22.922 1 94.5 30 ILE B N 1
ATOM 2986 C CA . ILE B 1 30 ? -16.172 -17.297 -23.469 1 94.5 30 ILE B CA 1
ATOM 2987 C C . ILE B 1 30 ? -17.219 -17.781 -24.453 1 94.5 30 ILE B C 1
ATOM 2989 O O . ILE B 1 30 ? -18.188 -18.438 -24.078 1 94.5 30 ILE B O 1
ATOM 2993 N N . PRO B 1 31 ? -16.938 -17.547 -25.672 1 92.06 31 PRO B N 1
ATOM 2994 C CA . PRO B 1 31 ? -17.922 -18 -26.656 1 92.06 31 PRO B CA 1
ATOM 2995 C C . PRO B 1 31 ? -18.266 -19.484 -26.5 1 92.06 31 PRO B C 1
ATOM 2997 O O . PRO B 1 31 ? -17.391 -20.281 -26.172 1 92.06 31 PRO B O 1
ATOM 3000 N N . PRO B 1 32 ? -19.469 -19.781 -26.812 1 90.81 32 PRO B N 1
ATOM 3001 C CA . PRO B 1 32 ? -19.953 -21.141 -26.609 1 90.81 32 PRO B CA 1
ATOM 3002 C C . PRO B 1 32 ? -19.062 -22.203 -27.266 1 90.81 32 PRO B C 1
ATOM 3004 O O . PRO B 1 32 ? -18.797 -23.25 -26.688 1 90.81 32 PRO B O 1
ATOM 3007 N N . ALA B 1 33 ? -18.625 -21.906 -28.438 1 89.94 33 ALA B N 1
ATOM 3008 C CA . ALA B 1 33 ? -17.766 -22.859 -29.141 1 89.94 33 ALA B CA 1
ATOM 3009 C C . ALA B 1 33 ? -16.469 -23.109 -28.359 1 89.94 33 ALA B C 1
ATOM 3011 O O . ALA B 1 33 ? -15.984 -24.234 -28.312 1 89.94 33 ALA B O 1
ATOM 3012 N N . ARG B 1 34 ? -15.93 -22.125 -27.797 1 92.12 34 ARG B N 1
ATOM 3013 C CA . ARG B 1 34 ? -14.719 -22.219 -26.984 1 92.12 34 ARG B CA 1
ATOM 3014 C C . ARG B 1 34 ? -15.008 -22.906 -25.656 1 92.12 34 ARG B C 1
ATOM 3016 O O . ARG B 1 34 ? -14.18 -23.672 -25.156 1 92.12 34 ARG B O 1
ATOM 3023 N N . MET B 1 35 ? -16.109 -22.641 -25.109 1 92.31 35 MET B N 1
ATOM 3024 C CA . MET B 1 35 ? -16.5 -23.219 -23.812 1 92.31 35 MET B CA 1
ATOM 3025 C C . MET B 1 35 ? -16.625 -24.734 -23.906 1 92.31 35 MET B C 1
ATOM 3027 O O . MET B 1 35 ? -16.266 -25.438 -22.953 1 92.31 35 MET B O 1
ATOM 3031 N N . LYS B 1 36 ? -17.078 -25.188 -25.031 1 91.31 36 LYS B N 1
ATOM 3032 C CA . LYS B 1 36 ? -17.234 -26.625 -25.234 1 91.31 36 LYS B CA 1
ATOM 3033 C C . LYS B 1 36 ? -15.883 -27.328 -25.266 1 91.31 36 LYS B C 1
ATOM 3035 O O . LYS B 1 36 ? -15.805 -28.531 -25.016 1 91.31 36 LYS B O 1
ATOM 3040 N N . LEU B 1 37 ? -14.891 -26.578 -25.531 1 93.38 37 LEU B N 1
ATOM 3041 C CA . LEU B 1 37 ? -13.547 -27.141 -25.625 1 93.38 37 LEU B CA 1
ATOM 3042 C C . LEU B 1 37 ? -12.812 -27.016 -24.297 1 93.38 37 LEU B C 1
ATOM 3044 O O . LEU B 1 37 ? -11.672 -27.469 -24.172 1 93.38 37 LEU B O 1
ATOM 3048 N N . CYS B 1 38 ? -13.438 -26.547 -23.297 1 96.31 38 CYS B N 1
ATOM 3049 C CA . CYS B 1 38 ? -12.797 -26.312 -22.016 1 96.31 38 CYS B CA 1
ATOM 3050 C C . CYS B 1 38 ? -12.594 -27.641 -21.266 1 96.31 38 CYS B C 1
ATOM 3052 O O . CYS B 1 38 ? -13.453 -28.516 -21.328 1 96.31 38 CYS B O 1
ATOM 3054 N N . SER B 1 39 ? -11.484 -27.797 -20.672 1 97.25 39 SER B N 1
ATOM 3055 C CA . SER B 1 39 ? -11.18 -28.891 -19.766 1 97.25 39 SER B CA 1
ATOM 3056 C C . SER B 1 39 ? -10.711 -28.359 -18.406 1 97.25 39 SER B C 1
ATOM 3058 O O . SER B 1 39 ? -9.859 -27.469 -18.344 1 97.25 39 SER B O 1
ATOM 3060 N N . LYS B 1 40 ? -11.336 -28.859 -17.359 1 97.56 40 LYS B N 1
ATOM 3061 C CA . LYS B 1 40 ? -10.844 -28.484 -16.031 1 97.56 40 LYS B CA 1
ATOM 3062 C C . LYS B 1 40 ? -9.445 -29.047 -15.789 1 97.56 40 LYS B C 1
ATOM 3064 O O . LYS B 1 40 ? -9.188 -30.219 -16.047 1 97.56 40 LYS B O 1
ATOM 3069 N N . ILE B 1 41 ? -8.539 -28.188 -15.32 1 95.69 41 ILE B N 1
ATOM 3070 C CA . ILE B 1 41 ? -7.156 -28.625 -15.18 1 95.69 41 ILE B CA 1
ATOM 3071 C C . ILE B 1 41 ? -6.68 -28.391 -13.75 1 95.69 41 ILE B C 1
ATOM 3073 O O . ILE B 1 41 ? -5.57 -28.797 -13.383 1 95.69 41 ILE B O 1
ATOM 3077 N N . GLY B 1 42 ? -7.449 -27.75 -12.977 1 94 42 GLY B N 1
ATOM 3078 C CA . GLY B 1 42 ? -7.027 -27.5 -11.602 1 94 42 GLY B CA 1
ATOM 3079 C C . GLY B 1 42 ? -8.102 -26.844 -10.758 1 94 42 GLY B C 1
ATOM 3080 O O . GLY B 1 42 ? -9.172 -26.5 -11.258 1 94 42 GLY B O 1
ATOM 3081 N N . GLU B 1 43 ? -7.824 -26.766 -9.492 1 93.81 43 GLU B N 1
ATOM 3082 C CA . GLU B 1 43 ? -8.75 -26.156 -8.547 1 93.81 43 GLU B CA 1
ATOM 3083 C C . GLU B 1 43 ? -8.016 -25.594 -7.336 1 93.81 43 GLU B C 1
ATOM 3085 O O . GLU B 1 43 ? -6.906 -26.047 -7.02 1 93.81 43 GLU B O 1
ATOM 3090 N N . GLY B 1 44 ? -8.555 -24.516 -6.812 1 89.44 44 GLY B N 1
ATOM 3091 C CA . GLY B 1 44 ? -8.18 -23.938 -5.527 1 89.44 44 GLY B CA 1
ATOM 3092 C C . GLY B 1 44 ? -9.375 -23.594 -4.668 1 89.44 44 GLY B C 1
ATOM 3093 O O . GLY B 1 44 ? -10.516 -23.562 -5.148 1 89.44 44 GLY B O 1
ATOM 3094 N N . THR B 1 45 ? -9.133 -23.266 -3.475 1 86.38 45 T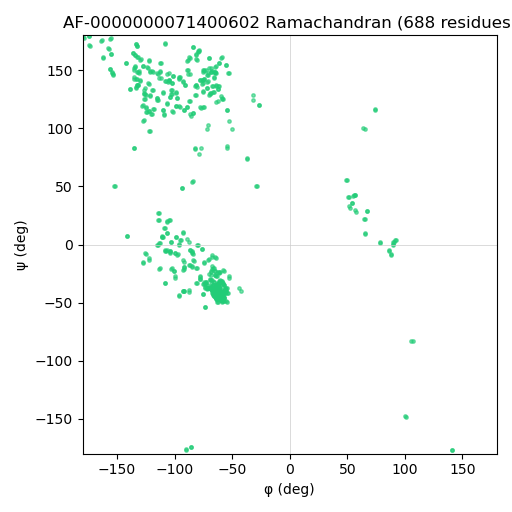HR B N 1
ATOM 3095 C CA . THR B 1 45 ? -10.188 -22.969 -2.51 1 86.38 45 THR B CA 1
ATOM 3096 C C . THR B 1 45 ? -11.148 -21.922 -3.062 1 86.38 45 THR B C 1
ATOM 3098 O O . THR B 1 45 ? -12.359 -22 -2.828 1 86.38 45 THR B O 1
ATOM 3101 N N . PHE B 1 46 ? -10.703 -21.062 -3.914 1 88.19 46 PHE B N 1
ATOM 3102 C CA . PHE B 1 46 ? -11.523 -19.906 -4.27 1 88.19 46 PHE B CA 1
ATOM 3103 C C . PHE B 1 46 ? -11.977 -20 -5.723 1 88.19 46 PHE B C 1
ATOM 3105 O O . PHE B 1 46 ? -12.656 -19.094 -6.223 1 88.19 46 PHE B O 1
ATOM 3112 N N . GLY B 1 47 ? -11.586 -21.078 -6.383 1 92.94 47 GLY B N 1
ATOM 3113 C CA . GLY B 1 47 ? -12.039 -21.109 -7.766 1 92.94 47 GLY B CA 1
ATOM 3114 C C . GLY B 1 47 ? -11.602 -22.359 -8.508 1 92.94 47 GLY B C 1
ATOM 3115 O O . GLY B 1 47 ? -11.008 -23.266 -7.926 1 92.94 47 GLY B O 1
ATOM 3116 N N . GLU B 1 48 ? -12.047 -22.406 -9.773 1 96.69 48 GLU B N 1
ATOM 3117 C CA . GLU B 1 48 ? -11.758 -23.484 -10.703 1 96.69 48 GLU B CA 1
ATOM 3118 C C . GLU B 1 48 ? -10.875 -23.016 -11.852 1 96.69 48 GLU B C 1
ATOM 3120 O O . GLU B 1 48 ? -10.922 -21.844 -12.234 1 96.69 48 GLU B O 1
ATOM 3125 N N . VAL B 1 49 ? -10.094 -23.922 -12.32 1 97.56 49 VAL B N 1
ATOM 3126 C CA . VAL B 1 49 ? -9.211 -23.578 -13.43 1 97.56 49 VAL B CA 1
ATOM 3127 C C . VAL B 1 49 ? -9.492 -24.484 -14.625 1 97.56 49 VAL B C 1
ATOM 3129 O O . VAL B 1 49 ? -9.5 -25.719 -14.484 1 97.56 49 VAL B O 1
ATOM 3132 N N . PHE B 1 50 ? -9.719 -23.875 -15.789 1 97.81 50 PHE B N 1
ATOM 3133 C CA . PHE B 1 50 ? -10 -24.594 -17.031 1 97.81 50 PHE B CA 1
ATOM 3134 C C . PHE B 1 50 ? -8.969 -24.25 -18.094 1 97.81 50 PHE B C 1
ATOM 3136 O O . PHE B 1 50 ? -8.398 -23.156 -18.094 1 97.81 50 PHE B O 1
ATOM 3143 N N . SER B 1 51 ? -8.703 -25.141 -18.922 1 97.5 51 SER B N 1
ATOM 3144 C CA . SER B 1 51 ? -7.93 -24.859 -20.141 1 97.5 51 SER B CA 1
ATOM 3145 C C . SER B 1 51 ? -8.836 -24.75 -21.359 1 97.5 51 SER B C 1
ATOM 3147 O O . SER B 1 51 ? -9.875 -25.406 -21.422 1 97.5 51 SER B O 1
ATOM 3149 N N . THR B 1 52 ? -8.5 -23.906 -22.234 1 96.38 52 THR B N 1
ATOM 3150 C CA . THR B 1 52 ? -9.195 -23.766 -23.5 1 96.38 52 THR B CA 1
ATOM 3151 C C . THR B 1 52 ? -8.289 -23.156 -24.562 1 96.38 52 THR B C 1
ATOM 3153 O O . THR B 1 52 ? -7.102 -22.922 -24.312 1 96.38 52 THR B O 1
ATOM 3156 N N . ILE B 1 53 ? -8.82 -23.047 -25.734 1 94.56 53 ILE B N 1
ATOM 3157 C CA . ILE B 1 53 ? -8.094 -22.438 -26.844 1 94.56 53 ILE B CA 1
ATOM 3158 C C . ILE B 1 53 ? -8.641 -21.031 -27.094 1 94.56 53 ILE B C 1
ATOM 3160 O O . ILE B 1 53 ? -9.852 -20.828 -27.234 1 94.56 53 ILE B O 1
ATOM 3164 N N . ASN B 1 54 ? -7.762 -20.078 -27.109 1 90.31 54 ASN B N 1
ATOM 3165 C CA . ASN B 1 54 ? -8.227 -18.703 -27.297 1 90.31 54 ASN B CA 1
ATOM 3166 C C . ASN B 1 54 ? -8.359 -18.359 -28.781 1 90.31 54 ASN B C 1
ATOM 3168 O O . ASN B 1 54 ? -8.25 -19.234 -29.641 1 90.31 54 ASN B O 1
ATOM 3172 N N . ASP B 1 55 ? -8.672 -17.031 -29.047 1 86.88 55 ASP B N 1
ATOM 3173 C CA . ASP B 1 55 ? -8.953 -16.578 -30.406 1 86.88 55 ASP B CA 1
ATOM 3174 C C . ASP B 1 55 ? -7.715 -16.703 -31.281 1 86.88 55 ASP B C 1
ATOM 3176 O O . ASP B 1 55 ? -7.828 -16.828 -32.5 1 86.88 55 ASP B O 1
ATOM 3180 N N . SER B 1 56 ? -6.535 -16.719 -30.719 1 90.19 56 SER B N 1
ATOM 3181 C CA . SER B 1 56 ? -5.285 -16.859 -31.469 1 90.19 56 SER B CA 1
ATOM 3182 C C . SER B 1 56 ? -4.863 -18.312 -31.562 1 90.19 56 SER B C 1
ATOM 3184 O O . SER B 1 56 ? -3.707 -18.609 -31.875 1 90.19 56 SER B O 1
ATOM 3186 N N . ASN B 1 57 ? -5.719 -19.203 -31.172 1 91.12 57 ASN B N 1
ATOM 3187 C CA . ASN B 1 57 ? -5.504 -20.641 -31.25 1 91.12 57 ASN B CA 1
ATOM 3188 C C . ASN B 1 57 ? -4.383 -21.094 -30.312 1 91.12 57 ASN B C 1
ATOM 3190 O O . ASN B 1 57 ? -3.627 -22.016 -30.641 1 91.12 57 ASN B O 1
ATOM 3194 N N . LYS B 1 58 ? -4.23 -20.391 -29.281 1 94.19 58 LYS B N 1
ATOM 3195 C CA . LYS B 1 58 ? -3.281 -20.766 -28.25 1 94.19 58 LYS B CA 1
ATOM 3196 C C . LYS B 1 58 ? -4 -21.344 -27.031 1 94.19 58 LYS B C 1
ATOM 3198 O O . LYS B 1 58 ? -5.082 -20.891 -26.656 1 94.19 58 LYS B O 1
ATOM 3203 N N . THR B 1 59 ? -3.373 -22.344 -26.484 1 95.75 59 THR B N 1
ATOM 3204 C CA . THR B 1 59 ? -3.906 -22.906 -25.25 1 95.75 59 THR B CA 1
ATOM 3205 C C . THR B 1 59 ? -3.744 -21.922 -24.094 1 95.75 59 THR B C 1
ATOM 3207 O O . THR B 1 59 ? -2.672 -21.328 -23.922 1 95.75 59 THR B O 1
ATOM 3210 N N . VAL B 1 60 ? -4.82 -21.703 -23.375 1 96.94 60 VAL B N 1
ATOM 3211 C CA . VAL B 1 60 ? -4.797 -20.766 -22.25 1 96.94 60 VAL B CA 1
ATOM 3212 C C . VAL B 1 60 ? -5.461 -21.422 -21.047 1 96.94 60 VAL B C 1
ATOM 3214 O O . VAL B 1 60 ? -6.121 -22.453 -21.172 1 96.94 60 VAL B O 1
ATOM 3217 N N . ALA B 1 61 ? -5.188 -20.891 -19.891 1 97.44 61 ALA B N 1
ATOM 3218 C CA . ALA B 1 61 ? -5.82 -21.312 -18.641 1 97.44 61 ALA B CA 1
ATOM 3219 C C . ALA B 1 61 ? -6.766 -20.234 -18.109 1 97.44 61 ALA B C 1
ATOM 3221 O O . ALA B 1 61 ? -6.406 -19.062 -18.062 1 97.44 61 ALA B O 1
ATOM 3222 N N . LEU B 1 62 ? -7.961 -20.594 -17.766 1 97.38 62 LEU B N 1
ATOM 3223 C CA . LEU B 1 62 ? -8.969 -19.703 -17.203 1 97.38 62 LEU B CA 1
ATOM 3224 C C . LEU B 1 62 ? -9.211 -20.016 -15.734 1 97.38 62 LEU B C 1
ATOM 3226 O O . LEU B 1 62 ? -9.688 -21.094 -15.383 1 97.38 62 LEU B O 1
ATOM 3230 N N . LYS B 1 63 ? -8.82 -19.094 -14.867 1 97.31 63 LYS B N 1
ATOM 3231 C CA . LYS B 1 63 ? -9.18 -19.188 -13.453 1 97.31 63 LYS B CA 1
ATOM 3232 C C . LYS B 1 63 ? -10.469 -18.438 -13.164 1 97.31 63 LYS B C 1
ATOM 3234 O O . LYS B 1 63 ? -10.539 -17.219 -13.367 1 97.31 63 LYS B O 1
ATOM 3239 N N . ILE B 1 64 ? -11.461 -19.156 -12.773 1 97.69 64 ILE B N 1
ATOM 3240 C CA . ILE B 1 64 ? -12.773 -18.562 -12.523 1 97.69 64 ILE B CA 1
ATOM 3241 C C . ILE B 1 64 ? -13.031 -18.484 -11.023 1 97.69 64 ILE B C 1
ATOM 3243 O O . ILE B 1 64 ? -13.078 -19.5 -10.336 1 97.69 64 ILE B O 1
ATOM 3247 N N . ILE B 1 65 ? -13.266 -17.266 -10.508 1 96.94 65 ILE B N 1
ATOM 3248 C CA . ILE B 1 65 ? -13.375 -17.016 -9.07 1 96.94 65 ILE B CA 1
ATOM 3249 C C . ILE B 1 65 ? -14.711 -16.328 -8.766 1 96.94 65 ILE B C 1
ATOM 3251 O O . ILE B 1 65 ? -14.953 -15.203 -9.203 1 96.94 65 ILE B O 1
ATOM 3255 N N . PRO B 1 66 ? -15.602 -17 -8.039 1 97.38 66 PRO B N 1
ATOM 3256 C CA . PRO B 1 66 ? -16.797 -16.281 -7.582 1 97.38 66 PRO B CA 1
ATOM 3257 C C . PRO B 1 66 ? -16.484 -15.148 -6.613 1 97.38 66 PRO B C 1
ATOM 3259 O O . PRO B 1 66 ? -15.609 -15.297 -5.75 1 97.38 66 PRO B O 1
ATOM 3262 N N . VAL B 1 67 ? -17.156 -14.016 -6.824 1 97 67 VAL B N 1
ATOM 3263 C CA . VAL B 1 67 ? -16.875 -12.867 -5.98 1 97 67 VAL B CA 1
ATOM 3264 C C . VAL B 1 67 ? -18.188 -12.227 -5.512 1 97 67 VAL B C 1
ATOM 3266 O O . VAL B 1 67 ? -19.219 -12.344 -6.18 1 97 67 VAL B O 1
ATOM 3269 N N . GLU B 1 68 ? -18.203 -11.555 -4.359 1 96.12 68 GLU B N 1
ATOM 3270 C CA . GLU B 1 68 ? -19.234 -10.664 -3.818 1 96.12 68 GLU B CA 1
ATOM 3271 C C . GLU B 1 68 ? -20.516 -11.422 -3.52 1 96.12 68 GLU B C 1
ATOM 3273 O O . GLU B 1 68 ? -21.547 -10.812 -3.234 1 96.12 68 GLU B O 1
ATOM 3278 N N . GLY B 1 69 ? -20.469 -12.727 -3.588 1 95 69 GLY B N 1
ATOM 3279 C CA . GLY B 1 69 ? -21.656 -13.492 -3.246 1 95 69 GLY B CA 1
ATOM 3280 C C . GLY B 1 69 ? -21.766 -13.805 -1.766 1 95 69 GLY B C 1
ATOM 3281 O O . GLY B 1 69 ? -20.766 -13.789 -1.05 1 95 69 GLY B O 1
ATOM 3282 N N . SER B 1 70 ? -22.922 -14.141 -1.31 1 92.5 70 SER B N 1
ATOM 3283 C CA . SER B 1 70 ? -23.156 -14.422 0.102 1 92.5 70 SER B CA 1
ATOM 3284 C C . SER B 1 70 ? -22.984 -15.906 0.409 1 92.5 70 SER B C 1
ATOM 3286 O O . SER B 1 70 ? -22.781 -16.281 1.564 1 92.5 70 SER B O 1
ATOM 3288 N N . GLN B 1 71 ? -23.062 -16.703 -0.603 1 91.44 71 GLN B N 1
ATOM 3289 C CA . GLN B 1 71 ? -22.891 -18.141 -0.398 1 91.44 71 GLN B CA 1
ATOM 3290 C C . GLN B 1 71 ? -21.438 -18.5 -0.188 1 91.44 71 GLN B C 1
ATOM 3292 O O . GLN B 1 71 ? -20.547 -17.953 -0.843 1 91.44 71 GLN B O 1
ATOM 3297 N N . GLN B 1 72 ? -21.234 -19.422 0.694 1 92.31 72 GLN B N 1
ATOM 3298 C CA . GLN B 1 72 ? -19.891 -19.953 0.879 1 92.31 72 GLN B CA 1
ATOM 3299 C C . GLN B 1 72 ? -19.5 -20.875 -0.272 1 92.31 72 GLN B C 1
ATOM 3301 O O . GLN B 1 72 ? -20.344 -21.578 -0.829 1 92.31 72 GLN B O 1
ATOM 3306 N N . VAL B 1 73 ? -18.344 -20.812 -0.636 1 91.69 73 VAL B N 1
ATOM 3307 C CA . VAL B 1 73 ? -17.766 -21.688 -1.646 1 91.69 73 VAL B CA 1
ATOM 3308 C C . VAL B 1 73 ? -16.625 -22.5 -1.028 1 91.69 73 VAL B C 1
ATOM 3310 O O . VAL B 1 73 ? -15.625 -21.938 -0.574 1 91.69 73 VAL B O 1
ATOM 3313 N N . ASN B 1 74 ? -16.781 -23.828 -0.993 1 92.19 74 ASN B N 1
ATOM 3314 C CA . ASN B 1 74 ? -15.773 -24.703 -0.393 1 92.19 74 ASN B CA 1
ATOM 3315 C C . ASN B 1 74 ? -15.516 -24.344 1.067 1 92.19 74 ASN B C 1
ATOM 3317 O O . ASN B 1 74 ? -14.375 -24.391 1.529 1 92.19 74 ASN B O 1
ATOM 3321 N N . GLY B 1 75 ? -16.484 -23.828 1.662 1 89.06 75 GLY B N 1
ATOM 3322 C CA . GLY B 1 75 ? -16.406 -23.531 3.082 1 89.06 75 GLY B CA 1
ATOM 3323 C C . GLY B 1 75 ? -15.883 -22.141 3.363 1 89.06 75 GLY B C 1
ATOM 3324 O O . GLY B 1 75 ? -15.703 -21.75 4.523 1 89.06 75 GLY B O 1
ATOM 3325 N N . GLU B 1 76 ? -15.609 -21.344 2.352 1 89.69 76 GLU B N 1
ATOM 3326 C CA . GLU B 1 76 ? -15.039 -20 2.52 1 89.69 76 GLU B CA 1
ATOM 3327 C C . GLU B 1 76 ? -15.969 -18.938 1.962 1 89.69 76 GLU B C 1
ATOM 3329 O O . GLU B 1 76 ? -16.75 -19.203 1.046 1 89.69 76 GLU B O 1
ATOM 3334 N N . GLN B 1 77 ? -15.875 -17.812 2.584 1 91.12 77 GLN B N 1
ATOM 3335 C CA . GLN B 1 77 ? -16.578 -16.672 2.014 1 91.12 77 GLN B CA 1
ATOM 3336 C C . GLN B 1 77 ? -15.984 -16.266 0.664 1 91.12 77 GLN B C 1
ATOM 3338 O O . GLN B 1 77 ? -14.781 -16.406 0.445 1 91.12 77 GLN B O 1
ATOM 3343 N N . GLN B 1 78 ? -16.859 -15.859 -0.2 1 94.12 78 GLN B N 1
ATOM 3344 C CA . GLN B 1 78 ? -16.375 -15.359 -1.479 1 94.12 78 GLN B CA 1
ATOM 3345 C C . GLN B 1 78 ? -15.539 -14.094 -1.289 1 94.12 78 GLN B C 1
ATOM 3347 O O . GLN B 1 78 ? -15.805 -13.297 -0.384 1 94.12 78 GLN B O 1
ATOM 3352 N N . LYS B 1 79 ? -14.555 -13.922 -2.137 1 91.12 79 LYS B N 1
ATOM 3353 C CA . LYS B 1 79 ? -13.734 -12.711 -2.09 1 91.12 79 LYS B CA 1
ATOM 3354 C C . LYS B 1 79 ? -14.562 -11.477 -2.438 1 91.12 79 LYS B C 1
ATOM 3356 O O . LYS B 1 79 ? -15.5 -11.555 -3.23 1 91.12 79 LYS B O 1
ATOM 3361 N N . THR B 1 80 ? -14.195 -10.398 -1.843 1 91.12 80 THR B N 1
ATOM 3362 C CA . THR B 1 80 ? -14.781 -9.109 -2.189 1 91.12 80 THR B CA 1
ATOM 3363 C C . THR B 1 80 ? -14.062 -8.5 -3.393 1 91.12 80 THR B C 1
ATOM 3365 O O . THR B 1 80 ? -13.008 -8.977 -3.801 1 91.12 80 THR B O 1
ATOM 3368 N N . PHE B 1 81 ? -14.617 -7.426 -3.943 1 91 81 PHE B N 1
ATOM 3369 C CA . PHE B 1 81 ? -13.969 -6.691 -5.02 1 91 81 PHE B CA 1
ATOM 3370 C C . PHE B 1 81 ? -12.633 -6.121 -4.555 1 91 81 PHE B C 1
ATOM 3372 O O . PHE B 1 81 ? -11.664 -6.082 -5.32 1 91 81 PHE B O 1
ATOM 3379 N N . GLY B 1 82 ? -12.57 -5.695 -3.35 1 84.31 82 GLY B N 1
ATOM 3380 C CA . GLY B 1 82 ? -11.312 -5.195 -2.807 1 84.31 82 GLY B CA 1
ATOM 3381 C C . GLY B 1 82 ? -10.219 -6.246 -2.781 1 84.31 82 GLY B C 1
ATOM 3382 O O . GLY B 1 82 ? -9.086 -5.973 -3.18 1 84.31 82 GLY B O 1
ATOM 3383 N N . GLU B 1 83 ? -10.609 -7.383 -2.322 1 84.19 83 GLU B N 1
ATOM 3384 C CA . GLU B 1 83 ? -9.641 -8.469 -2.23 1 84.19 83 GLU B CA 1
ATOM 3385 C C . GLU B 1 83 ? -9.195 -8.93 -3.617 1 84.19 83 GLU B C 1
ATOM 3387 O O . GLU B 1 83 ? -8.016 -9.211 -3.834 1 84.19 83 GLU B O 1
ATOM 3392 N N . ILE B 1 84 ? -10.117 -9.016 -4.496 1 90.75 84 ILE B N 1
ATOM 3393 C CA . ILE B 1 84 ? -9.789 -9.539 -5.82 1 90.75 84 ILE B CA 1
ATOM 3394 C C . ILE B 1 84 ? -8.977 -8.5 -6.598 1 90.75 84 ILE B C 1
ATOM 3396 O O . ILE B 1 84 ? -8.172 -8.859 -7.457 1 90.75 84 ILE B O 1
ATOM 3400 N N . LEU B 1 85 ? -9.258 -7.215 -6.344 1 89.69 85 LEU B N 1
ATOM 3401 C CA . LEU B 1 85 ? -8.469 -6.152 -6.961 1 89.69 85 LEU B CA 1
ATOM 3402 C C . LEU B 1 85 ? -6.984 -6.332 -6.66 1 89.69 85 LEU B C 1
ATOM 3404 O O . LEU B 1 85 ? -6.137 -6.121 -7.535 1 89.69 85 LEU B O 1
ATOM 3408 N N . HIS B 1 86 ? -6.66 -6.758 -5.508 1 89.19 86 HIS B N 1
ATOM 3409 C CA . HIS B 1 86 ? -5.281 -7.035 -5.117 1 89.19 86 HIS B CA 1
ATOM 3410 C C . HIS B 1 86 ? -4.672 -8.117 -6 1 89.19 86 HIS B C 1
ATOM 3412 O O . HIS B 1 86 ? -3.535 -7.98 -6.461 1 89.19 86 HIS B O 1
ATOM 3418 N N . GLU B 1 87 ? -5.391 -9.086 -6.168 1 89.75 87 GLU B N 1
ATOM 3419 C CA . GLU B 1 87 ? -4.918 -10.195 -6.988 1 89.75 87 GLU B CA 1
ATOM 3420 C C . GLU B 1 87 ? -4.699 -9.766 -8.438 1 89.75 87 GLU B C 1
ATOM 3422 O O . GLU B 1 87 ? -3.736 -10.188 -9.078 1 89.75 87 GLU B O 1
ATOM 3427 N N . ILE B 1 88 ? -5.613 -8.938 -8.891 1 93.94 88 ILE B N 1
ATOM 3428 C CA . ILE B 1 88 ? -5.504 -8.422 -10.25 1 93.94 88 ILE B CA 1
ATOM 3429 C C . ILE B 1 88 ? -4.223 -7.605 -10.391 1 93.94 88 ILE B C 1
ATOM 3431 O O . ILE B 1 88 ? -3.432 -7.836 -11.312 1 93.94 88 ILE B O 1
ATOM 3435 N N . ILE B 1 89 ? -3.984 -6.75 -9.461 1 92.31 89 ILE B N 1
ATOM 3436 C CA . ILE B 1 89 ? -2.846 -5.84 -9.5 1 92.31 89 ILE B CA 1
ATOM 3437 C C . ILE B 1 89 ? -1.545 -6.637 -9.453 1 92.31 89 ILE B C 1
ATOM 3439 O O . ILE B 1 89 ? -0.647 -6.426 -10.273 1 92.31 89 ILE B O 1
ATOM 3443 N N . ILE B 1 90 ? -1.471 -7.562 -8.586 1 95.38 90 ILE B N 1
ATOM 3444 C CA . ILE B 1 90 ? -0.261 -8.359 -8.422 1 95.38 90 ILE B CA 1
ATOM 3445 C C . ILE B 1 90 ? -0.011 -9.188 -9.68 1 95.38 90 ILE B C 1
ATOM 3447 O O . ILE B 1 90 ? 1.113 -9.242 -10.18 1 95.38 90 ILE B O 1
ATOM 3451 N N . SER B 1 91 ? -1.046 -9.789 -10.18 1 96.69 91 SER B N 1
ATOM 3452 C CA . SER B 1 91 ? -0.913 -10.602 -11.391 1 96.69 91 SER B CA 1
ATOM 3453 C C . SER B 1 91 ? -0.412 -9.766 -12.562 1 96.69 91 SER B C 1
ATOM 3455 O O . SER B 1 91 ? 0.444 -10.211 -13.328 1 96.69 91 SER B O 1
ATOM 3457 N N . LYS B 1 92 ? -0.947 -8.586 -12.711 1 95.38 92 LYS B N 1
ATOM 3458 C CA . LYS B 1 92 ? -0.541 -7.699 -13.797 1 95.38 92 LYS B CA 1
ATOM 3459 C C . LYS B 1 92 ? 0.927 -7.301 -13.664 1 95.38 92 LYS B C 1
ATOM 3461 O O . LYS B 1 92 ? 1.681 -7.355 -14.633 1 95.38 92 LYS B O 1
ATOM 3466 N N . GLU B 1 93 ? 1.319 -6.918 -12.484 1 94.38 93 GLU B N 1
ATOM 3467 C CA . GLU B 1 93 ? 2.68 -6.449 -12.242 1 94.38 93 GLU B CA 1
ATOM 3468 C C . GLU B 1 93 ? 3.697 -7.559 -12.477 1 94.38 93 GLU B C 1
ATOM 3470 O O . GLU B 1 93 ? 4.738 -7.336 -13.102 1 94.38 93 GLU B O 1
ATOM 3475 N N . LEU B 1 94 ? 3.383 -8.727 -11.961 1 97.94 94 LEU B N 1
ATOM 3476 C CA . LEU B 1 94 ? 4.309 -9.844 -12.125 1 97.94 94 LEU B CA 1
ATOM 3477 C C . LEU B 1 94 ? 4.363 -10.289 -13.586 1 97.94 94 LEU B C 1
ATOM 3479 O O . LEU B 1 94 ? 5.43 -10.648 -14.086 1 97.94 94 LEU B O 1
ATOM 3483 N N . SER B 1 95 ? 3.236 -10.273 -14.234 1 97.44 95 SER B N 1
ATOM 3484 C CA . SER B 1 95 ? 3.184 -10.602 -15.656 1 97.44 95 SER B CA 1
ATOM 3485 C C . SER B 1 95 ? 4.059 -9.656 -16.469 1 97.44 95 SER B C 1
ATOM 3487 O O . SER B 1 95 ? 4.676 -10.07 -17.453 1 97.44 95 SER B O 1
ATOM 3489 N N . CYS B 1 96 ? 4.211 -8.445 -16.094 1 96.25 96 CYS B N 1
ATOM 3490 C CA . CYS B 1 96 ? 4.906 -7.41 -16.859 1 96.25 96 CYS B CA 1
ATOM 3491 C C . CYS B 1 96 ? 6.406 -7.457 -16.594 1 96.25 96 CYS B C 1
ATOM 3493 O O . CYS B 1 96 ? 7.18 -6.797 -17.297 1 96.25 96 CYS B O 1
ATOM 3495 N N . LEU B 1 97 ? 6.871 -8.258 -15.68 1 96.75 97 LEU B N 1
ATOM 3496 C CA . LEU B 1 97 ? 8.297 -8.32 -15.367 1 96.75 97 LEU B CA 1
ATOM 3497 C C . LEU B 1 97 ? 9.094 -8.781 -16.578 1 96.75 97 LEU B C 1
ATOM 3499 O O . LEU B 1 97 ? 10.289 -8.484 -16.688 1 96.75 97 LEU B O 1
ATOM 3503 N N . ASN B 1 98 ? 8.453 -9.492 -17.5 1 96.5 98 ASN B N 1
ATOM 3504 C CA . ASN B 1 98 ? 9.164 -10 -18.672 1 96.5 98 ASN B CA 1
ATOM 3505 C C . ASN B 1 98 ? 9.422 -8.906 -19.703 1 96.5 98 ASN B C 1
ATOM 3507 O O . ASN B 1 98 ? 10.125 -9.125 -20.688 1 96.5 98 ASN B O 1
ATOM 3511 N N . MET B 1 99 ? 8.938 -7.73 -19.484 1 94.81 99 MET B N 1
ATOM 3512 C CA . MET B 1 99 ? 9.109 -6.621 -20.422 1 94.81 99 MET B CA 1
ATOM 3513 C C . MET B 1 99 ? 9.961 -5.516 -19.797 1 94.81 99 MET B C 1
ATOM 3515 O O . MET B 1 99 ? 10.211 -4.492 -20.438 1 94.81 99 MET B O 1
ATOM 3519 N N . LYS B 1 100 ? 10.398 -5.723 -18.531 1 93.94 100 LYS B N 1
ATOM 3520 C CA . LYS B 1 100 ? 11.156 -4.691 -17.828 1 93.94 100 LYS B CA 1
ATOM 3521 C C . LYS B 1 100 ? 12.617 -4.691 -18.266 1 93.94 100 LYS B C 1
ATOM 3523 O O . LYS B 1 100 ? 13.062 -5.609 -18.953 1 93.94 100 LYS B O 1
ATOM 3528 N N . GLU B 1 101 ? 13.367 -3.646 -17.938 1 93.38 101 GLU B N 1
ATOM 3529 C CA . GLU B 1 101 ? 14.719 -3.482 -18.469 1 93.38 101 GLU B CA 1
ATOM 3530 C C . GLU B 1 101 ? 15.766 -3.715 -17.391 1 93.38 101 GLU B C 1
ATOM 3532 O O . GLU B 1 101 ? 16.859 -4.223 -17.672 1 93.38 101 GLU B O 1
ATOM 3537 N N . ILE B 1 102 ? 15.492 -3.373 -16.141 1 94.25 102 ILE B N 1
ATOM 3538 C CA . ILE B 1 102 ? 16.484 -3.383 -15.07 1 94.25 102 ILE B CA 1
ATOM 3539 C C . ILE B 1 102 ? 16.391 -4.688 -14.281 1 94.25 102 ILE B C 1
ATOM 3541 O O . ILE B 1 102 ? 17.406 -5.25 -13.867 1 94.25 102 ILE B O 1
ATOM 3545 N N . ASN B 1 103 ? 15.188 -5.105 -13.977 1 96.81 103 ASN B N 1
ATOM 3546 C CA . ASN B 1 103 ? 14.836 -6.383 -13.359 1 96.81 103 ASN B CA 1
ATOM 3547 C C . ASN B 1 103 ? 13.773 -7.121 -14.164 1 96.81 103 ASN B C 1
ATOM 3549 O O . ASN B 1 103 ? 12.594 -6.758 -14.133 1 96.81 103 ASN B O 1
ATOM 3553 N N . LYS B 1 104 ? 14.234 -8.172 -14.836 1 97.88 104 LYS B N 1
ATOM 3554 C CA . LYS B 1 104 ? 13.398 -8.844 -15.836 1 97.88 104 LYS B CA 1
ATOM 3555 C C . LYS B 1 104 ? 13.43 -10.359 -15.641 1 97.88 104 LYS B C 1
ATOM 3557 O O . LYS B 1 104 ? 14.484 -10.938 -15.352 1 97.88 104 LYS B O 1
ATOM 3562 N N . THR B 1 105 ? 12.305 -11 -15.742 1 98.56 105 THR B N 1
ATOM 3563 C CA . THR B 1 105 ? 12.219 -12.453 -15.703 1 98.56 105 THR B CA 1
ATOM 3564 C C . THR B 1 105 ? 10.953 -12.938 -16.406 1 98.56 105 THR B C 1
ATOM 3566 O O . THR B 1 105 ? 9.977 -12.195 -16.516 1 98.56 105 THR B O 1
ATOM 3569 N N . ASP B 1 106 ? 11.008 -14.062 -16.922 1 97.69 106 ASP B N 1
ATOM 3570 C CA . ASP B 1 106 ? 9.844 -14.719 -17.5 1 97.69 106 ASP B CA 1
ATOM 3571 C C . ASP B 1 106 ? 9.328 -15.828 -16.594 1 97.69 106 ASP B C 1
ATOM 3573 O O . ASP B 1 106 ? 8.656 -16.75 -17.047 1 97.69 106 ASP B O 1
ATOM 3577 N N . GLY B 1 107 ? 9.664 -15.758 -15.336 1 98.44 107 GLY B N 1
ATOM 3578 C CA . GLY B 1 107 ? 9.375 -16.844 -14.422 1 98.44 107 GLY B CA 1
ATOM 3579 C C . GLY B 1 107 ? 7.977 -16.781 -13.836 1 98.44 107 GLY B C 1
ATOM 3580 O O . GLY B 1 107 ? 7.559 -17.688 -13.109 1 98.44 107 GLY B O 1
ATOM 3581 N N . PHE B 1 108 ? 7.207 -15.727 -14.102 1 98.81 108 PHE B N 1
ATOM 3582 C CA . PHE B 1 108 ? 5.836 -15.586 -13.625 1 98.81 108 PHE B CA 1
ATOM 3583 C C . PHE B 1 108 ? 4.844 -15.742 -14.773 1 98.81 108 PHE B C 1
ATOM 3585 O O . PHE B 1 108 ? 5.09 -15.25 -15.883 1 98.81 108 PHE B O 1
ATOM 3592 N N . ILE B 1 109 ? 3.754 -16.406 -14.492 1 98.5 109 ILE B N 1
ATOM 3593 C CA . ILE B 1 109 ? 2.789 -16.734 -15.539 1 98.5 109 ILE B CA 1
ATOM 3594 C C . ILE B 1 109 ? 2.223 -15.445 -16.141 1 98.5 109 ILE B C 1
ATOM 3596 O O . ILE B 1 109 ? 1.943 -14.484 -15.414 1 98.5 109 ILE B O 1
ATOM 3600 N N . GLY B 1 110 ? 2.121 -15.43 -17.406 1 97.88 110 GLY B N 1
ATOM 3601 C CA . GLY B 1 110 ? 1.58 -14.273 -18.094 1 97.88 110 GLY B CA 1
ATOM 3602 C C . GLY B 1 110 ? 0.074 -14.148 -17.969 1 97.88 110 GLY B C 1
ATOM 3603 O O . GLY B 1 110 ? -0.649 -15.141 -18.094 1 97.88 110 GLY B O 1
ATOM 3604 N N . LEU B 1 111 ? -0.396 -12.977 -17.625 1 97.94 111 LEU B N 1
ATOM 3605 C CA . LEU B 1 111 ? -1.818 -12.648 -17.625 1 97.94 111 LEU B CA 1
ATOM 3606 C C . LEU B 1 111 ? -2.258 -12.117 -18.969 1 97.94 111 LEU B C 1
ATOM 3608 O O . LEU B 1 111 ? -1.803 -11.055 -19.406 1 97.94 111 LEU B O 1
ATOM 3612 N N . ASN B 1 112 ? -3.166 -12.812 -19.594 1 96.56 112 ASN B N 1
ATOM 3613 C CA . ASN B 1 112 ? -3.58 -12.453 -20.953 1 96.56 112 ASN B CA 1
ATOM 3614 C C . ASN B 1 112 ? -4.789 -11.523 -20.938 1 96.56 112 ASN B C 1
ATOM 3616 O O . ASN B 1 112 ? -4.906 -10.633 -21.781 1 96.56 112 ASN B O 1
ATOM 3620 N N . ASN B 1 113 ? -5.676 -11.812 -20.047 1 95.19 113 ASN B N 1
ATOM 3621 C CA . ASN B 1 113 ? -6.938 -11.078 -20.047 1 95.19 113 ASN B CA 1
ATOM 3622 C C . ASN B 1 113 ? -7.668 -11.211 -18.719 1 95.19 113 ASN B C 1
ATOM 3624 O O . ASN B 1 113 ? -7.344 -12.086 -17.906 1 95.19 113 ASN B O 1
ATOM 3628 N N . LEU B 1 114 ? -8.57 -10.289 -18.5 1 97.06 114 LEU B N 1
ATOM 3629 C CA . LEU B 1 114 ? -9.422 -10.25 -17.312 1 97.06 114 LEU B CA 1
ATOM 3630 C C . LEU B 1 114 ? -10.875 -9.992 -17.703 1 97.06 114 LEU B C 1
ATOM 3632 O O . LEU B 1 114 ? -11.156 -9.141 -18.562 1 97.06 114 LEU B O 1
ATOM 3636 N N . HIS B 1 115 ? -11.805 -10.734 -17.125 1 97.38 115 HIS B N 1
ATOM 3637 C CA . HIS B 1 115 ? -13.227 -10.492 -17.344 1 97.38 115 HIS B CA 1
ATOM 3638 C C . HIS B 1 115 ? -14.023 -10.625 -16.047 1 97.38 115 HIS B C 1
ATOM 3640 O O . HIS B 1 115 ? -13.766 -11.523 -15.25 1 97.38 115 HIS B O 1
ATOM 3646 N N . CYS B 1 116 ? -14.867 -9.688 -15.828 1 98.19 116 CYS B N 1
ATOM 3647 C CA . CYS B 1 116 ? -15.891 -9.828 -14.805 1 98.19 116 CYS B CA 1
ATOM 3648 C C . CYS B 1 116 ? -17.219 -10.258 -15.406 1 98.19 116 CYS B C 1
ATOM 3650 O O . CYS B 1 116 ? -17.719 -9.625 -16.344 1 98.19 116 CYS B O 1
ATOM 3652 N N . VAL B 1 117 ? -17.766 -11.305 -14.898 1 98.38 117 VAL B N 1
ATOM 3653 C CA . VAL B 1 117 ? -18.969 -11.852 -15.508 1 98.38 117 VAL B CA 1
ATOM 3654 C C . VAL B 1 117 ? -20.047 -12.062 -14.438 1 98.38 117 VAL B C 1
ATOM 3656 O O . VAL B 1 117 ? -19.734 -12.086 -13.242 1 98.38 117 VAL B O 1
ATOM 3659 N N . ARG B 1 118 ? -21.219 -12.141 -14.875 1 98.25 118 ARG B N 1
ATOM 3660 C CA . ARG B 1 118 ? -22.375 -12.391 -14.016 1 98.25 118 ARG B CA 1
ATOM 3661 C C . ARG B 1 118 ? -23.266 -13.492 -14.578 1 98.25 118 ARG B C 1
ATOM 3663 O O . ARG B 1 118 ? -23.5 -13.547 -15.789 1 98.25 118 ARG B O 1
ATOM 3670 N N . GLY B 1 119 ? -23.719 -14.383 -13.68 1 97.38 119 GLY B N 1
ATOM 3671 C CA . GLY B 1 119 ? -24.656 -15.414 -14.109 1 97.38 119 GLY B CA 1
ATOM 3672 C C . GLY B 1 119 ? -24.391 -16.766 -13.469 1 97.38 119 GLY B C 1
ATOM 3673 O O . GLY B 1 119 ? -23.516 -16.891 -12.609 1 97.38 119 GLY B O 1
ATOM 3674 N N . CYS B 1 120 ? -25.188 -17.734 -13.906 1 96.81 120 CYS B N 1
ATOM 3675 C CA . CYS B 1 120 ? -24.984 -19.109 -13.469 1 96.81 120 CYS B CA 1
ATOM 3676 C C . CYS B 1 120 ? -23.766 -19.734 -14.164 1 96.81 120 CYS B C 1
ATOM 3678 O O . CYS B 1 120 ? -23.422 -19.328 -15.281 1 96.81 120 CYS B O 1
ATOM 3680 N N . TYR B 1 121 ? -23.156 -20.641 -13.461 1 96.38 121 TYR B N 1
ATOM 3681 C CA . TYR B 1 121 ? -22.062 -21.391 -14.078 1 96.38 121 TYR B CA 1
ATOM 3682 C C . TYR B 1 121 ? -22.547 -22.125 -15.328 1 96.38 121 TYR B C 1
ATOM 3684 O O . TYR B 1 121 ? -23.547 -22.844 -15.281 1 96.38 121 TYR B O 1
ATOM 3692 N N . PRO B 1 122 ? -21.969 -21.969 -16.516 1 96.94 122 PRO B N 1
ATOM 3693 C CA . PRO B 1 122 ? -22.469 -22.562 -17.766 1 96.94 122 PRO B CA 1
ATOM 3694 C C . PRO B 1 122 ? -22.422 -24.078 -17.766 1 96.94 122 PRO B C 1
ATOM 3696 O O . PRO B 1 122 ? -21.5 -24.672 -17.203 1 96.94 122 PRO B O 1
ATOM 3699 N N . ASP B 1 123 ? -23.281 -24.688 -18.516 1 96.31 123 ASP B N 1
ATOM 3700 C CA . ASP B 1 123 ? -23.406 -26.141 -18.578 1 96.31 123 ASP B CA 1
ATOM 3701 C C . ASP B 1 123 ? -22.109 -26.781 -19.094 1 96.31 123 ASP B C 1
ATOM 3703 O O . ASP B 1 123 ? -21.688 -27.828 -18.609 1 96.31 123 ASP B O 1
ATOM 3707 N N . ALA B 1 124 ? -21.562 -26.188 -20.094 1 96.88 124 ALA B N 1
ATOM 3708 C CA . ALA B 1 124 ? -20.344 -26.734 -20.688 1 96.88 124 ALA B CA 1
ATOM 3709 C C . ALA B 1 124 ? -19.219 -26.797 -19.656 1 96.88 124 ALA B C 1
ATOM 3711 O O . ALA B 1 124 ? -18.438 -27.75 -19.641 1 96.88 124 ALA B O 1
ATOM 3712 N N . LEU B 1 125 ? -19.078 -25.812 -18.844 1 97.56 125 LEU B N 1
ATOM 3713 C CA . LEU B 1 125 ? -18.062 -25.797 -17.797 1 97.56 125 LEU B CA 1
ATOM 3714 C C . LEU B 1 125 ? -18.375 -26.812 -16.703 1 97.56 125 LEU B C 1
ATOM 3716 O O . LEU B 1 125 ? -17.469 -27.422 -16.141 1 97.56 125 LEU B O 1
ATOM 3720 N N . LEU B 1 126 ? -19.672 -26.953 -16.391 1 97.75 126 LEU B N 1
ATOM 3721 C CA . LEU B 1 126 ? -20.078 -27.969 -15.414 1 97.75 126 LEU B CA 1
ATOM 3722 C C . LEU B 1 126 ? -19.766 -29.375 -15.914 1 97.75 126 LEU B C 1
ATOM 3724 O O . LEU B 1 126 ? -19.359 -30.234 -15.133 1 97.75 126 LEU B O 1
ATOM 3728 N N . LYS B 1 127 ? -19.969 -29.531 -17.203 1 97.5 127 LYS B N 1
ATOM 3729 C CA . LYS B 1 127 ? -19.609 -30.828 -17.781 1 97.5 127 LYS B CA 1
ATOM 3730 C C . LYS B 1 127 ? -18.109 -31.078 -17.672 1 97.5 127 LYS B C 1
ATOM 3732 O O . LYS B 1 127 ? -17.688 -32.188 -17.375 1 97.5 127 LYS B O 1
ATOM 3737 N N . ALA B 1 128 ? -17.359 -30.062 -18 1 97.75 128 ALA B N 1
ATOM 3738 C CA . ALA B 1 128 ? -15.906 -30.172 -17.844 1 97.75 128 ALA B CA 1
ATOM 3739 C C . ALA B 1 128 ? -15.531 -30.484 -16.391 1 97.75 128 ALA B C 1
ATOM 3741 O O . ALA B 1 128 ? -14.625 -31.266 -16.141 1 97.75 128 ALA B O 1
ATOM 3742 N N . TRP B 1 129 ? -16.219 -29.844 -15.445 1 98.06 129 TRP B N 1
ATOM 3743 C CA . TRP B 1 129 ? -16.016 -30.094 -14.023 1 98.06 129 TRP B CA 1
ATOM 3744 C C . TRP B 1 129 ? -16.312 -31.547 -13.68 1 98.06 129 TRP B C 1
ATOM 3746 O O . TRP B 1 129 ? -15.523 -32.219 -13.008 1 98.06 129 TRP B O 1
ATOM 3756 N N . ASP B 1 130 ? -17.422 -32.094 -14.156 1 98.19 130 ASP B N 1
ATOM 3757 C CA . ASP B 1 130 ? -17.844 -33.469 -13.906 1 98.19 130 ASP B CA 1
ATOM 3758 C C . ASP B 1 130 ? -16.812 -34.469 -14.43 1 98.19 130 ASP B C 1
ATOM 3760 O O . ASP B 1 130 ? -16.547 -35.469 -13.789 1 98.19 130 ASP B O 1
ATOM 3764 N N . LYS B 1 131 ? -16.359 -34.156 -15.633 1 97.75 131 LYS B N 1
ATOM 3765 C CA . LYS B 1 131 ? -15.336 -35.031 -16.219 1 97.75 131 LYS B CA 1
ATOM 3766 C C . LYS B 1 131 ? -14.094 -35.094 -15.336 1 97.75 131 LYS B C 1
ATOM 3768 O O . LYS B 1 131 ? -13.555 -36.188 -15.094 1 97.75 131 LYS B O 1
ATOM 3773 N N . PHE B 1 132 ? -13.648 -34 -14.891 1 97.38 132 PHE B N 1
ATOM 3774 C CA . PHE B 1 132 ? -12.5 -33.906 -14 1 97.38 132 PHE B CA 1
ATOM 3775 C C . PHE B 1 132 ? -12.758 -34.688 -12.703 1 97.38 132 PHE B C 1
ATOM 3777 O O . PHE B 1 132 ? -11.898 -35.438 -12.227 1 97.38 132 PHE B O 1
ATOM 3784 N N . ASP B 1 133 ? -13.906 -34.5 -12.117 1 97.31 133 ASP B N 1
ATOM 3785 C CA . ASP B 1 133 ? -14.289 -35.156 -10.875 1 97.31 133 ASP B CA 1
ATOM 3786 C C . ASP B 1 133 ? -14.281 -36.688 -11.039 1 97.31 133 ASP B C 1
ATOM 3788 O O . ASP B 1 133 ? -13.828 -37.406 -10.156 1 97.31 133 ASP B O 1
ATOM 3792 N N . ARG B 1 134 ? -14.758 -37.156 -12.125 1 97.19 134 ARG B N 1
ATOM 3793 C CA . ARG B 1 134 ? -14.797 -38.562 -12.406 1 97.19 134 ARG B CA 1
ATOM 3794 C C . ARG B 1 134 ? -13.391 -39.156 -12.57 1 97.19 134 ARG B C 1
ATOM 3796 O O . ARG B 1 134 ? -13.102 -40.25 -12.086 1 97.19 134 ARG B O 1
ATOM 3803 N N . GLN B 1 135 ? -12.539 -38.375 -13.211 1 95.94 135 GLN B N 1
ATOM 3804 C CA . GLN B 1 135 ? -11.227 -38.875 -13.602 1 95.94 135 GLN B CA 1
ATOM 3805 C C . GLN B 1 135 ? -10.211 -38.688 -12.477 1 95.94 135 GLN B C 1
ATOM 3807 O O . GLN B 1 135 ? -9.359 -39.562 -12.258 1 95.94 135 GLN B O 1
ATOM 3812 N N . LYS B 1 136 ? -10.242 -37.594 -11.805 1 92.31 136 LYS B N 1
ATOM 3813 C CA . LYS B 1 136 ? -9.18 -37.25 -10.867 1 92.31 136 LYS B CA 1
ATOM 3814 C C . LYS B 1 136 ? -9.734 -37.031 -9.461 1 92.31 136 LYS B C 1
ATOM 3816 O O . LYS B 1 136 ? -8.977 -37.062 -8.484 1 92.31 136 LYS B O 1
ATOM 3821 N N . GLY B 1 137 ? -11.07 -36.938 -9.359 1 93.81 137 GLY B N 1
ATOM 3822 C CA . GLY B 1 137 ? -11.664 -36.625 -8.07 1 93.81 137 GLY B CA 1
ATOM 3823 C C . GLY B 1 137 ? -11.492 -35.156 -7.676 1 93.81 137 GLY B C 1
ATOM 3824 O O . GLY B 1 137 ? -10.375 -34.688 -7.473 1 93.81 137 GLY B O 1
ATOM 3825 N N . SER B 1 138 ? -12.555 -34.406 -7.543 1 94.38 138 SER B N 1
ATOM 3826 C CA . SER B 1 138 ? -12.523 -33 -7.133 1 94.38 138 SER B CA 1
ATOM 3827 C C . SER B 1 138 ? -12.695 -32.875 -5.621 1 94.38 138 SER B C 1
ATOM 3829 O O . SER B 1 138 ? -13.477 -33.594 -5.012 1 94.38 138 SER B O 1
ATOM 3831 N N . GLU B 1 139 ? -11.953 -31.953 -5.027 1 92.62 139 GLU B N 1
ATOM 3832 C CA . GLU B 1 139 ? -12.117 -31.641 -3.611 1 92.62 139 GLU B CA 1
ATOM 3833 C C . GLU B 1 139 ? -13.102 -30.484 -3.416 1 92.62 139 GLU B C 1
ATOM 3835 O O . GLU B 1 139 ? -13.594 -30.266 -2.305 1 92.62 139 GLU B O 1
ATOM 3840 N N . ASN B 1 140 ? -13.422 -29.781 -4.477 1 95.5 140 ASN B N 1
ATOM 3841 C CA . ASN B 1 140 ? -14.281 -28.609 -4.406 1 95.5 140 ASN B CA 1
ATOM 3842 C C . ASN B 1 140 ? -15.75 -28.969 -4.57 1 95.5 140 ASN B C 1
ATOM 3844 O O . ASN B 1 140 ? -16.078 -30.016 -5.129 1 95.5 140 ASN B O 1
ATOM 3848 N N . ASP B 1 141 ? -16.562 -28.062 -4.074 1 93.81 141 ASP B N 1
ATOM 3849 C CA . ASP B 1 141 ? -18 -28.156 -4.371 1 93.81 141 ASP B CA 1
ATOM 3850 C C . ASP B 1 141 ? -18.266 -27.922 -5.855 1 93.81 141 ASP B C 1
ATOM 3852 O O . ASP B 1 141 ? -17.641 -27.047 -6.477 1 93.81 141 ASP B O 1
ATOM 3856 N N . ARG B 1 142 ? -19.125 -28.766 -6.367 1 96.75 142 ARG B N 1
ATOM 3857 C CA . ARG B 1 142 ? -19.562 -28.516 -7.738 1 96.75 142 ARG B CA 1
ATOM 3858 C C . ARG B 1 142 ? -20.219 -27.141 -7.852 1 96.75 142 ARG B C 1
ATOM 3860 O O . ARG B 1 142 ? -21.125 -26.812 -7.086 1 96.75 142 ARG B O 1
ATOM 3867 N N . PRO B 1 143 ? -19.75 -26.328 -8.766 1 96.38 143 PRO B N 1
ATOM 3868 C CA . PRO B 1 143 ? -20.234 -24.953 -8.789 1 96.38 143 PRO B CA 1
ATOM 3869 C C . PRO B 1 143 ? -21.547 -24.797 -9.547 1 96.38 143 PRO B C 1
ATOM 3871 O O . PRO B 1 143 ? -21.672 -23.906 -10.406 1 96.38 143 PRO B O 1
ATOM 3874 N N . ASP B 1 144 ? -22.562 -25.547 -9.195 1 96.5 144 ASP B N 1
ATOM 3875 C CA . ASP B 1 144 ? -23.859 -25.5 -9.859 1 96.5 144 ASP B CA 1
ATOM 3876 C C . ASP B 1 144 ? -24.906 -24.844 -8.953 1 96.5 144 ASP B C 1
ATOM 3878 O O . ASP B 1 144 ? -26.094 -24.906 -9.234 1 96.5 144 ASP B O 1
ATOM 3882 N N . PHE B 1 145 ? -24.547 -24.203 -7.938 1 95.75 145 PHE B N 1
ATOM 3883 C CA . PHE B 1 145 ? -25.5 -23.703 -6.961 1 95.75 145 PHE B CA 1
ATOM 3884 C C . PHE B 1 145 ? -25.625 -22.188 -7.047 1 95.75 145 PHE B C 1
ATOM 3886 O O . PHE B 1 145 ? -26.422 -21.578 -6.336 1 95.75 145 PHE B O 1
ATOM 3893 N N . PHE B 1 146 ? -24.797 -21.578 -7.883 1 95.44 146 PHE B N 1
ATOM 3894 C CA . PHE B 1 146 ? -24.844 -20.141 -8.008 1 95.44 146 PHE B CA 1
ATOM 3895 C C . PHE B 1 146 ? -26.109 -19.688 -8.742 1 95.44 146 PHE B C 1
ATOM 3897 O O . PHE B 1 146 ? -26.547 -20.359 -9.68 1 95.44 146 PHE B O 1
ATOM 3904 N N . ASP B 1 147 ? -26.656 -18.547 -8.383 1 95 147 ASP B N 1
ATOM 3905 C CA . ASP B 1 147 ? -27.812 -18 -9.102 1 95 147 ASP B CA 1
ATOM 3906 C C . ASP B 1 147 ? -27.359 -17.094 -10.25 1 95 147 ASP B C 1
ATOM 3908 O O . ASP B 1 147 ? -26.172 -17.031 -10.562 1 95 147 ASP B O 1
ATOM 3912 N N . ASP B 1 148 ? -28.359 -16.484 -10.922 1 96.25 148 ASP B N 1
ATOM 3913 C CA . ASP B 1 148 ? -28.078 -15.742 -12.141 1 96.25 148 ASP B CA 1
ATOM 3914 C C . ASP B 1 148 ? -27.516 -14.359 -11.82 1 96.25 148 ASP B C 1
ATOM 3916 O O . ASP B 1 148 ? -27.094 -13.633 -12.727 1 96.25 148 ASP B O 1
ATOM 3920 N N . GLU B 1 149 ? -27.359 -14.008 -10.547 1 97.06 149 GLU B N 1
ATOM 3921 C CA . GLU B 1 149 ? -26.828 -12.703 -10.156 1 97.06 149 GLU B CA 1
ATOM 3922 C C . GLU B 1 149 ? -25.375 -12.812 -9.68 1 97.06 149 GLU B C 1
ATOM 3924 O O . GLU B 1 149 ? -24.719 -11.797 -9.453 1 97.06 149 GLU B O 1
ATOM 3929 N N . GLN B 1 150 ? -24.906 -14.039 -9.586 1 97.88 150 GLN B N 1
ATOM 3930 C CA . GLN B 1 150 ? -23.562 -14.266 -9.07 1 97.88 150 GLN B CA 1
ATOM 3931 C C . GLN B 1 150 ? -22.516 -13.617 -9.969 1 97.88 150 GLN B C 1
ATOM 3933 O O . GLN B 1 150 ? -22.562 -13.742 -11.188 1 97.88 150 GLN B O 1
ATOM 3938 N N . LEU B 1 151 ? -21.562 -12.906 -9.328 1 98.25 151 LEU B N 1
ATOM 3939 C CA . LEU B 1 151 ? -20.438 -12.305 -10.031 1 98.25 151 LEU B CA 1
ATOM 3940 C C . LEU B 1 151 ? -19.219 -13.203 -9.969 1 98.25 151 LEU B C 1
ATOM 3942 O O . LEU B 1 151 ? -19 -13.898 -8.977 1 98.25 151 LEU B O 1
ATOM 3946 N N . PHE B 1 152 ? -18.453 -13.219 -11.094 1 98.12 152 PHE B N 1
ATOM 3947 C CA . PHE B 1 152 ? -17.188 -13.938 -11.164 1 98.12 152 PHE B CA 1
ATOM 3948 C C . PHE B 1 152 ? -16.109 -13.062 -11.773 1 98.12 152 PHE B C 1
ATOM 3950 O O . PHE B 1 152 ? -16.391 -12.188 -12.602 1 98.12 152 PHE B O 1
ATOM 3957 N N . LEU B 1 153 ? -14.914 -13.297 -11.328 1 97.81 153 LEU B N 1
ATOM 3958 C CA . LEU B 1 153 ? -13.734 -12.836 -12.055 1 97.81 153 LEU B CA 1
ATOM 3959 C C . LEU B 1 153 ? -13.086 -13.984 -12.82 1 97.81 153 LEU B C 1
ATOM 3961 O O . LEU B 1 153 ? -12.867 -15.062 -12.266 1 97.81 153 LEU B O 1
ATOM 3965 N N . ILE B 1 154 ? -12.836 -13.773 -14.055 1 97.5 154 ILE B N 1
ATOM 3966 C CA . ILE B 1 154 ? -12.094 -14.727 -14.883 1 97.5 154 ILE B CA 1
ATOM 3967 C C . ILE B 1 154 ? -10.727 -14.156 -15.227 1 97.5 154 ILE B C 1
ATOM 3969 O O . ILE B 1 154 ? -10.617 -13.117 -15.883 1 97.5 154 ILE B O 1
ATOM 3973 N N . LEU B 1 155 ? -9.703 -14.805 -14.742 1 97.31 155 LEU B N 1
ATOM 3974 C CA . LEU B 1 155 ? -8.336 -14.492 -15.141 1 97.31 155 LEU B CA 1
ATOM 3975 C C . LEU B 1 155 ? -7.844 -15.453 -16.203 1 97.31 155 LEU B C 1
ATOM 3977 O O . LEU B 1 155 ? -7.832 -16.672 -16 1 97.31 155 LEU B O 1
ATOM 3981 N N . GLU B 1 156 ? -7.516 -14.938 -17.344 1 97.06 156 GLU B N 1
ATOM 3982 C CA . GLU B 1 156 ? -6.941 -15.75 -18.406 1 97.06 156 GLU B CA 1
ATOM 3983 C C . GLU B 1 156 ? -5.418 -15.68 -18.406 1 97.06 156 GLU B C 1
ATOM 3985 O O . GLU B 1 156 ? -4.84 -14.609 -18.578 1 97.06 156 GLU B O 1
ATOM 3990 N N . PHE B 1 157 ? -4.836 -16.828 -18.203 1 97.81 157 PHE B N 1
ATOM 3991 C CA . PHE B 1 157 ? -3.383 -16.938 -18.203 1 97.81 157 PHE B CA 1
ATOM 3992 C C . PHE B 1 157 ? -2.891 -17.734 -19.406 1 97.81 157 PHE B C 1
ATOM 3994 O O . PHE B 1 157 ? -3.65 -18.5 -20 1 97.81 157 PHE B O 1
ATOM 4001 N N . GLU B 1 158 ? -1.655 -17.453 -19.734 1 96.94 158 GLU B N 1
ATOM 4002 C CA . GLU B 1 158 ? -1.019 -18.391 -20.656 1 96.94 158 GLU B CA 1
ATOM 4003 C C . GLU B 1 158 ? -0.941 -19.781 -20.047 1 96.94 158 GLU B C 1
ATOM 4005 O O . GLU B 1 158 ? -1.029 -19.953 -18.828 1 96.94 158 GLU B O 1
ATOM 4010 N N . PHE B 1 159 ? -0.86 -20.719 -20.875 1 96.19 159 PHE B N 1
ATOM 4011 C CA . PHE B 1 159 ? -0.717 -22.094 -20.391 1 96.19 159 PHE B CA 1
ATOM 4012 C C . PHE B 1 159 ? 0.714 -22.359 -19.938 1 96.19 159 PHE B C 1
ATOM 4014 O O . PHE B 1 159 ? 1.643 -22.328 -20.75 1 96.19 159 PHE B O 1
ATOM 4021 N N . GLY B 1 160 ? 0.899 -22.672 -18.641 1 95.75 160 GLY B N 1
ATOM 4022 C CA . GLY B 1 160 ? 2.23 -22.766 -18.062 1 95.75 160 GLY B CA 1
ATOM 4023 C C . GLY B 1 160 ? 2.691 -24.203 -17.875 1 95.75 160 GLY B C 1
ATOM 4024 O O . GLY B 1 160 ? 3.773 -24.453 -17.328 1 95.75 160 GLY B O 1
ATOM 4025 N N . GLY B 1 161 ? 1.885 -25.156 -18.281 1 94.75 161 GLY B N 1
ATOM 4026 C CA . GLY B 1 161 ? 2.268 -26.547 -18.109 1 94.75 161 GLY B CA 1
ATOM 4027 C C . GLY B 1 161 ? 1.606 -27.203 -16.922 1 94.75 161 GLY B C 1
ATOM 4028 O O . GLY B 1 161 ? 0.436 -26.953 -16.625 1 94.75 161 GLY B O 1
ATOM 4029 N N . SER B 1 162 ? 2.352 -28.156 -16.344 1 95.44 162 SER B N 1
ATOM 4030 C CA . SER B 1 162 ? 1.836 -28.906 -15.211 1 95.44 162 SER B CA 1
ATOM 4031 C C . SER B 1 162 ? 2.482 -28.453 -13.906 1 95.44 162 SER B C 1
ATOM 4033 O O . SER B 1 162 ? 3.648 -28.062 -13.891 1 95.44 162 SER B O 1
ATOM 4035 N N . ASP B 1 163 ? 1.655 -28.547 -12.875 1 96.19 163 ASP B N 1
ATOM 4036 C CA . ASP B 1 163 ? 2.246 -28.156 -11.594 1 96.19 163 ASP B CA 1
ATOM 4037 C C . ASP B 1 163 ? 3.295 -29.188 -11.148 1 96.19 163 ASP B C 1
ATOM 4039 O O . ASP B 1 163 ? 3.209 -30.359 -11.5 1 96.19 163 ASP B O 1
ATOM 4043 N N . LEU B 1 164 ? 4.23 -28.766 -10.414 1 97.25 164 LEU B N 1
ATOM 4044 C CA . LEU B 1 164 ? 5.375 -29.562 -10.008 1 97.25 164 LEU B CA 1
ATOM 4045 C C . LEU B 1 164 ? 4.93 -30.766 -9.172 1 97.25 164 LEU B C 1
ATOM 4047 O O . LEU B 1 164 ? 5.547 -31.828 -9.227 1 97.25 164 LEU B O 1
ATOM 4051 N N . GLU B 1 165 ? 3.879 -30.609 -8.383 1 94.06 165 GLU B N 1
ATOM 4052 C CA . GLU B 1 165 ? 3.326 -31.719 -7.609 1 94.06 165 GLU B CA 1
ATOM 4053 C C . GLU B 1 165 ? 2.957 -32.875 -8.508 1 94.06 165 GLU B C 1
ATOM 4055 O O . GLU B 1 165 ? 3.236 -34.031 -8.172 1 94.06 165 GLU B O 1
ATOM 4060 N N . ASN B 1 166 ? 2.451 -32.625 -9.656 1 92.25 166 ASN B N 1
ATOM 4061 C CA . ASN B 1 166 ? 2.025 -33.625 -10.609 1 92.25 166 ASN B CA 1
ATOM 4062 C C . ASN B 1 166 ? 3.17 -34.062 -11.523 1 92.25 166 ASN B C 1
ATOM 4064 O O . ASN B 1 166 ? 2.977 -34.875 -12.422 1 92.25 166 ASN B O 1
ATOM 4068 N N . MET B 1 167 ? 4.293 -33.562 -11.312 1 94.12 167 MET B N 1
ATOM 4069 C CA . MET B 1 167 ? 5.473 -33.938 -12.094 1 94.12 167 MET B CA 1
ATOM 4070 C C . MET B 1 167 ? 6.281 -35 -11.375 1 94.12 167 MET B C 1
ATOM 4072 O O . MET B 1 167 ? 7.312 -35.438 -11.875 1 94.12 167 MET B O 1
ATOM 4076 N N . ASN B 1 168 ? 5.805 -35.375 -10.242 1 92.19 168 ASN B N 1
ATOM 4077 C CA . ASN B 1 168 ? 6.477 -36.438 -9.516 1 92.19 168 ASN B CA 1
ATOM 4078 C C . ASN B 1 168 ? 6.641 -37.688 -10.391 1 92.19 168 ASN B C 1
ATOM 4080 O O . ASN B 1 168 ? 5.652 -38.25 -10.883 1 92.19 168 ASN B O 1
ATOM 4084 N N . GLY B 1 169 ? 7.852 -38.062 -10.695 1 91.69 169 GLY B N 1
ATOM 4085 C CA . GLY B 1 169 ? 8.141 -39.188 -11.547 1 91.69 169 GLY B CA 1
ATOM 4086 C C . GLY B 1 169 ? 8.234 -38.844 -13.016 1 91.69 169 GLY B C 1
ATOM 4087 O O . GLY B 1 169 ? 8.555 -39.688 -13.852 1 91.69 169 GLY B O 1
ATOM 4088 N N . LYS B 1 170 ? 8.039 -37.562 -13.234 1 93.62 170 LYS B N 1
ATOM 4089 C CA . LYS B 1 170 ? 7.977 -37.156 -14.641 1 93.62 170 LYS B CA 1
ATOM 4090 C C . LYS B 1 170 ? 9.164 -36.281 -15.023 1 93.62 170 LYS B C 1
ATOM 4092 O O . LYS B 1 170 ? 9.484 -36.156 -16.203 1 93.62 170 LYS B O 1
ATOM 4097 N N . LEU B 1 171 ? 9.797 -35.688 -14.062 1 94.19 171 LEU B N 1
ATOM 4098 C CA . LEU B 1 171 ? 11.047 -35 -14.352 1 94.19 171 LEU B CA 1
ATOM 4099 C C . LEU B 1 171 ? 12.148 -35.969 -14.711 1 94.19 171 LEU B C 1
ATOM 4101 O O . LEU B 1 171 ? 12.211 -37.062 -14.141 1 94.19 171 LEU B O 1
ATOM 4105 N N . SER B 1 172 ? 13.031 -35.562 -15.539 1 92.25 172 SER B N 1
ATOM 4106 C CA . SER B 1 172 ? 14 -36.5 -16.094 1 92.25 172 SER B CA 1
ATOM 4107 C C . SER B 1 172 ? 15.078 -36.844 -15.07 1 92.25 172 SER B C 1
ATOM 4109 O O . SER B 1 172 ? 15.531 -38 -15.008 1 92.25 172 SER B O 1
ATOM 4111 N N . SER B 1 173 ? 15.57 -35.875 -14.352 1 93.06 173 SER B N 1
ATOM 4112 C CA . SER B 1 173 ? 16.734 -36.094 -13.5 1 93.06 173 SER B CA 1
ATOM 4113 C C . SER B 1 173 ? 16.875 -34.969 -12.469 1 93.06 173 SER B C 1
ATOM 4115 O O . SER B 1 173 ? 16.141 -33.969 -12.508 1 93.06 173 SER B O 1
ATOM 4117 N N . LEU B 1 174 ? 17.844 -35.125 -11.617 1 94.12 174 LEU B N 1
ATOM 4118 C CA . LEU B 1 174 ? 18.172 -34.125 -10.625 1 94.12 174 LEU B CA 1
ATOM 4119 C C . LEU B 1 174 ? 18.75 -32.875 -11.289 1 94.12 174 LEU B C 1
ATOM 4121 O O . LEU B 1 174 ? 18.672 -31.781 -10.742 1 94.12 174 LEU B O 1
ATOM 4125 N N . VAL B 1 175 ? 19.297 -33.031 -12.477 1 94.25 175 VAL B N 1
ATOM 4126 C CA . VAL B 1 175 ? 19.797 -31.906 -13.242 1 94.25 175 VAL B CA 1
ATOM 4127 C C . VAL B 1 175 ? 18.625 -30.984 -13.602 1 94.25 175 VAL B C 1
ATOM 4129 O O . VAL B 1 175 ? 18.734 -29.766 -13.492 1 94.25 175 VAL B O 1
ATOM 4132 N N . GLN B 1 176 ? 17.562 -31.594 -14.008 1 95.38 176 GLN B N 1
ATOM 4133 C CA . GLN B 1 176 ? 16.359 -30.844 -14.32 1 95.38 176 GLN B CA 1
ATOM 4134 C C . GLN B 1 176 ? 15.773 -30.203 -13.055 1 95.38 176 GLN B C 1
ATOM 4136 O O . GLN B 1 176 ? 15.273 -29.078 -13.102 1 95.38 176 GLN B O 1
ATOM 4141 N N . ALA B 1 177 ? 15.836 -30.953 -11.953 1 95.94 177 ALA B N 1
ATOM 4142 C CA . ALA B 1 177 ? 15.367 -30.438 -10.664 1 95.94 177 ALA B CA 1
ATOM 4143 C C . ALA B 1 177 ? 16.156 -29.188 -10.258 1 95.94 177 ALA B C 1
ATOM 4145 O O . ALA B 1 177 ? 15.578 -28.203 -9.789 1 95.94 177 ALA B O 1
ATOM 4146 N N . LYS B 1 178 ? 17.438 -29.281 -10.438 1 96.5 178 LYS B N 1
ATOM 4147 C CA . LYS B 1 178 ? 18.297 -28.141 -10.141 1 96.5 178 LYS B CA 1
ATOM 4148 C C . LYS B 1 178 ? 17.906 -26.938 -10.992 1 96.5 178 LYS B C 1
ATOM 4150 O O . LYS B 1 178 ? 17.875 -25.797 -10.5 1 96.5 178 LYS B O 1
ATOM 4155 N N . SER B 1 179 ? 17.656 -27.156 -12.258 1 97.56 179 SER B N 1
ATOM 4156 C CA . SER B 1 179 ? 17.234 -26.078 -13.141 1 97.56 179 SER B CA 1
ATOM 4157 C C . SER B 1 179 ? 15.938 -25.438 -12.672 1 97.56 179 SER B C 1
ATOM 4159 O O . SER B 1 179 ? 15.805 -24.203 -12.672 1 97.56 179 SER B O 1
ATOM 4161 N N . VAL B 1 180 ? 14.977 -26.234 -12.25 1 98.31 180 VAL B N 1
ATOM 4162 C CA . VAL B 1 180 ? 13.703 -25.75 -11.734 1 98.31 180 VAL B CA 1
ATOM 4163 C C . VAL B 1 180 ? 13.945 -24.844 -10.523 1 98.31 180 VAL B C 1
ATOM 4165 O O . VAL B 1 180 ? 13.438 -23.719 -10.469 1 98.31 180 VAL B O 1
ATOM 4168 N N . LEU B 1 181 ? 14.758 -25.359 -9.609 1 98.62 181 LEU B N 1
ATOM 4169 C CA . LEU B 1 181 ? 15.07 -24.609 -8.398 1 98.62 181 LEU B CA 1
ATOM 4170 C C . LEU B 1 181 ? 15.758 -23.281 -8.734 1 98.62 181 LEU B C 1
ATOM 4172 O O . LEU B 1 181 ? 15.438 -22.25 -8.148 1 98.62 181 LEU B O 1
ATOM 4176 N N . HIS B 1 182 ? 16.641 -23.359 -9.656 1 98.56 182 HIS B N 1
ATOM 4177 C CA . HIS B 1 182 ? 17.375 -22.172 -10.094 1 98.56 182 HIS B CA 1
ATOM 4178 C C . HIS B 1 182 ? 16.453 -21.141 -10.719 1 98.56 182 HIS B C 1
ATOM 4180 O O . HIS B 1 182 ? 16.531 -19.953 -10.414 1 98.56 182 HIS B O 1
ATOM 4186 N N . GLN B 1 183 ? 15.586 -21.578 -11.602 1 98.75 183 GLN B N 1
ATOM 4187 C CA . GLN B 1 183 ? 14.648 -20.688 -12.273 1 98.75 183 GLN B CA 1
ATOM 4188 C C . GLN B 1 183 ? 13.695 -20.031 -11.281 1 98.75 183 GLN B C 1
ATOM 4190 O O . GLN B 1 183 ? 13.438 -18.828 -11.359 1 98.75 183 GLN B O 1
ATOM 4195 N N . VAL B 1 184 ? 13.211 -20.797 -10.289 1 98.88 184 VAL B N 1
ATOM 4196 C CA . VAL B 1 184 ? 12.312 -20.25 -9.266 1 98.88 184 VAL B CA 1
ATOM 4197 C C . VAL B 1 184 ? 13.055 -19.203 -8.438 1 98.88 184 VAL B C 1
ATOM 4199 O O . VAL B 1 184 ? 12.516 -18.125 -8.18 1 98.88 184 VAL B O 1
ATOM 4202 N N . THR B 1 185 ? 14.281 -19.547 -8.047 1 98.88 185 THR B N 1
ATOM 4203 C CA . THR B 1 185 ? 15.078 -18.625 -7.234 1 98.88 185 THR B CA 1
ATOM 4204 C C . THR B 1 185 ? 15.344 -17.328 -7.988 1 98.88 185 THR B C 1
ATOM 4206 O O . THR B 1 185 ? 15.242 -16.25 -7.414 1 98.88 185 THR B O 1
ATOM 4209 N N . ALA B 1 186 ? 15.664 -17.453 -9.258 1 98.81 186 ALA B N 1
ATOM 4210 C CA . ALA B 1 186 ? 15.922 -16.297 -10.094 1 98.81 186 ALA B CA 1
ATOM 4211 C C . ALA B 1 186 ? 14.68 -15.414 -10.219 1 98.81 186 ALA B C 1
ATOM 4213 O O . ALA B 1 186 ? 14.758 -14.188 -10.109 1 98.81 186 ALA B O 1
ATOM 4214 N N . ALA B 1 187 ? 13.539 -16.031 -10.461 1 98.88 187 ALA B N 1
ATOM 4215 C CA . ALA B 1 187 ? 12.289 -15.289 -10.578 1 98.88 187 ALA B CA 1
ATOM 4216 C C . ALA B 1 187 ? 11.984 -14.523 -9.289 1 98.88 187 ALA B C 1
ATOM 4218 O O . ALA B 1 187 ? 11.633 -13.344 -9.328 1 98.88 187 ALA B O 1
ATOM 4219 N N . LEU B 1 188 ? 12.141 -15.188 -8.148 1 98.88 188 LEU B N 1
ATOM 4220 C CA . LEU B 1 188 ? 11.906 -14.555 -6.859 1 98.88 188 LEU B CA 1
ATOM 4221 C C . LEU B 1 188 ? 12.867 -13.398 -6.637 1 98.88 188 LEU B C 1
ATOM 4223 O O . LEU B 1 188 ? 12.469 -12.336 -6.16 1 98.88 188 LEU B O 1
ATOM 4227 N N . ALA B 1 189 ? 14.133 -13.625 -6.98 1 98.81 189 ALA B N 1
ATOM 4228 C CA . ALA B 1 189 ? 15.141 -12.578 -6.797 1 98.81 189 ALA B CA 1
ATOM 4229 C C . ALA B 1 189 ? 14.789 -11.336 -7.605 1 98.81 189 ALA B C 1
ATOM 4231 O O . ALA B 1 189 ? 14.844 -10.219 -7.09 1 98.81 189 ALA B O 1
ATOM 4232 N N . VAL B 1 190 ? 14.422 -11.531 -8.859 1 98.62 190 VAL B N 1
ATOM 4233 C CA . VAL B 1 190 ? 14.062 -10.422 -9.727 1 98.62 190 VAL B CA 1
ATOM 4234 C C . VAL B 1 190 ? 12.852 -9.688 -9.148 1 98.62 190 VAL B C 1
ATOM 4236 O O . VAL B 1 190 ? 12.844 -8.453 -9.07 1 98.62 190 VAL B O 1
ATOM 4239 N N . ALA B 1 191 ? 11.828 -10.422 -8.742 1 98.62 191 ALA B N 1
ATOM 4240 C CA . ALA B 1 191 ? 10.609 -9.82 -8.219 1 98.62 191 ALA B CA 1
ATOM 4241 C C . ALA B 1 191 ? 10.875 -9.117 -6.887 1 98.62 191 ALA B C 1
ATOM 4243 O O . ALA B 1 191 ? 10.258 -8.094 -6.586 1 98.62 191 ALA B O 1
ATOM 4244 N N . GLU B 1 192 ? 11.805 -9.68 -6.031 1 98.25 192 GLU B N 1
ATOM 4245 C CA . GLU B 1 192 ? 12.227 -9 -4.809 1 98.25 192 GLU B CA 1
ATOM 4246 C C . GLU B 1 192 ? 12.805 -7.617 -5.121 1 98.25 192 GLU B C 1
ATOM 4248 O O . GLU B 1 192 ? 12.422 -6.625 -4.5 1 98.25 192 GLU B O 1
ATOM 4253 N N . GLN B 1 193 ? 13.641 -7.594 -6.094 1 96.31 193 GLN B N 1
ATOM 4254 C CA . GLN B 1 193 ? 14.336 -6.352 -6.418 1 96.31 193 GLN B CA 1
ATOM 4255 C C . GLN B 1 193 ? 13.398 -5.359 -7.102 1 96.31 193 GLN B C 1
ATOM 4257 O O . GLN B 1 193 ? 13.453 -4.156 -6.824 1 96.31 193 GLN B O 1
ATOM 4262 N N . ALA B 1 194 ? 12.531 -5.852 -7.918 1 95.19 194 ALA B N 1
ATOM 4263 C CA . ALA B 1 194 ? 11.672 -4.98 -8.719 1 95.19 194 ALA B CA 1
ATOM 4264 C C . ALA B 1 194 ? 10.484 -4.48 -7.902 1 95.19 194 ALA B C 1
ATOM 4266 O O . ALA B 1 194 ? 10.016 -3.357 -8.102 1 95.19 194 ALA B O 1
ATOM 4267 N N . LEU B 1 195 ? 9.984 -5.336 -6.961 1 95.81 195 LEU B N 1
ATOM 4268 C CA . LEU B 1 195 ? 8.648 -5.059 -6.441 1 95.81 195 LEU B CA 1
ATOM 4269 C C . LEU B 1 195 ? 8.57 -5.344 -4.945 1 95.81 195 LEU B C 1
ATOM 4271 O O . LEU B 1 195 ? 7.488 -5.332 -4.363 1 95.81 195 LEU B O 1
ATOM 4275 N N . CYS B 1 196 ? 9.719 -5.633 -4.324 1 94.94 196 CYS B N 1
ATOM 4276 C CA . CYS B 1 196 ? 9.656 -6.098 -2.941 1 94.94 196 CYS B CA 1
ATOM 4277 C C . CYS B 1 196 ? 8.633 -7.219 -2.785 1 94.94 196 CYS B C 1
ATOM 4279 O O . CYS B 1 196 ? 7.77 -7.152 -1.914 1 94.94 196 CYS B O 1
ATOM 4281 N N . PHE B 1 197 ? 8.805 -8.227 -3.549 1 98.12 197 PHE B N 1
ATOM 4282 C CA . PHE B 1 197 ? 7.797 -9.258 -3.721 1 98.12 197 PHE B CA 1
ATOM 4283 C C . PHE B 1 197 ? 8 -10.391 -2.719 1 98.12 197 PHE B C 1
ATOM 4285 O O . PHE B 1 197 ? 9.133 -10.805 -2.461 1 98.12 197 PHE B O 1
ATOM 4292 N N . GLU B 1 198 ? 6.934 -10.891 -2.107 1 98.62 198 GLU B N 1
ATOM 4293 C CA . GLU B 1 198 ? 6.812 -12.133 -1.353 1 98.62 198 GLU B CA 1
ATOM 4294 C C . GLU B 1 198 ? 5.664 -12.992 -1.884 1 98.62 198 GLU B C 1
ATOM 4296 O O . GLU B 1 198 ? 4.527 -12.531 -1.975 1 98.62 198 GLU B O 1
ATOM 4301 N N . HIS B 1 199 ? 5.934 -14.203 -2.229 1 98.56 199 HIS B N 1
ATOM 4302 C CA . HIS B 1 199 ? 4.867 -15.062 -2.738 1 98.56 199 HIS B CA 1
ATOM 4303 C C . HIS B 1 199 ? 3.938 -15.508 -1.616 1 98.56 199 HIS B C 1
ATOM 4305 O O . HIS B 1 199 ? 2.713 -15.438 -1.756 1 98.56 199 HIS B O 1
ATOM 4311 N N . ARG B 1 200 ? 4.445 -16.078 -0.584 1 98.12 200 ARG B N 1
ATOM 4312 C CA . ARG B 1 200 ? 3.832 -16.422 0.695 1 98.12 200 ARG B CA 1
ATOM 4313 C C . ARG B 1 200 ? 2.99 -17.688 0.578 1 98.12 200 ARG B C 1
ATOM 4315 O O . ARG B 1 200 ? 2.393 -18.141 1.559 1 98.12 200 ARG B O 1
ATOM 4322 N N . ASP B 1 201 ? 2.918 -18.328 -0.537 1 97.19 201 ASP B N 1
ATOM 4323 C CA . ASP B 1 201 ? 2.252 -19.625 -0.729 1 97.19 201 ASP B CA 1
ATOM 4324 C C . ASP B 1 201 ? 2.885 -20.391 -1.881 1 97.19 201 ASP B C 1
ATOM 4326 O O . ASP B 1 201 ? 2.184 -20.859 -2.787 1 97.19 201 ASP B O 1
ATOM 4330 N N . LEU B 1 202 ? 4.191 -20.516 -1.861 1 98.44 202 LEU B N 1
ATOM 4331 C CA . LEU B 1 202 ? 4.91 -21.094 -2.992 1 98.44 202 LEU B CA 1
ATOM 4332 C C . LEU B 1 202 ? 5.125 -22.594 -2.795 1 98.44 202 LEU B C 1
ATOM 4334 O O . LEU B 1 202 ? 6.25 -23.078 -2.891 1 98.44 202 LEU B O 1
ATOM 4338 N N . HIS B 1 203 ? 4.066 -23.281 -2.449 1 97.62 203 HIS B N 1
ATOM 4339 C CA . HIS B 1 203 ? 4.148 -24.734 -2.465 1 97.62 203 HIS B CA 1
ATOM 4340 C C . HIS B 1 203 ? 4.234 -25.266 -3.893 1 97.62 203 HIS B C 1
ATOM 4342 O O . HIS B 1 203 ? 3.928 -24.547 -4.848 1 97.62 203 HIS B O 1
ATOM 4348 N N . TRP B 1 204 ? 4.695 -26.484 -4.082 1 97.5 204 TRP B N 1
ATOM 4349 C CA . TRP B 1 204 ? 5.051 -27.047 -5.383 1 97.5 204 TRP B CA 1
ATOM 4350 C C . TRP B 1 204 ? 3.826 -27.156 -6.281 1 97.5 204 TRP B C 1
ATOM 4352 O O . TRP B 1 204 ? 3.951 -27.297 -7.5 1 97.5 204 TRP B O 1
ATOM 4362 N N . GLY B 1 205 ? 2.621 -26.969 -5.73 1 95.88 205 GLY B N 1
ATOM 4363 C CA . GLY B 1 205 ? 1.419 -26.859 -6.543 1 95.88 205 GLY B CA 1
ATOM 4364 C C . GLY B 1 205 ? 1.302 -25.516 -7.258 1 95.88 205 GLY B C 1
ATOM 4365 O O . GLY B 1 205 ? 0.499 -25.375 -8.18 1 95.88 205 GLY B O 1
ATOM 4366 N N . ASN B 1 206 ? 2.061 -24.562 -6.844 1 97.31 206 ASN B N 1
ATOM 4367 C CA . ASN B 1 206 ? 2.004 -23.234 -7.441 1 97.31 206 ASN B CA 1
ATOM 4368 C C . ASN B 1 206 ? 3.219 -22.969 -8.32 1 97.31 206 ASN B C 1
ATOM 4370 O O . ASN B 1 206 ? 3.543 -21.812 -8.602 1 97.31 206 ASN B O 1
ATOM 4374 N N . ILE B 1 207 ? 3.875 -24.031 -8.727 1 98.56 207 ILE B N 1
ATOM 4375 C CA . ILE B 1 207 ? 4.977 -23.984 -9.68 1 98.56 207 ILE B CA 1
ATOM 4376 C C . ILE B 1 207 ? 4.652 -24.859 -10.883 1 98.56 207 ILE B C 1
ATOM 4378 O O . ILE B 1 207 ? 4.543 -26.094 -10.758 1 98.56 207 ILE B O 1
ATOM 4382 N N . LEU B 1 208 ? 4.527 -24.188 -12.008 1 98.38 208 LEU B N 1
ATOM 4383 C CA . LEU B 1 208 ? 4.246 -24.922 -13.234 1 98.38 208 LEU B CA 1
ATOM 4384 C C . LEU B 1 208 ? 5.531 -25.219 -14.008 1 98.38 208 LEU B C 1
ATOM 4386 O O . LEU B 1 208 ? 6.461 -24.406 -14 1 98.38 208 LEU B O 1
ATOM 4390 N N . VAL B 1 209 ? 5.566 -26.359 -14.617 1 98.06 209 VAL B N 1
ATOM 4391 C CA . VAL B 1 209 ? 6.699 -26.797 -15.438 1 98.06 209 VAL B CA 1
ATOM 4392 C C . VAL B 1 209 ? 6.215 -27.188 -16.828 1 98.06 209 VAL B C 1
ATOM 4394 O O . VAL B 1 209 ? 5.246 -27.953 -16.953 1 98.06 209 VAL B O 1
ATOM 4397 N N . LYS B 1 210 ? 6.824 -26.688 -17.766 1 96.69 210 LYS B N 1
ATOM 4398 C CA . LYS B 1 210 ? 6.504 -27.047 -19.141 1 96.69 210 LYS B CA 1
ATOM 4399 C C . LYS B 1 210 ? 7.766 -27.391 -19.922 1 96.69 210 LYS B C 1
ATOM 4401 O O . LYS B 1 210 ? 8.828 -26.812 -19.688 1 96.69 210 LYS B O 1
ATOM 4406 N N . ASP B 1 211 ? 7.688 -28.281 -20.859 1 96.12 211 ASP B N 1
ATOM 4407 C CA . ASP B 1 211 ? 8.812 -28.656 -21.719 1 96.12 211 ASP B CA 1
ATOM 4408 C C . ASP B 1 211 ? 9.133 -27.547 -22.719 1 96.12 211 ASP B C 1
ATOM 4410 O O . ASP B 1 211 ? 8.234 -26.922 -23.281 1 96.12 211 ASP B O 1
ATOM 4414 N N . VAL B 1 212 ? 10.398 -27.344 -22.781 1 97.06 212 VAL B N 1
ATOM 4415 C CA . VAL B 1 212 ? 10.836 -26.344 -23.766 1 97.06 212 VAL B CA 1
ATOM 4416 C C . VAL B 1 212 ? 12.031 -26.875 -24.547 1 97.06 212 VAL B C 1
ATOM 4418 O O . VAL B 1 212 ? 12.703 -27.812 -24.109 1 97.06 212 VAL B O 1
ATOM 4421 N N . LYS B 1 213 ? 12.289 -26.188 -25.719 1 96.62 213 LYS B N 1
ATOM 4422 C CA . LYS B 1 213 ? 13.383 -26.625 -26.594 1 96.62 213 LYS B CA 1
ATOM 4423 C C . LYS B 1 213 ? 14.625 -25.766 -26.391 1 96.62 213 LYS B C 1
ATOM 4425 O O . LYS B 1 213 ? 15.742 -26.234 -26.594 1 96.62 213 LYS B O 1
ATOM 4430 N N . HIS B 1 214 ? 14.383 -24.547 -26 1 95.38 214 HIS B N 1
ATOM 4431 C CA . HIS B 1 214 ? 15.531 -23.672 -25.859 1 95.38 214 HIS B CA 1
ATOM 4432 C C . HIS B 1 214 ? 16.391 -24.062 -24.656 1 95.38 214 HIS B C 1
ATOM 4434 O O . HIS B 1 214 ? 15.859 -24.516 -23.641 1 95.38 214 HIS B O 1
ATOM 4440 N N . LYS B 1 215 ? 17.641 -23.875 -24.719 1 96.81 215 LYS B N 1
ATOM 4441 C CA . LYS B 1 215 ? 18.594 -24.422 -23.766 1 96.81 215 LYS B CA 1
ATOM 4442 C C . LYS B 1 215 ? 18.859 -23.453 -22.625 1 96.81 215 LYS B C 1
ATOM 4444 O O . LYS B 1 215 ? 19.312 -23.859 -21.547 1 96.81 215 LYS B O 1
ATOM 4449 N N . HIS B 1 216 ? 18.562 -22.203 -22.938 1 97 216 HIS B N 1
ATOM 4450 C CA . HIS B 1 216 ? 18.891 -21.203 -21.922 1 97 216 HIS B CA 1
ATOM 4451 C C . HIS B 1 216 ? 17.734 -20.219 -21.734 1 97 216 HIS B C 1
ATOM 4453 O O . HIS B 1 216 ? 17 -19.922 -22.672 1 97 216 HIS B O 1
ATOM 4459 N N . ASN B 1 217 ? 17.578 -19.828 -20.5 1 96.06 217 ASN B N 1
ATOM 4460 C CA . ASN B 1 217 ? 16.719 -18.703 -20.141 1 96.06 217 ASN B CA 1
ATOM 4461 C C . ASN B 1 217 ? 17.531 -17.531 -19.594 1 96.06 217 ASN B C 1
ATOM 4463 O O . ASN B 1 217 ? 18.531 -17.75 -18.891 1 96.06 217 ASN B O 1
ATOM 4467 N N . GLU B 1 218 ? 17.094 -16.406 -19.922 1 97.38 218 GLU B N 1
ATOM 4468 C CA . GLU B 1 218 ? 17.797 -15.227 -19.453 1 97.38 218 GLU B CA 1
ATOM 4469 C C . GLU B 1 218 ? 16.922 -14.406 -18.484 1 97.38 218 GLU B C 1
ATOM 4471 O O . GLU B 1 218 ? 15.695 -14.406 -18.609 1 97.38 218 GLU B O 1
ATOM 4476 N N . PHE B 1 219 ? 17.562 -13.797 -17.547 1 98.19 219 PHE B N 1
ATOM 4477 C CA . PHE B 1 219 ? 16.922 -12.812 -16.672 1 98.19 219 PHE B CA 1
ATOM 4478 C C . PHE B 1 219 ? 17.875 -11.664 -16.359 1 98.19 219 PHE B C 1
ATOM 4480 O O . PHE B 1 219 ? 19.078 -11.773 -16.609 1 98.19 219 PHE B O 1
ATOM 4487 N N . ILE B 1 220 ? 17.328 -10.547 -16.016 1 98.25 220 ILE B N 1
ATOM 4488 C CA . ILE B 1 220 ? 18.125 -9.367 -15.688 1 98.25 220 ILE B CA 1
ATOM 4489 C C . ILE B 1 220 ? 17.922 -9.008 -14.219 1 98.25 220 ILE B C 1
ATOM 4491 O O . ILE B 1 220 ? 16.781 -8.914 -13.742 1 98.25 220 ILE B O 1
ATOM 4495 N N . LEU B 1 221 ? 18.969 -8.922 -13.492 1 97.5 221 LEU B N 1
ATOM 4496 C CA . LEU B 1 221 ? 18.953 -8.508 -12.094 1 97.5 221 LEU B CA 1
ATOM 4497 C C . LEU B 1 221 ? 19.797 -7.258 -11.891 1 97.5 221 LEU B C 1
ATOM 4499 O O . LEU B 1 221 ? 21.016 -7.297 -12.078 1 97.5 221 LEU B O 1
ATOM 4503 N N . ASN B 1 222 ? 19.172 -6.195 -11.586 1 93.94 222 ASN B N 1
ATOM 4504 C CA . ASN B 1 222 ? 19.844 -4.914 -11.375 1 93.94 222 ASN B CA 1
ATOM 4505 C C . ASN B 1 222 ? 20.688 -4.52 -12.586 1 93.94 222 ASN B C 1
ATOM 4507 O O . ASN B 1 222 ? 21.859 -4.184 -12.445 1 93.94 222 ASN B O 1
ATOM 4511 N N . GLY B 1 223 ? 20.125 -4.734 -13.711 1 95.06 223 GLY B N 1
ATOM 4512 C CA . GLY B 1 223 ? 20.75 -4.293 -14.945 1 95.06 223 GLY B CA 1
ATOM 4513 C C . GLY B 1 223 ? 21.703 -5.309 -15.523 1 95.06 223 GLY B C 1
ATOM 4514 O O . GLY B 1 223 ? 22.188 -5.148 -16.656 1 95.06 223 GLY B O 1
ATOM 4515 N N . THR B 1 224 ? 22.031 -6.383 -14.82 1 97.31 224 THR B N 1
ATOM 4516 C CA . THR B 1 224 ? 22.969 -7.398 -15.289 1 97.31 224 THR B CA 1
ATOM 4517 C C . THR B 1 224 ? 22.219 -8.594 -15.867 1 97.31 224 THR B C 1
ATOM 4519 O O . THR B 1 224 ? 21.328 -9.141 -15.227 1 97.31 224 THR B O 1
ATOM 4522 N N . VAL B 1 225 ? 22.609 -9.008 -17.016 1 97.62 225 VAL B N 1
ATOM 4523 C CA . VAL B 1 225 ? 22 -10.141 -17.688 1 97.62 225 VAL B CA 1
ATOM 4524 C C . VAL B 1 225 ? 22.594 -11.445 -17.156 1 97.62 225 VAL B C 1
ATOM 4526 O O . VAL B 1 225 ? 23.812 -11.578 -17.062 1 97.62 225 VAL B O 1
ATOM 4529 N N . HIS B 1 226 ? 21.781 -12.328 -16.781 1 97.81 226 HIS B N 1
ATOM 4530 C CA . HIS B 1 226 ? 22.156 -13.664 -16.328 1 97.81 226 HIS B CA 1
ATOM 4531 C C . HIS B 1 226 ? 21.5 -14.742 -17.172 1 97.81 226 HIS B C 1
ATOM 4533 O O . HIS B 1 226 ? 20.5 -14.484 -17.844 1 97.81 226 HIS B O 1
ATOM 4539 N N . CYS B 1 227 ? 22.109 -15.922 -17.141 1 96.69 227 CYS B N 1
ATOM 4540 C CA . CYS B 1 227 ? 21.594 -17.031 -17.938 1 96.69 227 CYS B CA 1
ATOM 4541 C C . CYS B 1 227 ? 21.453 -18.281 -17.078 1 96.69 227 CYS B C 1
ATOM 4543 O O . CYS B 1 227 ? 22.297 -18.562 -16.219 1 96.69 227 CYS B O 1
ATOM 4545 N N . ILE B 1 228 ? 20.406 -19.031 -17.312 1 97.31 228 ILE B N 1
ATOM 4546 C CA . ILE B 1 228 ? 20.156 -20.312 -16.656 1 97.31 228 ILE B CA 1
ATOM 4547 C C . ILE B 1 228 ? 19.922 -21.391 -17.703 1 97.31 228 ILE B C 1
ATOM 4549 O O . ILE B 1 228 ? 19.188 -21.188 -18.656 1 97.31 228 ILE B O 1
ATOM 4553 N N . GLU B 1 229 ? 20.578 -22.516 -17.516 1 97.25 229 GLU B N 1
ATOM 4554 C CA . GLU B 1 229 ? 20.266 -23.656 -18.375 1 97.25 229 GLU B CA 1
ATOM 4555 C C . GLU B 1 229 ? 18.875 -24.203 -18.078 1 97.25 229 GLU B C 1
ATOM 4557 O O . GLU B 1 229 ? 18.562 -24.531 -16.922 1 97.25 229 GLU B O 1
ATOM 4562 N N . THR B 1 230 ? 18.062 -24.375 -19.094 1 97.88 230 THR B N 1
ATOM 4563 C CA . THR B 1 230 ? 16.688 -24.797 -18.891 1 97.88 230 THR B CA 1
ATOM 4564 C C . THR B 1 230 ? 16.609 -26.297 -18.609 1 97.88 230 THR B C 1
ATOM 4566 O O . THR B 1 230 ? 15.695 -26.766 -17.938 1 97.88 230 THR B O 1
ATOM 4569 N N . ARG B 1 231 ? 17.625 -27.031 -19.219 1 96.75 231 ARG B N 1
ATOM 4570 C CA . ARG B 1 231 ? 17.625 -28.484 -19.172 1 96.75 231 ARG B CA 1
ATOM 4571 C C . ARG B 1 231 ? 16.297 -29.047 -19.656 1 96.75 231 ARG B C 1
ATOM 4573 O O . ARG B 1 231 ? 15.773 -30.016 -19.094 1 96.75 231 ARG B O 1
ATOM 4580 N N . GLY B 1 232 ? 15.656 -28.344 -20.594 1 97.12 232 GLY B N 1
ATOM 4581 C CA . GLY B 1 232 ? 14.484 -28.844 -21.297 1 97.12 232 GLY B CA 1
ATOM 4582 C C . GLY B 1 232 ? 13.18 -28.438 -20.641 1 97.12 232 GLY B C 1
ATOM 4583 O O . GLY B 1 232 ? 12.102 -28.859 -21.062 1 97.12 232 GLY B O 1
ATOM 4584 N N . VAL B 1 233 ? 13.258 -27.609 -19.547 1 97.81 233 VAL B N 1
ATOM 4585 C CA . VAL B 1 233 ? 12 -27.234 -18.891 1 97.81 233 VAL B CA 1
ATOM 4586 C C . VAL B 1 233 ? 12.008 -25.734 -18.578 1 97.81 233 VAL B C 1
ATOM 4588 O O . VAL B 1 233 ? 13.07 -25.141 -18.422 1 97.81 233 VAL B O 1
ATOM 4591 N N . HIS B 1 234 ? 10.867 -25.141 -18.562 1 98.12 234 HIS B N 1
ATOM 4592 C CA . HIS B 1 234 ? 10.625 -23.766 -18.156 1 98.12 234 HIS B CA 1
ATOM 4593 C C . HIS B 1 234 ? 9.617 -23.703 -17.016 1 98.12 234 HIS B C 1
ATOM 4595 O O . HIS B 1 234 ? 8.617 -24.438 -17.016 1 98.12 234 HIS B O 1
ATOM 4601 N N . VAL B 1 235 ? 9.906 -22.859 -16.094 1 98.25 235 VAL B N 1
ATOM 4602 C CA . VAL B 1 235 ? 9.078 -22.75 -14.898 1 98.25 235 VAL B CA 1
ATOM 4603 C C . VAL B 1 235 ? 8.219 -21.5 -14.969 1 98.25 235 VAL B C 1
ATOM 4605 O O . VAL B 1 235 ? 8.68 -20.453 -15.445 1 98.25 235 VAL B O 1
ATOM 4608 N N . ASN B 1 236 ? 6.973 -21.625 -14.516 1 98.38 236 ASN B N 1
ATOM 4609 C CA . ASN B 1 236 ? 6.07 -20.484 -14.305 1 98.38 236 ASN B CA 1
ATOM 4610 C C . ASN B 1 236 ? 5.469 -20.5 -12.898 1 98.38 236 ASN B C 1
ATOM 4612 O O . ASN B 1 236 ? 4.785 -21.453 -12.523 1 98.38 236 ASN B O 1
ATOM 4616 N N . ILE B 1 237 ? 5.742 -19.469 -12.156 1 98.69 237 ILE B N 1
ATOM 4617 C CA . ILE B 1 237 ? 5.16 -19.344 -10.828 1 98.69 237 ILE B CA 1
ATOM 4618 C C . ILE B 1 237 ? 3.738 -18.797 -10.938 1 98.69 237 ILE B C 1
ATOM 4620 O O . ILE B 1 237 ? 3.479 -17.875 -11.719 1 98.69 237 ILE B O 1
ATOM 4624 N N . ILE B 1 238 ? 2.791 -19.359 -10.156 1 97.31 238 ILE B N 1
ATOM 4625 C CA . ILE B 1 238 ? 1.395 -18.953 -10.258 1 97.31 238 ILE B CA 1
ATOM 4626 C C . ILE B 1 238 ? 0.821 -18.719 -8.859 1 97.31 238 ILE B C 1
ATOM 4628 O O . ILE B 1 238 ? 1.487 -19 -7.859 1 97.31 238 ILE B O 1
ATOM 4632 N N . ASP B 1 239 ? -0.403 -18.203 -8.805 1 94.12 239 ASP B N 1
ATOM 4633 C CA . ASP B 1 239 ? -1.265 -18.031 -7.641 1 94.12 239 ASP B CA 1
ATOM 4634 C C . ASP B 1 239 ? -0.65 -17.062 -6.641 1 94.12 239 ASP B C 1
ATOM 4636 O O . ASP B 1 239 ? 0.172 -17.453 -5.812 1 94.12 239 ASP B O 1
ATOM 4640 N N . TYR B 1 240 ? -1.128 -15.906 -6.688 1 94.88 240 TYR B N 1
ATOM 4641 C CA . TYR B 1 240 ? -0.584 -14.82 -5.879 1 94.88 240 TYR B CA 1
ATOM 4642 C C . TYR B 1 240 ? -1.6 -14.352 -4.844 1 94.88 240 TYR B C 1
ATOM 4644 O O . TYR B 1 240 ? -1.575 -13.188 -4.426 1 94.88 240 TYR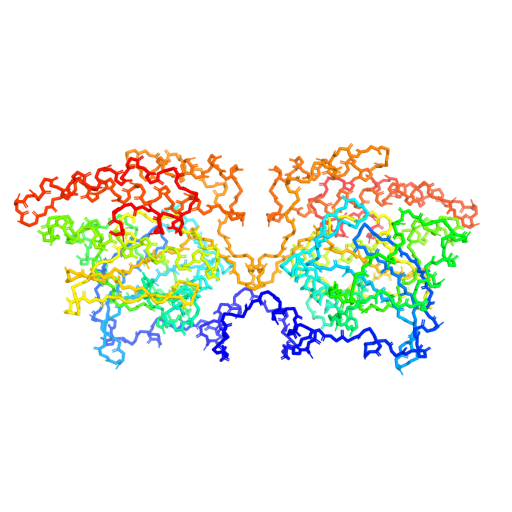 B O 1
ATOM 4652 N N . SER B 1 241 ? -2.5 -15.188 -4.41 1 90.25 241 SER B N 1
ATOM 4653 C CA . SER B 1 241 ? -3.621 -14.82 -3.551 1 90.25 241 SER B CA 1
ATOM 4654 C C . SER B 1 241 ? -3.139 -14.344 -2.184 1 90.25 241 SER B C 1
ATOM 4656 O O . SER B 1 241 ? -3.795 -13.523 -1.538 1 90.25 241 SER B O 1
ATOM 4658 N N . LEU B 1 242 ? -1.957 -14.82 -1.77 1 93.56 242 LEU B N 1
ATOM 4659 C CA . LEU B 1 242 ? -1.455 -14.453 -0.451 1 93.56 242 LEU B CA 1
ATOM 4660 C C . LEU B 1 242 ? -0.246 -13.531 -0.568 1 93.56 242 LEU B C 1
ATOM 4662 O O . LEU B 1 242 ? 0.369 -13.172 0.439 1 93.56 242 LEU B O 1
ATOM 4666 N N . SER B 1 243 ? 0.069 -13.102 -1.758 1 96.31 243 SER B N 1
ATOM 4667 C CA . SER B 1 243 ? 1.339 -12.438 -2.031 1 96.31 243 SER B CA 1
ATOM 4668 C C . SER B 1 243 ? 1.31 -10.977 -1.581 1 96.31 243 SER B C 1
ATOM 4670 O O . SER B 1 243 ? 0.256 -10.461 -1.203 1 96.31 243 SER B O 1
ATOM 4672 N N . ARG B 1 244 ? 2.447 -10.438 -1.564 1 95.56 244 ARG B N 1
ATOM 4673 C CA . ARG B 1 244 ? 2.699 -9.039 -1.246 1 95.56 244 ARG B CA 1
ATOM 4674 C C . ARG B 1 244 ? 3.654 -8.414 -2.256 1 95.56 244 ARG B C 1
ATOM 4676 O O . ARG B 1 244 ? 4.625 -9.039 -2.674 1 95.56 244 ARG B O 1
ATOM 4683 N N . LEU B 1 245 ? 3.447 -7.133 -2.635 1 96.06 245 LEU B N 1
ATOM 4684 C CA . LEU B 1 245 ? 4.469 -6.414 -3.385 1 96.06 245 LEU B CA 1
ATOM 4685 C C . LEU B 1 245 ? 4.301 -4.906 -3.227 1 96.06 245 LEU B C 1
ATOM 4687 O O . LEU B 1 245 ? 3.375 -4.449 -2.555 1 96.06 245 LEU B O 1
ATOM 4691 N N . GLU B 1 246 ? 5.242 -4.168 -3.637 1 91.31 246 GLU B N 1
ATOM 4692 C CA . GLU B 1 246 ? 5.238 -2.709 -3.6 1 91.31 246 GLU B CA 1
ATOM 4693 C C . GLU B 1 246 ? 5.352 -2.119 -5.004 1 91.31 246 GLU B C 1
ATOM 4695 O O . GLU B 1 246 ? 6.137 -2.598 -5.82 1 91.31 246 GLU B O 1
ATOM 4700 N N . ILE B 1 247 ? 4.488 -1.152 -5.273 1 87.56 247 ILE B N 1
ATOM 4701 C CA . ILE B 1 247 ? 4.508 -0.408 -6.531 1 87.56 247 ILE B CA 1
ATOM 4702 C C . ILE B 1 247 ? 4.602 1.089 -6.242 1 87.56 247 ILE B C 1
ATOM 4704 O O . ILE B 1 247 ? 3.711 1.663 -5.609 1 87.56 247 ILE B O 1
ATOM 4708 N N . ASP B 1 248 ? 5.641 1.729 -6.672 1 79.5 248 ASP B N 1
ATOM 4709 C CA . ASP B 1 248 ? 5.805 3.174 -6.543 1 79.5 248 ASP B CA 1
ATOM 4710 C C . ASP B 1 248 ? 5.562 3.627 -5.105 1 79.5 248 ASP B C 1
ATOM 4712 O O . ASP B 1 248 ? 4.809 4.574 -4.867 1 79.5 248 ASP B O 1
ATOM 4716 N N . GLY B 1 249 ? 6.102 2.793 -4.207 1 77.62 249 GLY B N 1
ATOM 4717 C CA . GLY B 1 249 ? 6.035 3.178 -2.807 1 77.62 249 GLY B CA 1
ATOM 4718 C C . GLY B 1 249 ? 4.746 2.752 -2.129 1 77.62 249 GLY B C 1
ATOM 4719 O O . GLY B 1 249 ? 4.578 2.947 -0.924 1 77.62 249 GLY B O 1
ATOM 4720 N N . LEU B 1 250 ? 3.832 2.211 -2.877 1 86.44 250 LEU B N 1
ATOM 4721 C CA . LEU B 1 250 ? 2.559 1.741 -2.344 1 86.44 250 LEU B CA 1
ATOM 4722 C C . LEU B 1 250 ? 2.557 0.224 -2.195 1 86.44 250 LEU B C 1
ATOM 4724 O O . LEU B 1 250 ? 3.064 -0.489 -3.064 1 86.44 250 LEU B O 1
ATOM 4728 N N . THR B 1 251 ? 2 -0.244 -1.089 1 91.56 251 THR B N 1
ATOM 4729 C CA . THR B 1 251 ? 2.039 -1.67 -0.784 1 91.56 251 THR B CA 1
ATOM 4730 C C . THR B 1 251 ? 0.695 -2.324 -1.087 1 91.56 251 THR B C 1
ATOM 4732 O O . THR B 1 251 ? -0.359 -1.754 -0.799 1 91.56 251 THR B O 1
ATOM 4735 N N . VAL B 1 252 ? 0.743 -3.428 -1.751 1 91.62 252 VAL B N 1
ATOM 4736 C CA . VAL B 1 252 ? -0.408 -4.316 -1.864 1 91.62 252 VAL B CA 1
ATOM 4737 C C . VAL B 1 252 ? -0.105 -5.645 -1.173 1 91.62 252 VAL B C 1
ATOM 4739 O O . VAL B 1 252 ? 0.981 -6.207 -1.34 1 91.62 252 VAL B O 1
ATOM 4742 N N . SER B 1 253 ? -0.973 -6.035 -0.255 1 90.06 253 SER B N 1
ATOM 4743 C CA . SER B 1 253 ? -0.779 -7.293 0.463 1 90.06 253 SER B CA 1
ATOM 4744 C C . SER B 1 253 ? -2.105 -7.852 0.965 1 90.06 253 SER B C 1
ATOM 4746 O O . SER B 1 253 ? -3.047 -7.098 1.22 1 90.06 253 SER B O 1
ATOM 4748 N N . CYS B 1 254 ? -2.182 -9.094 1.014 1 85.94 254 CYS B N 1
ATOM 4749 C CA . CYS B 1 254 ? -3.311 -9.773 1.643 1 85.94 254 CYS B CA 1
ATOM 4750 C C . CYS B 1 254 ? -3.072 -9.961 3.137 1 85.94 254 CYS B C 1
ATOM 4752 O O . CYS B 1 254 ? -2.066 -10.547 3.541 1 85.94 254 CYS B O 1
ATOM 4754 N N . ASP B 1 255 ? -3.984 -9.453 3.891 1 85.94 255 ASP B N 1
ATOM 4755 C CA . ASP B 1 255 ? -3.867 -9.617 5.336 1 85.94 255 ASP B CA 1
ATOM 4756 C C . ASP B 1 255 ? -4.434 -10.961 5.785 1 85.94 255 ASP B C 1
ATOM 4758 O O . ASP B 1 255 ? -5.648 -11.172 5.746 1 85.94 255 ASP B O 1
ATOM 4762 N N . ILE B 1 256 ? -3.566 -11.797 6.254 1 90.19 256 ILE B N 1
ATOM 4763 C CA . ILE B 1 256 ? -3.984 -13.133 6.676 1 90.19 256 ILE B CA 1
ATOM 4764 C C . ILE B 1 256 ? -3.799 -13.273 8.188 1 90.19 256 ILE B C 1
ATOM 4766 O O . ILE B 1 256 ? -3.721 -14.391 8.703 1 90.19 256 ILE B O 1
ATOM 4770 N N . SER B 1 257 ? -3.744 -12.203 8.883 1 90.19 257 SER B N 1
ATOM 4771 C CA . SER B 1 257 ? -3.451 -12.219 10.312 1 90.19 257 SER B CA 1
ATOM 4772 C C . SER B 1 257 ? -4.543 -12.945 11.094 1 90.19 257 SER B C 1
ATOM 4774 O O . SER B 1 257 ? -4.277 -13.539 12.141 1 90.19 257 SER B O 1
ATOM 4776 N N . ASN B 1 258 ? -5.738 -12.93 10.539 1 87.5 258 ASN B N 1
ATOM 4777 C CA . ASN B 1 258 ? -6.852 -13.539 11.266 1 87.5 258 ASN B CA 1
ATOM 4778 C C . ASN B 1 258 ? -7.266 -14.867 10.641 1 87.5 258 ASN B C 1
ATOM 4780 O O . ASN B 1 258 ? -8.312 -15.422 10.984 1 87.5 258 ASN B O 1
ATOM 4784 N N . ASP B 1 259 ? -6.488 -15.344 9.742 1 87.94 259 ASP B N 1
ATOM 4785 C CA . ASP B 1 259 ? -6.773 -16.641 9.125 1 87.94 259 ASP B CA 1
ATOM 4786 C C . ASP B 1 259 ? -6.27 -17.781 9.992 1 87.94 259 ASP B C 1
ATOM 4788 O O . ASP B 1 259 ? -5.262 -18.422 9.664 1 87.94 259 ASP B O 1
ATOM 4792 N N . GLU B 1 260 ? -6.922 -18.203 10.914 1 89.69 260 GLU B N 1
ATOM 4793 C CA . GLU B 1 260 ? -6.508 -19.234 11.867 1 89.69 260 GLU B CA 1
ATOM 4794 C C . GLU B 1 260 ? -6.359 -20.594 11.195 1 89.69 260 GLU B C 1
ATOM 4796 O O . GLU B 1 260 ? -5.449 -21.359 11.516 1 89.69 260 GLU B O 1
ATOM 4801 N N . GLU B 1 261 ? -7.246 -20.828 10.297 1 87.5 261 GLU B N 1
ATOM 4802 C CA . GLU B 1 261 ? -7.23 -22.125 9.633 1 87.5 261 GLU B CA 1
ATOM 4803 C C . GLU B 1 261 ? -5.93 -22.344 8.867 1 87.5 261 GLU B C 1
ATOM 4805 O O . GLU B 1 261 ? -5.395 -23.453 8.844 1 87.5 261 GLU B O 1
ATOM 4810 N N . LEU B 1 262 ? -5.469 -21.328 8.273 1 91.12 262 LEU B N 1
ATOM 4811 C CA . LEU B 1 262 ? -4.227 -21.391 7.508 1 91.12 262 LEU B CA 1
ATOM 4812 C C . LEU B 1 262 ? -3.068 -21.828 8.398 1 91.12 262 LEU B C 1
ATOM 4814 O O . LEU B 1 262 ? -2.221 -22.625 7.977 1 91.12 262 LEU B O 1
ATOM 4818 N N . PHE B 1 263 ? -3.07 -21.469 9.633 1 95.44 263 PHE B N 1
ATOM 4819 C CA . PHE B 1 263 ? -1.921 -21.656 10.508 1 95.44 263 PHE B CA 1
ATOM 4820 C C . PHE B 1 263 ? -2.086 -22.922 11.344 1 95.44 263 PHE B C 1
ATOM 4822 O O . PHE B 1 263 ? -1.136 -23.375 11.984 1 95.44 263 PHE B O 1
ATOM 4829 N N . MET B 1 264 ? -3.209 -23.516 11.305 1 94 264 MET B N 1
ATOM 4830 C CA . MET B 1 264 ? -3.479 -24.688 12.141 1 94 264 MET B CA 1
ATOM 4831 C C . MET B 1 264 ? -3.318 -25.969 11.336 1 94 264 MET B C 1
ATOM 4833 O O . MET B 1 264 ? -3.355 -27.062 11.891 1 94 264 MET B O 1
ATOM 4837 N N . GLY B 1 265 ? -3.135 -25.781 10.07 1 91.25 265 GLY B N 1
ATOM 4838 C CA . GLY B 1 265 ? -2.959 -26.969 9.25 1 91.25 265 GLY B CA 1
ATOM 4839 C C . GLY B 1 265 ? -1.83 -27.859 9.727 1 91.25 265 GLY B C 1
ATOM 4840 O O . GLY B 1 265 ? -0.903 -27.391 10.398 1 91.25 265 GLY B O 1
ATOM 4841 N N . GLN B 1 266 ? -1.953 -29.188 9.375 1 91.81 266 GLN B N 1
ATOM 4842 C CA . GLN B 1 266 ? -0.936 -30.156 9.742 1 91.81 266 GLN B CA 1
ATOM 4843 C C . GLN B 1 266 ? -0.614 -31.094 8.57 1 91.81 266 GLN B C 1
ATOM 4845 O O . GLN B 1 266 ? -1.361 -31.141 7.594 1 91.81 266 GLN B O 1
ATOM 4850 N N . GLY B 1 267 ? 0.57 -31.844 8.711 1 92.81 267 GLY B N 1
ATOM 4851 C CA . GLY B 1 267 ? 0.928 -32.844 7.711 1 92.81 267 GLY B CA 1
ATOM 4852 C C . GLY B 1 267 ? 2.062 -32.375 6.809 1 92.81 267 GLY B C 1
ATOM 4853 O O . GLY B 1 267 ? 3.234 -32.594 7.125 1 92.81 267 GLY B O 1
ATOM 4854 N N . ASP B 1 268 ? 1.615 -31.625 5.824 1 94.25 268 ASP B N 1
ATOM 4855 C CA . ASP B 1 268 ? 2.623 -31.203 4.859 1 94.25 268 ASP B CA 1
ATOM 4856 C C . ASP B 1 268 ? 3.514 -30.109 5.438 1 94.25 268 ASP B C 1
ATOM 4858 O O . ASP B 1 268 ? 3.064 -29.297 6.25 1 94.25 268 ASP B O 1
ATOM 4862 N N . TYR B 1 269 ? 4.805 -30.094 4.965 1 97.31 269 TYR B N 1
ATOM 4863 C CA . TYR B 1 269 ? 5.805 -29.109 5.391 1 97.31 269 TYR B CA 1
ATOM 4864 C C . TYR B 1 269 ? 5.328 -27.688 5.113 1 97.31 269 TYR B C 1
ATOM 4866 O O . TYR B 1 269 ? 5.75 -26.75 5.781 1 97.31 269 TYR B O 1
ATOM 4874 N N . GLN B 1 270 ? 4.406 -27.484 4.199 1 97.25 270 GLN B N 1
ATOM 4875 C CA . GLN B 1 270 ? 3.918 -26.141 3.855 1 97.25 270 GLN B CA 1
ATOM 4876 C C . GLN B 1 270 ? 3.271 -25.469 5.059 1 97.25 270 GLN B C 1
ATOM 4878 O O . GLN B 1 270 ? 3.377 -24.25 5.223 1 97.25 270 GLN B O 1
ATOM 4883 N N . PHE B 1 271 ? 2.66 -26.266 5.949 1 97.38 271 PHE B N 1
ATOM 4884 C CA . PHE B 1 271 ? 1.96 -25.672 7.086 1 97.38 271 PHE B CA 1
ATOM 4885 C C . PHE B 1 271 ? 2.951 -25.172 8.125 1 97.38 271 PHE B C 1
ATOM 4887 O O . PHE B 1 271 ? 2.688 -24.172 8.812 1 97.38 271 PHE B O 1
ATOM 4894 N N . GLU B 1 272 ? 4.055 -25.875 8.203 1 97.94 272 GLU B N 1
ATOM 4895 C CA . GLU B 1 272 ? 5.129 -25.359 9.055 1 97.94 272 GLU B CA 1
ATOM 4896 C C . GLU B 1 272 ? 5.691 -24.047 8.508 1 97.94 272 GLU B C 1
ATOM 4898 O O . GLU B 1 272 ? 6.023 -23.141 9.273 1 97.94 272 GLU B O 1
ATOM 4903 N N . ILE B 1 273 ? 5.77 -23.938 7.195 1 98.5 273 ILE B N 1
ATOM 4904 C CA . ILE B 1 273 ? 6.262 -22.719 6.566 1 98.5 273 ILE B CA 1
ATOM 4905 C C . ILE B 1 273 ? 5.34 -21.547 6.902 1 98.5 273 ILE B C 1
ATOM 4907 O O . ILE B 1 273 ? 5.805 -20.453 7.219 1 98.5 273 ILE B O 1
ATOM 4911 N N . TYR B 1 274 ? 4.008 -21.797 6.867 1 98.12 274 TYR B N 1
ATOM 4912 C CA . TYR B 1 274 ? 3.053 -20.766 7.227 1 98.12 274 TYR B CA 1
ATOM 4913 C C . TYR B 1 274 ? 3.301 -20.266 8.648 1 98.12 274 TYR B C 1
ATOM 4915 O O . TYR B 1 274 ? 3.299 -19.047 8.891 1 98.12 274 TYR B O 1
ATOM 4923 N N . ARG B 1 275 ? 3.529 -21.172 9.562 1 98.12 275 ARG B N 1
ATOM 4924 C CA . ARG B 1 275 ? 3.75 -20.812 10.953 1 98.12 275 ARG B CA 1
ATOM 4925 C C . ARG B 1 275 ? 5.074 -20.078 11.133 1 98.12 275 ARG B C 1
ATOM 4927 O O . ARG B 1 275 ? 5.172 -19.141 11.93 1 98.12 275 ARG B O 1
ATOM 4934 N N . LEU B 1 276 ? 6.078 -20.5 10.391 1 98.31 276 LEU B N 1
ATOM 4935 C CA . LEU B 1 276 ? 7.371 -19.828 10.453 1 98.31 276 LEU B CA 1
ATOM 4936 C C . LEU B 1 276 ? 7.27 -18.406 9.914 1 98.31 276 LEU B C 1
ATOM 4938 O O . LEU B 1 276 ? 7.852 -17.469 10.484 1 98.31 276 LEU B O 1
ATOM 4942 N N . MET B 1 277 ? 6.527 -18.203 8.812 1 98.12 277 MET B N 1
ATOM 4943 C CA . MET B 1 277 ? 6.312 -16.859 8.273 1 98.12 277 MET B CA 1
ATOM 4944 C C . MET B 1 277 ? 5.648 -15.961 9.312 1 98.12 277 MET B C 1
ATOM 4946 O O . MET B 1 277 ? 6.074 -14.828 9.508 1 98.12 277 MET B O 1
ATOM 4950 N N . LYS B 1 278 ? 4.598 -16.5 9.93 1 97.12 278 LYS B N 1
ATOM 4951 C CA . LYS B 1 278 ? 3.863 -15.75 10.945 1 97.12 278 LYS B CA 1
ATOM 4952 C C . LYS B 1 278 ? 4.777 -15.359 12.102 1 97.12 278 LYS B C 1
ATOM 4954 O O . LYS B 1 278 ? 4.738 -14.219 12.57 1 97.12 278 LYS B O 1
ATOM 4959 N N . LYS B 1 279 ? 5.555 -16.297 12.562 1 97.12 279 LYS B N 1
ATOM 4960 C CA . LYS B 1 279 ? 6.488 -16.047 13.656 1 97.12 279 LYS B CA 1
ATOM 4961 C C . LYS B 1 279 ? 7.496 -14.961 13.273 1 97.12 279 LYS B C 1
ATOM 4963 O O . LYS B 1 279 ? 7.754 -14.047 14.055 1 97.12 279 LYS B O 1
ATOM 4968 N N . GLU B 1 280 ? 8 -15.016 12.023 1 97 280 GLU B N 1
ATOM 4969 C CA . GLU B 1 280 ? 9.078 -14.117 11.594 1 97 280 GLU B CA 1
ATOM 4970 C C . GLU B 1 280 ? 8.562 -12.703 11.359 1 97 280 GLU B C 1
ATOM 4972 O O . GLU B 1 280 ? 9.281 -11.727 11.578 1 97 280 GLU B O 1
ATOM 4977 N N . ASN B 1 281 ? 7.344 -12.594 10.883 1 94.56 281 ASN B N 1
ATOM 4978 C CA . ASN B 1 281 ? 6.836 -11.258 10.578 1 94.56 281 ASN B CA 1
ATOM 4979 C C . ASN B 1 281 ? 5.957 -10.719 11.703 1 94.56 281 ASN B C 1
ATOM 4981 O O . ASN B 1 281 ? 5.301 -9.688 11.555 1 94.56 281 ASN B O 1
ATOM 4985 N N . ASN B 1 282 ? 5.879 -11.438 12.836 1 92.12 282 ASN B N 1
ATOM 4986 C CA . ASN B 1 282 ? 5.098 -11.062 14.008 1 92.12 282 ASN B CA 1
ATOM 4987 C C . ASN B 1 282 ? 3.643 -10.789 13.648 1 92.12 282 ASN B C 1
ATOM 4989 O O . ASN B 1 282 ? 3.047 -9.828 14.133 1 92.12 282 ASN B O 1
ATOM 4993 N N . ASN B 1 283 ? 3.184 -11.578 12.688 1 93.12 283 ASN B N 1
ATOM 4994 C CA . ASN B 1 283 ? 1.799 -11.523 12.234 1 93.12 283 ASN B CA 1
ATOM 4995 C C . ASN B 1 283 ? 1.472 -10.188 11.578 1 93.12 283 ASN B C 1
ATOM 4997 O O . ASN B 1 283 ? 0.31 -9.781 11.539 1 93.12 283 ASN B O 1
ATOM 5001 N N . CYS B 1 284 ? 2.545 -9.477 11.094 1 91.75 284 CYS B N 1
ATOM 5002 C CA . CYS B 1 284 ? 2.387 -8.258 10.305 1 91.75 284 CYS B CA 1
ATOM 5003 C C . CYS B 1 284 ? 2.602 -8.547 8.82 1 91.75 284 CYS B C 1
ATOM 5005 O O . CYS B 1 284 ? 3.73 -8.781 8.391 1 91.75 284 CYS B O 1
ATOM 5007 N N . TRP B 1 285 ? 1.603 -8.414 7.992 1 92.06 285 TRP B N 1
ATOM 5008 C CA . TRP B 1 285 ? 1.646 -8.992 6.656 1 92.06 285 TRP B CA 1
ATOM 5009 C C . TRP B 1 285 ? 1.746 -7.906 5.59 1 92.06 285 TRP B C 1
ATOM 5011 O O . TRP B 1 285 ? 1.781 -8.203 4.395 1 92.06 285 TRP B O 1
ATOM 5021 N N . SER B 1 286 ? 1.9 -6.723 6 1 89.44 286 SER B N 1
ATOM 5022 C CA . SER B 1 286 ? 2.111 -5.637 5.051 1 89.44 286 SER B CA 1
ATOM 5023 C C . SER B 1 286 ? 3.586 -5.258 4.965 1 89.44 286 SER B C 1
ATOM 5025 O O . SER B 1 286 ? 4.023 -4.668 3.973 1 89.44 286 SER B O 1
ATOM 5027 N N . THR B 1 287 ? 4.324 -5.582 6.008 1 89.12 287 THR B N 1
ATOM 5028 C CA . THR B 1 287 ? 5.746 -5.27 6.043 1 89.12 287 THR B CA 1
ATOM 5029 C C . THR B 1 287 ? 6.543 -6.262 5.199 1 89.12 287 THR B C 1
ATOM 5031 O O . THR B 1 287 ? 6.258 -7.461 5.207 1 89.12 287 THR B O 1
ATOM 5034 N N . TYR B 1 288 ? 7.527 -5.699 4.535 1 93.31 288 TYR B N 1
ATOM 5035 C CA . TYR B 1 288 ? 8.359 -6.512 3.65 1 93.31 288 TYR B CA 1
ATOM 5036 C C . TYR B 1 288 ? 9.32 -7.383 4.449 1 93.31 288 TYR B C 1
ATOM 5038 O O . TYR B 1 288 ? 10.125 -6.867 5.23 1 93.31 288 TYR B O 1
ATOM 5046 N N . ASN B 1 289 ? 9.211 -8.672 4.332 1 96.12 289 ASN B N 1
ATOM 5047 C CA . ASN B 1 289 ? 10.078 -9.688 4.93 1 96.12 289 ASN B CA 1
ATOM 5048 C C . ASN B 1 289 ? 10.445 -10.773 3.922 1 96.12 289 ASN B C 1
ATOM 5050 O O . ASN B 1 289 ? 9.898 -11.875 3.961 1 96.12 289 ASN B O 1
ATOM 5054 N N . PRO B 1 290 ? 11.453 -10.523 3.109 1 98 290 PRO B N 1
ATOM 5055 C CA . PRO B 1 290 ? 11.75 -11.414 1.98 1 98 290 PRO B CA 1
ATOM 5056 C C . PRO B 1 290 ? 12.242 -12.789 2.424 1 98 290 PRO B C 1
ATOM 5058 O O . PRO B 1 290 ? 12.312 -13.711 1.61 1 98 290 PRO B O 1
ATOM 5061 N N . HIS B 1 291 ? 12.562 -12.992 3.715 1 98.75 291 HIS B N 1
ATOM 5062 C CA . HIS B 1 291 ? 12.961 -14.312 4.18 1 98.75 291 HIS B CA 1
ATOM 5063 C C . HIS B 1 291 ? 11.852 -15.336 3.963 1 98.75 291 HIS B C 1
ATOM 5065 O O . HIS B 1 291 ? 12.109 -16.531 3.887 1 98.75 291 HIS B O 1
ATOM 5071 N N . SER B 1 292 ? 10.641 -14.859 3.877 1 98.75 292 SER B N 1
ATOM 5072 C CA . SER B 1 292 ? 9.547 -15.773 3.57 1 98.75 292 SER B CA 1
ATOM 5073 C C . SER B 1 292 ? 9.805 -16.516 2.266 1 98.75 292 SER B C 1
ATOM 5075 O O . SER B 1 292 ? 9.484 -17.703 2.15 1 98.75 292 SER B O 1
ATOM 5077 N N . ASN B 1 293 ? 10.367 -15.852 1.237 1 98.94 293 ASN B N 1
ATOM 5078 C CA . ASN B 1 293 ? 10.719 -16.516 -0.01 1 98.94 293 ASN B CA 1
ATOM 5079 C C . ASN B 1 293 ? 11.781 -17.594 0.212 1 98.94 293 ASN B C 1
ATOM 5081 O O . ASN B 1 293 ? 11.758 -18.641 -0.437 1 98.94 293 ASN B O 1
ATOM 5085 N N . VAL B 1 294 ? 12.656 -17.344 1.134 1 98.88 294 VAL B N 1
ATOM 5086 C CA . VAL B 1 294 ? 13.703 -18.297 1.48 1 98.88 294 VAL B CA 1
ATOM 5087 C C . VAL B 1 294 ? 13.094 -19.547 2.109 1 98.88 294 VAL B C 1
ATOM 5089 O O . VAL B 1 294 ? 13.492 -20.672 1.799 1 98.88 294 VAL B O 1
ATOM 5092 N N . LEU B 1 295 ? 12.148 -19.344 2.988 1 98.88 295 LEU B N 1
ATOM 5093 C CA . LEU B 1 295 ? 11.445 -20.469 3.592 1 98.88 295 LEU B CA 1
ATOM 5094 C C . LEU B 1 295 ? 10.82 -21.359 2.521 1 98.88 295 LEU B C 1
ATOM 5096 O O . LEU B 1 295 ? 10.898 -22.578 2.6 1 98.88 295 LEU B O 1
ATOM 5100 N N . TRP B 1 296 ? 10.25 -20.781 1.522 1 98.88 296 TRP B N 1
ATOM 5101 C CA . TRP B 1 296 ? 9.594 -21.547 0.469 1 98.88 296 TRP B CA 1
ATOM 5102 C C . TRP B 1 296 ? 10.617 -22.234 -0.426 1 98.88 296 TRP B C 1
ATOM 5104 O O . TRP B 1 296 ? 10.359 -23.328 -0.942 1 98.88 296 TRP B O 1
ATOM 5114 N N . LEU B 1 297 ? 11.773 -21.562 -0.621 1 98.88 297 LEU B N 1
ATOM 5115 C CA . LEU B 1 297 ? 12.836 -22.234 -1.362 1 98.88 297 LEU B CA 1
ATOM 5116 C C . LEU B 1 297 ? 13.328 -23.469 -0.61 1 98.88 297 LEU B C 1
ATOM 5118 O O . LEU B 1 297 ? 13.688 -24.484 -1.225 1 98.88 297 LEU B O 1
ATOM 5122 N N . HIS B 1 298 ? 13.352 -23.359 0.714 1 98.88 298 HIS B N 1
ATOM 5123 C CA . HIS B 1 298 ? 13.68 -24.531 1.53 1 98.88 298 HIS B CA 1
ATOM 5124 C C . HIS B 1 298 ? 12.664 -25.641 1.327 1 98.88 298 HIS B C 1
ATOM 5126 O O . HIS B 1 298 ? 13.039 -26.812 1.163 1 98.88 298 HIS B O 1
ATOM 5132 N N . TYR B 1 299 ? 11.445 -25.297 1.367 1 98.81 299 TYR B N 1
ATOM 5133 C CA . TYR B 1 299 ? 10.352 -26.219 1.087 1 98.81 299 TYR B CA 1
ATOM 5134 C C . TYR B 1 299 ? 10.539 -26.875 -0.275 1 98.81 299 TYR B C 1
ATOM 5136 O O . TYR B 1 299 ? 10.43 -28.094 -0.4 1 98.81 299 TYR B O 1
ATOM 5144 N N . LEU B 1 300 ? 10.797 -26.094 -1.289 1 98.69 300 LEU B N 1
ATOM 5145 C CA . LEU B 1 300 ? 10.922 -26.594 -2.654 1 98.69 300 LEU B CA 1
ATOM 5146 C C . LEU B 1 300 ? 12.086 -27.562 -2.775 1 98.69 300 LEU B C 1
ATOM 5148 O O . LEU B 1 300 ? 11.969 -28.609 -3.424 1 98.69 300 LEU B O 1
ATOM 5152 N N . ALA B 1 301 ? 13.203 -27.203 -2.17 1 98.38 301 ALA B N 1
ATOM 5153 C CA . ALA B 1 301 ? 14.359 -28.094 -2.186 1 98.38 301 ALA B CA 1
ATOM 5154 C C . ALA B 1 301 ? 14.023 -29.438 -1.565 1 98.38 301 ALA B C 1
ATOM 5156 O O . ALA B 1 301 ? 14.414 -30.484 -2.088 1 98.38 301 ALA B O 1
ATOM 5157 N N . GLU B 1 302 ? 13.328 -29.344 -0.471 1 97.81 302 GLU B N 1
ATOM 5158 C CA . GLU B 1 302 ? 12.914 -30.578 0.188 1 97.81 302 GLU B CA 1
ATOM 5159 C C . GLU B 1 302 ? 12.047 -31.438 -0.734 1 97.81 302 GLU B C 1
ATOM 5161 O O . GLU B 1 302 ? 12.234 -32.656 -0.822 1 97.81 302 GLU B O 1
ATOM 5166 N N . LYS B 1 303 ? 11.094 -30.859 -1.391 1 97.81 303 LYS B N 1
ATOM 5167 C CA . LYS B 1 303 ? 10.211 -31.578 -2.305 1 97.81 303 LYS B CA 1
ATOM 5168 C C . LYS B 1 303 ? 11 -32.188 -3.467 1 97.81 303 LYS B C 1
ATOM 5170 O O . LYS B 1 303 ? 10.805 -33.344 -3.832 1 97.81 303 LYS B O 1
ATOM 5175 N N . LEU B 1 304 ? 11.945 -31.422 -4.043 1 97.19 304 LEU B N 1
ATOM 5176 C CA . LEU B 1 304 ? 12.719 -31.859 -5.195 1 97.19 304 LEU B CA 1
ATOM 5177 C C . LEU B 1 304 ? 13.656 -33 -4.812 1 97.19 304 LEU B C 1
ATOM 5179 O O . LEU B 1 304 ? 13.906 -33.906 -5.621 1 97.19 304 LEU B O 1
ATOM 5183 N N . LEU B 1 305 ? 14.172 -32.969 -3.592 1 95.94 305 LEU B N 1
ATOM 5184 C CA . LEU B 1 305 ? 15.07 -34 -3.111 1 95.94 305 LEU B CA 1
ATOM 5185 C C . LEU B 1 305 ? 14.328 -35.312 -2.904 1 95.94 305 LEU B C 1
ATOM 5187 O O . LEU B 1 305 ? 14.906 -36.406 -3.051 1 95.94 305 LEU B O 1
ATOM 5191 N N . ASN B 1 306 ? 13.047 -35.25 -2.67 1 94.38 306 ASN B N 1
ATOM 5192 C CA . ASN B 1 306 ? 12.305 -36.438 -2.264 1 94.38 306 ASN B CA 1
ATOM 5193 C C . ASN B 1 306 ? 11.406 -36.938 -3.387 1 94.38 306 ASN B C 1
ATOM 5195 O O . ASN B 1 306 ? 10.773 -38 -3.256 1 94.38 306 ASN B O 1
ATOM 5199 N N . MET B 1 307 ? 11.352 -36.219 -4.48 1 93.56 307 MET B N 1
ATOM 5200 C CA . MET B 1 307 ? 10.477 -36.656 -5.566 1 93.56 307 MET B CA 1
ATOM 5201 C C . MET B 1 307 ? 11.156 -37.75 -6.41 1 93.56 307 MET B C 1
ATOM 5203 O O . MET B 1 307 ? 12.367 -37.938 -6.297 1 93.56 307 MET B O 1
ATOM 5207 N N . LYS B 1 308 ? 10.414 -38.469 -7.199 1 93.38 308 LYS B N 1
ATOM 5208 C CA . LYS B 1 308 ? 10.922 -39.5 -8.102 1 93.38 308 LYS B CA 1
ATOM 5209 C C . LYS B 1 308 ? 11.281 -38.906 -9.461 1 93.38 308 LYS B C 1
ATOM 5211 O O . LYS B 1 308 ? 10.688 -37.906 -9.891 1 93.38 308 LYS B O 1
ATOM 5216 N N . TYR B 1 309 ? 12.273 -39.531 -10.109 1 93.69 309 TYR B N 1
ATOM 5217 C CA . TYR B 1 309 ? 12.734 -39.062 -11.414 1 93.69 309 TYR B CA 1
ATOM 5218 C C . TYR B 1 309 ? 12.734 -40.219 -12.43 1 93.69 309 TYR B C 1
ATOM 5220 O O . TYR B 1 309 ? 12.82 -41.375 -12.055 1 93.69 309 TYR B O 1
ATOM 5228 N N . LYS B 1 310 ? 12.594 -39.875 -13.672 1 91.94 310 LYS B N 1
ATOM 5229 C CA . LYS B 1 310 ? 12.539 -40.875 -14.734 1 91.94 310 LYS B CA 1
ATOM 5230 C C . LYS B 1 310 ? 13.852 -41.656 -14.828 1 91.94 310 LYS B C 1
ATOM 5232 O O . LYS B 1 310 ? 13.836 -42.875 -14.992 1 91.94 310 LYS B O 1
ATOM 5237 N N . ASN B 1 311 ? 14.898 -40.938 -14.859 1 85.19 311 ASN B N 1
ATOM 5238 C CA . ASN B 1 311 ? 16.203 -41.562 -14.93 1 85.19 311 ASN B CA 1
ATOM 5239 C C . ASN B 1 311 ? 16.734 -41.938 -13.547 1 85.19 311 ASN B C 1
ATOM 5241 O O . ASN B 1 311 ? 16.828 -41.062 -12.672 1 85.19 311 ASN B O 1
ATOM 5245 N N . LYS B 1 312 ? 16.797 -43.281 -13.273 1 72.38 312 LYS B N 1
ATOM 5246 C CA . LYS B 1 312 ? 17.141 -43.844 -11.961 1 72.38 312 LYS B CA 1
ATOM 5247 C C . LYS B 1 312 ? 18.578 -43.531 -11.594 1 72.38 312 LYS B C 1
ATOM 5249 O O . LYS B 1 312 ? 18.953 -43.594 -10.414 1 72.38 312 LYS B O 1
ATOM 5254 N N . GLY B 1 313 ? 19.406 -43.219 -12.5 1 65.19 313 GLY B N 1
ATOM 5255 C CA . GLY B 1 313 ? 20.781 -42.969 -12.078 1 65.19 313 GLY B CA 1
ATOM 5256 C C . GLY B 1 313 ? 20.953 -41.594 -11.43 1 65.19 313 GLY B C 1
ATOM 5257 O O . GLY B 1 313 ? 20.75 -40.562 -12.07 1 65.19 313 GLY B O 1
ATOM 5258 N N . GLN B 1 314 ? 20.625 -41.625 -10.164 1 63.28 314 GLN B N 1
ATOM 5259 C CA . GLN B 1 314 ? 20.859 -40.375 -9.453 1 63.28 314 GLN B CA 1
ATOM 5260 C C . GLN B 1 314 ? 22.344 -40.031 -9.406 1 63.28 314 GLN B C 1
ATOM 5262 O O . GLN B 1 314 ? 23.172 -40.875 -9.148 1 63.28 314 GLN B O 1
ATOM 5267 N N . GLN B 1 315 ? 22.516 -38.781 -9.977 1 80.5 315 GLN B N 1
ATOM 5268 C CA . GLN B 1 315 ? 23.891 -38.312 -9.852 1 80.5 315 GLN B CA 1
ATOM 5269 C C . GLN B 1 315 ? 24.203 -37.938 -8.406 1 80.5 315 GLN B C 1
ATOM 5271 O O . GLN B 1 315 ? 23.672 -36.969 -7.879 1 80.5 315 GLN B O 1
ATOM 5276 N N . LYS B 1 316 ? 24.859 -38.781 -7.621 1 87.62 316 LYS B N 1
ATOM 5277 C CA . LYS B 1 316 ? 25.219 -38.625 -6.215 1 87.62 316 LYS B CA 1
ATOM 5278 C C . LYS B 1 316 ? 25.734 -37.188 -5.957 1 87.62 316 LYS B C 1
ATOM 5280 O O . LYS B 1 316 ? 25.391 -36.594 -4.953 1 87.62 316 LYS B O 1
ATOM 5285 N N . THR B 1 317 ? 26.484 -36.688 -6.859 1 90.56 317 THR B N 1
ATOM 5286 C CA . THR B 1 317 ? 27.078 -35.375 -6.703 1 90.56 317 THR B CA 1
ATOM 5287 C C . THR B 1 317 ? 26 -34.281 -6.684 1 90.56 317 THR B C 1
ATOM 5289 O O . THR B 1 317 ? 26.047 -33.406 -5.848 1 90.56 317 THR B O 1
ATOM 5292 N N . LEU B 1 318 ? 25.094 -34.406 -7.539 1 91.88 318 LEU B N 1
ATOM 5293 C CA . LEU B 1 318 ? 24.031 -33.438 -7.629 1 91.88 318 LEU B CA 1
ATOM 5294 C C . LEU B 1 318 ? 23.078 -33.531 -6.434 1 91.88 318 LEU B C 1
ATOM 5296 O O . LEU B 1 318 ? 22.578 -32.531 -5.949 1 91.88 318 LEU B O 1
ATOM 5300 N N . LYS B 1 319 ? 22.828 -34.688 -6.004 1 93.81 319 LYS B N 1
ATOM 5301 C CA . LYS B 1 319 ? 22 -34.906 -4.812 1 93.81 319 LYS B CA 1
ATOM 5302 C C . LYS B 1 319 ? 22.641 -34.25 -3.586 1 93.81 319 LYS B C 1
ATOM 5304 O O . LYS B 1 319 ? 21.953 -33.625 -2.781 1 93.81 319 LYS B O 1
ATOM 5309 N N . ASN B 1 320 ? 23.969 -34.438 -3.498 1 94.94 320 ASN B N 1
ATOM 5310 C CA . ASN B 1 320 ? 24.703 -33.812 -2.408 1 94.94 320 ASN B CA 1
ATOM 5311 C C . ASN B 1 320 ? 24.641 -32.281 -2.498 1 94.94 320 ASN B C 1
ATOM 5313 O O . ASN B 1 320 ? 24.531 -31.609 -1.478 1 94.94 320 ASN B O 1
ATOM 5317 N N . ALA B 1 321 ? 24.75 -31.797 -3.686 1 94.81 321 ALA B N 1
ATOM 5318 C CA . ALA B 1 321 ? 24.703 -30.359 -3.895 1 94.81 321 ALA B CA 1
ATOM 5319 C C . ALA B 1 321 ? 23.344 -29.781 -3.496 1 94.81 321 ALA B C 1
ATOM 5321 O O . ALA B 1 321 ? 23.266 -28.734 -2.871 1 94.81 321 ALA B O 1
ATOM 5322 N N . LEU B 1 322 ? 22.266 -30.469 -3.832 1 95.75 322 LEU B N 1
ATOM 5323 C CA . LEU B 1 322 ? 20.906 -30.047 -3.484 1 95.75 322 LEU B CA 1
ATOM 5324 C C . LEU B 1 322 ? 20.688 -30.125 -1.979 1 95.75 322 LEU B C 1
ATOM 5326 O O . LEU B 1 322 ? 20.016 -29.266 -1.398 1 95.75 322 LEU B O 1
ATOM 5330 N N . THR B 1 323 ? 21.234 -31.172 -1.417 1 96.69 323 THR B N 1
ATOM 5331 C CA . THR B 1 323 ? 21.141 -31.328 0.031 1 96.69 323 THR B CA 1
ATOM 5332 C C . THR B 1 323 ? 21.875 -30.188 0.742 1 96.69 323 THR B C 1
ATOM 5334 O O . THR B 1 323 ? 21.391 -29.656 1.739 1 96.69 323 THR B O 1
ATOM 5337 N N . SER B 1 324 ? 23.062 -29.891 0.236 1 96.38 324 SER B N 1
ATOM 5338 C CA . SER B 1 324 ? 23.812 -28.781 0.789 1 96.38 324 SER B CA 1
ATOM 5339 C C . SER B 1 324 ? 23.047 -27.469 0.663 1 96.38 324 SER B C 1
ATOM 5341 O O . SER B 1 324 ? 23.047 -26.656 1.586 1 96.38 324 SER B O 1
ATOM 5343 N N . PHE B 1 325 ? 22.422 -27.266 -0.464 1 97.19 325 PHE B N 1
ATOM 5344 C CA . PHE B 1 325 ? 21.594 -26.094 -0.663 1 97.19 325 PHE B CA 1
ATOM 5345 C C . PHE B 1 325 ? 20.484 -26.031 0.385 1 97.19 325 PHE B C 1
ATOM 5347 O O . PHE B 1 325 ? 20.25 -24.984 0.993 1 97.19 325 PHE B O 1
ATOM 5354 N N . GLN B 1 326 ? 19.781 -27.094 0.59 1 97.12 326 GLN B N 1
ATOM 5355 C CA . GLN B 1 326 ? 18.688 -27.156 1.549 1 97.12 326 GLN B CA 1
ATOM 5356 C C . GLN B 1 326 ? 19.156 -26.781 2.951 1 97.12 326 GLN B C 1
ATOM 5358 O O . GLN B 1 326 ? 18.453 -26.094 3.689 1 97.12 326 GLN B O 1
ATOM 5363 N N . SER B 1 327 ? 20.359 -27.141 3.262 1 95.5 327 SER B N 1
ATOM 5364 C CA . SER B 1 327 ? 20.906 -26.906 4.594 1 95.5 327 SER B CA 1
ATOM 5365 C C . SER B 1 327 ? 21.328 -25.453 4.766 1 95.5 327 SER B C 1
ATOM 5367 O O . SER B 1 327 ? 21.266 -24.906 5.871 1 95.5 327 SER B O 1
ATOM 5369 N N . GLU B 1 328 ? 21.672 -24.812 3.689 1 96.56 328 GLU B N 1
ATOM 5370 C CA . GLU B 1 328 ? 22.281 -23.484 3.824 1 96.56 328 GLU B CA 1
ATOM 5371 C C . GLU B 1 328 ? 21.266 -22.391 3.502 1 96.56 328 GLU B C 1
ATOM 5373 O O . GLU B 1 328 ? 21.453 -21.234 3.914 1 96.56 328 GLU B O 1
ATOM 5378 N N . ILE B 1 329 ? 20.266 -22.75 2.793 1 98.25 329 ILE B N 1
ATOM 5379 C CA . ILE B 1 329 ? 19.359 -21.75 2.211 1 98.25 329 ILE B CA 1
ATOM 5380 C C . ILE B 1 329 ? 18.75 -20.891 3.314 1 98.25 329 ILE B C 1
ATOM 5382 O O . ILE B 1 329 ? 18.562 -19.688 3.137 1 98.25 329 ILE B O 1
ATOM 5386 N N . LEU B 1 330 ? 18.5 -21.438 4.492 1 97.88 330 LEU B N 1
ATOM 5387 C CA . LEU B 1 330 ? 17.812 -20.734 5.574 1 97.88 330 LEU B CA 1
ATOM 5388 C C . LEU B 1 330 ? 18.703 -19.641 6.16 1 97.88 330 LEU B C 1
ATOM 5390 O O . LEU B 1 330 ? 18.203 -18.766 6.879 1 97.88 330 LEU B O 1
ATOM 5394 N N . SER B 1 331 ? 20 -19.641 5.852 1 97.75 331 SER B N 1
ATOM 5395 C CA . SER B 1 331 ? 20.922 -18.656 6.402 1 97.75 331 SER B CA 1
ATOM 5396 C C . SER B 1 331 ? 20.891 -17.359 5.602 1 97.75 331 SER B C 1
ATOM 5398 O O . SER B 1 331 ? 21.406 -16.328 6.059 1 97.75 331 SER B O 1
ATOM 5400 N N . PHE B 1 332 ? 20.297 -17.391 4.422 1 98.31 332 PHE B N 1
ATOM 5401 C CA . PHE B 1 332 ? 20.219 -16.188 3.605 1 98.31 332 PHE B CA 1
ATOM 5402 C C . PHE B 1 332 ? 18.984 -15.367 3.971 1 98.31 332 PHE B C 1
ATOM 5404 O O . PHE B 1 332 ? 17.938 -15.922 4.32 1 98.31 332 PHE B O 1
ATOM 5411 N N . PRO B 1 333 ? 19.062 -14.086 3.879 1 98.25 333 PRO B N 1
ATOM 5412 C CA . PRO B 1 333 ? 17.938 -13.227 4.262 1 98.25 333 PRO B CA 1
ATOM 5413 C C . PRO B 1 333 ? 16.891 -13.109 3.164 1 98.25 333 PRO B C 1
ATOM 5415 O O . PRO B 1 333 ? 15.758 -12.695 3.43 1 98.25 333 PRO B O 1
ATOM 5418 N N . SER B 1 334 ? 17.234 -13.406 1.896 1 98.75 334 SER B N 1
ATOM 5419 C CA . SER B 1 334 ? 16.328 -13.242 0.763 1 98.75 334 SER B CA 1
ATOM 5420 C C . SER B 1 334 ? 16.703 -14.172 -0.385 1 98.75 334 SER B C 1
ATOM 5422 O O . SER B 1 334 ? 17.797 -14.766 -0.386 1 98.75 334 SER B O 1
ATOM 5424 N N . ALA B 1 335 ? 15.797 -14.367 -1.325 1 98.81 335 ALA B N 1
ATOM 5425 C CA . ALA B 1 335 ? 16.094 -15.141 -2.533 1 98.81 335 ALA B CA 1
ATOM 5426 C C . ALA B 1 335 ? 17.203 -14.477 -3.348 1 98.81 335 ALA B C 1
ATOM 5428 O O . ALA B 1 335 ? 18 -15.164 -3.98 1 98.81 335 ALA B O 1
ATOM 5429 N N . THR B 1 336 ? 17.25 -13.117 -3.352 1 98.69 336 THR B N 1
ATOM 5430 C CA . THR B 1 336 ? 18.281 -12.383 -4.062 1 98.69 336 THR B CA 1
ATOM 5431 C C . THR B 1 336 ? 19.672 -12.75 -3.529 1 98.69 336 THR B C 1
ATOM 5433 O O . THR B 1 336 ? 20.562 -13.078 -4.301 1 98.69 336 THR B O 1
ATOM 5436 N N . GLU B 1 337 ? 19.781 -12.734 -2.229 1 98.44 337 GLU B N 1
ATOM 5437 C CA . GLU B 1 337 ? 21.062 -13.07 -1.611 1 98.44 337 GLU B CA 1
ATOM 5438 C C . GLU B 1 337 ? 21.422 -14.539 -1.848 1 98.44 337 GLU B C 1
ATOM 5440 O O . GLU B 1 337 ? 22.578 -14.875 -2.047 1 98.44 337 GLU B O 1
ATOM 5445 N N . ALA B 1 338 ? 20.438 -15.359 -1.792 1 98.38 338 ALA B N 1
ATOM 5446 C CA . ALA B 1 338 ? 20.672 -16.781 -2.062 1 98.38 338 ALA B CA 1
ATOM 5447 C C . ALA B 1 338 ? 21.141 -16.984 -3.498 1 98.38 338 ALA B C 1
ATOM 5449 O O . ALA B 1 338 ? 22.109 -17.719 -3.734 1 98.38 338 ALA B O 1
ATOM 5450 N N . LEU B 1 339 ? 20.469 -16.375 -4.465 1 98.25 339 LEU B N 1
ATOM 5451 C CA . LEU B 1 339 ? 20.812 -16.5 -5.875 1 98.25 339 LEU B CA 1
ATOM 5452 C C . LEU B 1 339 ? 22.266 -16.078 -6.121 1 98.25 339 LEU B C 1
ATOM 5454 O O . LEU B 1 339 ? 22.984 -16.734 -6.871 1 98.25 339 LEU B O 1
ATOM 5458 N N . MET B 1 340 ? 22.688 -15.039 -5.449 1 96.81 340 MET B N 1
ATOM 5459 C CA . MET B 1 340 ? 23.984 -14.422 -5.723 1 96.81 340 MET B CA 1
ATOM 5460 C C . MET B 1 340 ? 25.094 -15.141 -4.965 1 96.81 340 MET B C 1
ATOM 5462 O O . MET B 1 340 ? 26.25 -15.094 -5.367 1 96.81 340 MET B O 1
ATOM 5466 N N . ASN B 1 341 ? 24.734 -15.914 -3.904 1 95.75 341 ASN B N 1
ATOM 5467 C CA . ASN B 1 341 ? 25.812 -16.359 -3.023 1 95.75 341 ASN B CA 1
ATOM 5468 C C . ASN B 1 341 ? 25.781 -17.875 -2.83 1 95.75 341 ASN B C 1
ATOM 5470 O O . ASN B 1 341 ? 26.766 -18.453 -2.365 1 95.75 341 ASN B O 1
ATOM 5474 N N . CYS B 1 342 ? 24.734 -18.531 -3.166 1 94.75 342 CYS B N 1
ATOM 5475 C CA . CYS B 1 342 ? 24.688 -19.984 -2.986 1 94.75 342 CYS B CA 1
ATOM 5476 C C . CYS B 1 342 ? 25.594 -20.688 -3.986 1 94.75 342 CYS B C 1
ATOM 5478 O O . CYS B 1 342 ? 25.609 -20.344 -5.168 1 94.75 342 CYS B O 1
ATOM 5480 N N . ARG B 1 343 ? 26.281 -21.719 -3.572 1 91.31 343 ARG B N 1
ATOM 5481 C CA . ARG B 1 343 ? 27.234 -22.469 -4.398 1 91.31 343 ARG B CA 1
ATOM 5482 C C . ARG B 1 343 ? 26.5 -23.219 -5.504 1 91.31 343 ARG B C 1
ATOM 5484 O O . ARG B 1 343 ? 27.047 -23.406 -6.598 1 91.31 343 ARG B O 1
ATOM 5491 N N . LEU B 1 344 ? 25.328 -23.594 -5.227 1 94.38 344 LEU B N 1
ATOM 5492 C CA . LEU B 1 344 ? 24.562 -24.391 -6.18 1 94.38 344 LEU B CA 1
ATOM 5493 C C . LEU B 1 344 ? 24.359 -23.625 -7.484 1 94.38 344 LEU B C 1
ATOM 5495 O O . LEU B 1 344 ? 24.266 -24.234 -8.555 1 94.38 344 LEU B O 1
ATOM 5499 N N . PHE B 1 345 ? 24.281 -22.281 -7.43 1 93 345 PHE B N 1
ATOM 5500 C CA . PHE B 1 345 ? 23.922 -21.5 -8.594 1 93 345 PHE B CA 1
ATOM 5501 C C . PHE B 1 345 ? 25.141 -20.812 -9.203 1 93 345 PHE B C 1
ATOM 5503 O O . PHE B 1 345 ? 25.047 -20.141 -10.227 1 93 345 PHE B O 1
ATOM 5510 N N . GLN B 1 346 ? 26.312 -20.906 -8.508 1 83.69 346 GLN B N 1
ATOM 5511 C CA . GLN B 1 346 ? 27.562 -20.328 -9.016 1 83.69 346 GLN B CA 1
ATOM 5512 C C . GLN B 1 346 ? 28.234 -21.281 -10 1 83.69 346 GLN B C 1
ATOM 5514 O O . GLN B 1 346 ? 28.078 -22.5 -9.906 1 83.69 346 GLN B O 1
#